Protein AF-A0A9E2QBD0-F1 (afdb_monomer_lite)

Radius of gyration: 24.6 Å; chains: 1; bounding box: 65×39×73 Å

Foldseek 3Di:
DPPVVPCPDPLLLLLLLVQLLVAAQAAFLLLSCVSSVHDSVSSVVSLVVCVVVQQWDDDPRGIHGDLPDPVSLVSLLVSLVVLLVPADPVLSLQQVQVLVLCCVPQNQQFKWKWKDDQSSFPHRDPDLAIEMEIEGQDPPPRDRDDPVPRYDYDYDYPVRLVCCQVVLPLVSLQRLSTTRTPGDNVSSSSSSRHPDPRPHPLVVLLVVLVVLLVVLVVQLVVCLVVVNQQSVLVSLLSNLLSLLQNLCSLLVHHDHPSRCSLVLCCLFAVVLSVLNCVSNPDGDPDNVSSVVSVVSSVVSNCLSCVLRPDDPLNVLLSCLQQNDQLSNVSSVQVLLVVQVWDWDDDPDRFKIWTAQPPPRAIEIEGEEEEPSDLDLVVLLVVLVVLLVPPHAYEYEYEYPSVDHSSSDDPDDDPNSVVSCVVSNYFYHYSSNVSNLSSVCVVVVNHRPRNVVSVVVSRVPDDPNPPPPD

pLDDT: mean 80.42, std 12.67, range [24.59, 94.75]

Structure (mmCIF, N/CA/C/O backbone):
data_AF-A0A9E2QBD0-F1
#
_entry.id   AF-A0A9E2QBD0-F1
#
loop_
_atom_site.group_PDB
_atom_site.id
_atom_site.type_symbol
_atom_site.label_atom_id
_atom_site.label_alt_id
_atom_site.label_comp_id
_atom_site.label_asym_id
_atom_site.label_entity_id
_atom_site.label_seq_id
_atom_site.pdbx_PDB_ins_code
_atom_site.Cartn_x
_atom_site.Cartn_y
_atom_site.Cartn_z
_atom_site.occupancy
_atom_site.B_iso_or_equiv
_atom_site.auth_seq_id
_atom_site.auth_comp_id
_atom_site.auth_asym_id
_atom_site.auth_atom_id
_atom_site.pdbx_PDB_model_num
ATOM 1 N N . MET A 1 1 ? 13.047 20.107 38.776 1.00 38.34 1 MET A N 1
ATOM 2 C CA . MET A 1 1 ? 12.360 20.283 37.476 1.00 38.34 1 MET A CA 1
ATOM 3 C C . MET A 1 1 ? 13.313 19.835 36.376 1.00 38.34 1 MET A C 1
ATOM 5 O O . MET A 1 1 ? 14.401 20.392 36.346 1.00 38.34 1 MET A O 1
ATOM 9 N N . ASN A 1 2 ? 12.910 18.843 35.561 1.00 34.56 2 ASN A N 1
ATOM 10 C CA . ASN A 1 2 ? 13.477 18.399 34.257 1.00 34.56 2 ASN A CA 1
ATOM 11 C C . ASN A 1 2 ? 13.746 16.888 34.060 1.00 34.56 2 ASN A C 1
ATOM 13 O O . ASN A 1 2 ? 14.628 16.534 33.290 1.00 34.56 2 ASN A O 1
ATOM 17 N N . GLU A 1 3 ? 12.941 15.988 34.634 1.00 33.56 3 GLU A N 1
ATOM 18 C CA . GLU A 1 3 ? 12.851 14.596 34.127 1.00 33.56 3 GLU A CA 1
ATOM 19 C C . GLU A 1 3 ? 11.595 14.351 33.270 1.00 33.56 3 GLU A C 1
ATOM 21 O O . GLU A 1 3 ? 11.601 13.502 32.389 1.00 33.56 3 GLU A O 1
ATOM 26 N N . GLN A 1 4 ? 10.541 15.162 33.427 1.00 36.03 4 GLN A N 1
ATOM 27 C CA . GLN A 1 4 ? 9.312 15.074 32.617 1.00 36.03 4 GLN A CA 1
ATOM 28 C C . GLN A 1 4 ? 9.384 15.822 31.273 1.00 36.03 4 GLN A C 1
ATOM 30 O O . GLN A 1 4 ? 8.476 15.705 30.458 1.00 36.03 4 GLN A O 1
ATOM 35 N N . ALA A 1 5 ? 10.453 16.584 31.018 1.00 37.19 5 ALA A N 1
ATOM 36 C CA . ALA A 1 5 ? 10.597 17.393 29.804 1.00 37.19 5 ALA A CA 1
ATOM 37 C C . ALA A 1 5 ? 11.295 16.664 28.636 1.00 37.19 5 ALA A C 1
ATOM 39 O O . ALA A 1 5 ? 11.418 17.244 27.559 1.00 37.19 5 ALA A O 1
ATOM 40 N N . SER A 1 6 ? 11.760 15.421 28.820 1.00 45.34 6 SER A N 1
ATOM 41 C CA . SER A 1 6 ? 12.522 14.702 27.784 1.00 45.34 6 SER A CA 1
ATOM 42 C C . SER A 1 6 ? 11.647 13.776 26.915 1.00 45.34 6 SER A C 1
ATOM 44 O O . SER A 1 6 ? 11.828 13.712 25.697 1.00 45.34 6 SER A O 1
ATOM 46 N N . ILE A 1 7 ? 10.595 13.169 27.484 1.00 44.19 7 ILE A N 1
ATOM 47 C CA . ILE A 1 7 ? 9.604 12.379 26.721 1.00 44.19 7 ILE A CA 1
ATOM 48 C C . ILE A 1 7 ? 8.822 13.278 25.747 1.00 44.19 7 ILE A C 1
ATOM 50 O O . ILE A 1 7 ? 8.507 12.864 24.634 1.00 44.19 7 ILE A O 1
ATOM 54 N N . SER A 1 8 ? 8.610 14.545 26.111 1.00 45.28 8 SER A N 1
ATOM 55 C CA . SER A 1 8 ? 7.911 15.562 25.312 1.00 45.28 8 SER A CA 1
ATOM 56 C C . SER A 1 8 ? 8.765 16.183 24.201 1.00 45.28 8 SER A C 1
ATOM 58 O O . SER A 1 8 ? 8.419 17.244 23.679 1.00 45.28 8 SER A O 1
ATOM 60 N N . SER A 1 9 ? 9.904 15.584 23.835 1.00 61.25 9 SER A N 1
ATOM 61 C CA . SER A 1 9 ? 10.605 16.027 22.633 1.00 61.25 9 SER A CA 1
ATOM 62 C C . SER A 1 9 ? 9.749 15.674 21.411 1.00 61.25 9 SER A C 1
ATOM 64 O O . SER A 1 9 ? 9.291 14.539 21.266 1.00 61.25 9 SER A O 1
ATOM 66 N N . THR A 1 10 ? 9.545 16.628 20.496 1.00 76.06 10 THR A N 1
ATOM 67 C CA . THR A 1 10 ? 8.770 16.422 19.255 1.00 76.06 10 THR A CA 1
ATOM 68 C C . THR A 1 10 ? 9.229 15.172 18.491 1.00 76.06 10 THR A C 1
ATOM 70 O O . THR A 1 10 ? 8.436 14.516 17.834 1.00 76.06 10 THR A O 1
ATOM 73 N N . ARG A 1 11 ? 10.506 14.787 18.621 1.00 83.94 11 ARG A N 1
ATOM 74 C CA . ARG A 1 11 ? 11.099 13.612 17.963 1.00 83.94 11 ARG A CA 1
ATOM 75 C C . ARG A 1 11 ? 10.647 12.288 18.580 1.00 83.94 11 ARG A C 1
ATOM 77 O O . ARG A 1 11 ? 10.413 11.342 17.836 1.00 83.94 11 ARG A O 1
ATOM 84 N N . ASN A 1 12 ? 10.525 12.226 19.907 1.00 83.94 12 ASN A N 1
ATOM 85 C CA . ASN A 1 12 ? 10.076 11.026 20.617 1.00 83.94 12 ASN A CA 1
ATOM 86 C C . ASN A 1 12 ? 8.605 10.747 20.299 1.00 83.94 12 ASN A C 1
ATOM 88 O O . ASN A 1 12 ? 8.264 9.616 19.978 1.00 83.94 12 ASN A O 1
ATOM 92 N N . LEU A 1 13 ? 7.767 11.789 20.272 1.00 81.81 13 LEU A N 1
ATOM 93 C CA . LEU A 1 13 ? 6.365 11.672 19.859 1.00 81.81 13 LEU A CA 1
ATOM 94 C C . LEU A 1 13 ? 6.218 11.233 18.398 1.00 81.81 13 LEU A C 1
ATOM 96 O O . LEU A 1 13 ? 5.443 10.319 18.125 1.00 81.81 13 LEU A O 1
ATOM 100 N N . ILE A 1 14 ? 7.000 11.812 17.475 1.00 84.88 14 ILE A N 1
ATOM 101 C CA . ILE A 1 14 ? 7.015 11.363 16.075 1.00 84.88 14 ILE A CA 1
ATOM 102 C C . ILE A 1 14 ? 7.374 9.871 16.009 1.00 84.88 14 ILE A C 1
ATOM 104 O O . ILE A 1 14 ? 6.661 9.104 15.378 1.00 84.88 14 ILE A O 1
ATOM 108 N N . LEU A 1 15 ? 8.434 9.419 16.686 1.00 88.56 15 LEU A N 1
ATOM 109 C CA . LEU A 1 15 ? 8.818 8.003 16.638 1.00 88.56 15 LEU A CA 1
ATOM 110 C C . LEU A 1 15 ? 7.806 7.067 17.287 1.00 88.56 15 LEU A C 1
ATOM 112 O O . LEU A 1 15 ? 7.612 5.962 16.789 1.00 88.56 15 LEU A O 1
ATOM 116 N N . LEU A 1 16 ? 7.157 7.495 18.369 1.00 87.44 16 LEU A N 1
ATOM 117 C CA . LEU A 1 16 ? 6.076 6.729 18.981 1.00 87.44 16 LEU A CA 1
ATOM 118 C C . LEU A 1 16 ? 4.896 6.571 18.031 1.00 87.44 16 LEU A C 1
ATOM 120 O O . LEU A 1 16 ? 4.356 5.472 17.947 1.00 87.44 16 LEU A O 1
ATOM 124 N N . ARG A 1 17 ? 4.545 7.620 17.280 1.00 85.88 17 ARG A N 1
ATOM 125 C CA . ARG A 1 17 ? 3.515 7.555 16.239 1.00 85.88 17 ARG A CA 1
ATOM 126 C C . ARG A 1 17 ? 3.857 6.521 15.172 1.00 85.88 17 ARG A C 1
ATOM 128 O O . ARG A 1 17 ? 3.044 5.645 14.895 1.00 85.88 17 ARG A O 1
ATOM 135 N N . GLU A 1 18 ? 5.072 6.575 14.634 1.00 85.69 18 GLU A N 1
ATOM 136 C CA . GLU A 1 18 ? 5.511 5.630 13.600 1.00 85.69 18 GLU A CA 1
ATOM 137 C C . GLU A 1 18 ? 5.554 4.184 14.123 1.00 85.69 18 GLU A C 1
ATOM 139 O O . GLU A 1 18 ? 5.072 3.255 13.473 1.00 85.69 18 GLU A O 1
ATOM 144 N N . LEU A 1 19 ? 6.080 3.974 15.333 1.00 86.62 19 LEU A N 1
ATOM 145 C CA . LEU A 1 19 ? 6.120 2.655 15.967 1.00 86.62 19 LEU A CA 1
ATOM 146 C C . LEU A 1 19 ? 4.721 2.117 16.293 1.00 86.62 19 LEU A C 1
ATOM 148 O O . LEU A 1 19 ? 4.491 0.917 16.152 1.00 86.62 19 LEU A O 1
ATOM 152 N N . ALA A 1 20 ? 3.785 2.982 16.693 1.00 83.12 20 ALA A N 1
ATOM 153 C CA . ALA A 1 20 ? 2.391 2.611 16.928 1.00 83.12 20 ALA A CA 1
ATOM 154 C C . ALA A 1 20 ? 1.699 2.164 15.635 1.00 83.12 20 ALA A C 1
ATOM 156 O O . ALA A 1 20 ? 0.990 1.157 15.651 1.00 83.12 20 ALA A O 1
ATOM 157 N N . ALA A 1 21 ? 1.965 2.842 14.515 1.00 77.38 21 ALA A N 1
ATOM 158 C CA . ALA A 1 21 ? 1.452 2.455 13.201 1.00 77.38 21 ALA A CA 1
ATOM 159 C C . ALA A 1 21 ? 2.007 1.091 12.735 1.00 77.38 21 ALA A C 1
ATOM 161 O O . ALA A 1 21 ? 1.261 0.227 12.253 1.00 77.38 21 ALA A O 1
ATOM 162 N N . ALA A 1 22 ? 3.305 0.838 12.948 1.00 76.12 22 ALA A N 1
ATOM 163 C CA . ALA A 1 22 ? 3.898 -0.482 12.696 1.00 76.12 22 ALA A CA 1
ATOM 164 C C . ALA A 1 22 ? 3.355 -1.574 13.630 1.00 76.12 22 ALA A C 1
ATOM 166 O O . ALA A 1 22 ? 3.321 -2.755 13.269 1.00 76.12 22 ALA A O 1
ATOM 167 N N . GLY A 1 23 ? 2.903 -1.182 14.820 1.00 76.50 23 GLY A N 1
ATOM 168 C CA . GLY A 1 23 ? 2.330 -2.067 15.816 1.00 76.50 23 GLY A CA 1
ATOM 169 C C . GLY A 1 23 ? 3.353 -3.074 16.368 1.00 76.50 23 GLY A C 1
ATOM 170 O O . GLY A 1 23 ? 4.523 -2.741 16.575 1.00 76.50 23 GLY A O 1
ATOM 171 N N . PRO A 1 24 ? 2.949 -4.328 16.614 1.00 74.81 24 PRO A N 1
ATOM 172 C CA . PRO A 1 24 ? 3.725 -5.284 17.405 1.00 74.81 24 PRO A CA 1
ATOM 173 C C . PRO A 1 24 ? 4.895 -5.902 16.630 1.00 74.81 24 PRO A C 1
ATOM 175 O O . PRO A 1 24 ? 5.856 -6.383 17.231 1.00 74.81 24 PRO A O 1
ATOM 178 N N . SER A 1 25 ? 4.838 -5.860 15.295 1.00 74.06 25 SER A N 1
ATOM 179 C CA . SER A 1 25 ? 5.951 -6.243 14.421 1.00 74.06 25 SER A CA 1
ATOM 180 C C . SER A 1 25 ? 7.144 -5.296 14.566 1.00 74.06 25 SER A C 1
ATOM 182 O O . SER A 1 25 ? 8.268 -5.688 14.264 1.00 74.06 25 SER A O 1
ATOM 184 N N . GLY A 1 26 ? 6.914 -4.071 15.054 1.00 83.12 26 GLY A N 1
ATOM 185 C CA . GLY A 1 26 ? 7.941 -3.051 15.180 1.00 83.12 26 GLY A CA 1
ATOM 186 C C . GLY A 1 26 ? 8.550 -2.653 13.837 1.00 83.12 26 GLY A C 1
ATOM 187 O O . GLY A 1 26 ? 8.026 -2.938 12.761 1.00 83.12 26 GLY A O 1
ATOM 188 N N . MET A 1 27 ? 9.686 -1.971 13.899 1.00 84.88 27 MET A N 1
ATOM 189 C CA . MET A 1 27 ? 10.441 -1.566 12.718 1.00 84.88 27 MET A CA 1
ATOM 190 C C . MET A 1 27 ? 11.929 -1.439 13.040 1.00 84.88 27 MET A C 1
ATOM 192 O O . MET A 1 27 ? 12.318 -1.239 14.191 1.00 84.88 27 MET A O 1
ATOM 196 N N . SER A 1 28 ? 12.790 -1.548 12.027 1.00 85.62 28 SER A N 1
ATOM 197 C CA . SER A 1 28 ? 14.211 -1.251 12.225 1.00 85.62 28 SER A CA 1
ATOM 198 C C . SER A 1 28 ? 14.429 0.247 12.458 1.00 85.62 28 SER A C 1
ATOM 200 O O . SER A 1 28 ? 13.600 1.073 12.074 1.00 85.62 28 SER A O 1
ATOM 202 N N . ALA A 1 29 ? 15.563 0.625 13.051 1.00 85.69 29 ALA A N 1
ATOM 203 C CA . ALA A 1 29 ? 15.896 2.040 13.237 1.00 85.69 29 ALA A CA 1
ATOM 204 C C . ALA A 1 29 ? 16.033 2.783 11.895 1.00 85.69 29 ALA A C 1
ATOM 206 O O . ALA A 1 29 ? 15.697 3.961 11.785 1.00 85.69 29 ALA A O 1
ATOM 207 N N . GLU A 1 30 ? 16.500 2.093 10.854 1.00 78.75 30 GLU A N 1
ATOM 208 C CA . GLU A 1 30 ? 16.561 2.626 9.497 1.00 78.75 30 GLU A CA 1
ATOM 209 C C . GLU A 1 30 ? 15.159 2.889 8.962 1.00 78.75 30 GLU A C 1
ATOM 211 O O . GLU A 1 30 ? 14.913 3.991 8.477 1.00 78.75 30 GLU A O 1
ATOM 216 N N . HIS A 1 31 ? 14.244 1.922 9.097 1.00 80.25 31 HIS A N 1
ATOM 217 C CA . HIS A 1 31 ? 12.848 2.103 8.710 1.00 80.25 31 HIS A CA 1
ATOM 218 C C . HIS A 1 31 ? 12.240 3.297 9.453 1.00 80.25 31 HIS A C 1
ATOM 220 O O . HIS A 1 31 ? 11.784 4.242 8.810 1.00 80.25 31 HIS A O 1
ATOM 226 N N . ALA A 1 32 ? 12.367 3.318 10.781 1.00 86.19 32 ALA A N 1
ATOM 227 C CA . ALA A 1 32 ? 11.879 4.391 11.636 1.00 86.19 32 ALA A CA 1
ATOM 228 C C . ALA A 1 32 ? 12.379 5.767 11.193 1.00 86.19 32 ALA A C 1
ATOM 230 O O . ALA A 1 32 ? 11.591 6.704 11.115 1.00 86.19 32 ALA A O 1
ATOM 231 N N . SER A 1 33 ? 13.658 5.896 10.829 1.00 82.38 33 SER A N 1
ATOM 232 C CA . SER A 1 33 ? 14.227 7.172 10.373 1.00 82.38 33 SER A CA 1
ATOM 233 C C . SER A 1 33 ? 13.583 7.700 9.085 1.00 82.38 33 SER A C 1
ATOM 235 O O . SER A 1 33 ? 13.417 8.906 8.914 1.00 82.38 33 SER A O 1
ATOM 237 N N . ILE A 1 34 ? 13.172 6.801 8.188 1.00 74.25 34 ILE A N 1
ATOM 238 C CA . ILE A 1 34 ? 12.596 7.149 6.883 1.00 74.25 34 ILE A CA 1
ATOM 239 C C . ILE A 1 34 ? 11.145 7.595 7.035 1.00 74.25 34 ILE A C 1
ATOM 241 O O . ILE A 1 34 ? 10.738 8.610 6.453 1.00 74.25 34 ILE A O 1
ATOM 245 N N . VAL A 1 35 ? 10.360 6.845 7.811 1.00 77.62 35 VAL A N 1
ATOM 246 C CA . VAL A 1 35 ? 8.939 7.151 8.013 1.00 77.62 35 VAL A CA 1
ATOM 247 C C . VAL A 1 35 ? 8.777 8.411 8.864 1.00 77.62 35 VAL A C 1
ATOM 249 O O . VAL A 1 35 ? 8.148 9.360 8.399 1.00 77.62 35 VAL A O 1
ATOM 252 N N . SER A 1 36 ? 9.539 8.527 9.961 1.00 81.75 36 SER A N 1
ATOM 253 C CA . SER A 1 36 ? 9.559 9.709 10.846 1.00 81.75 36 SER A CA 1
ATOM 254 C C . SER A 1 36 ? 10.205 10.957 10.235 1.00 81.75 36 SER A C 1
ATOM 256 O O . SER A 1 36 ? 10.127 12.042 10.813 1.00 81.75 36 SER A O 1
ATOM 258 N N . ARG A 1 37 ? 10.901 10.819 9.096 1.00 80.62 37 ARG A N 1
ATOM 259 C CA . ARG A 1 37 ? 11.719 11.878 8.471 1.00 80.62 37 ARG A CA 1
ATOM 260 C C . ARG A 1 37 ? 12.788 12.453 9.417 1.00 80.62 37 ARG A C 1
ATOM 262 O O . ARG A 1 37 ? 13.231 13.591 9.253 1.00 80.62 37 ARG A O 1
ATOM 269 N N . LEU A 1 38 ? 13.227 11.672 10.402 1.00 82.06 38 LEU A N 1
ATOM 270 C CA . LEU A 1 38 ? 14.311 12.035 11.307 1.00 82.06 38 LEU A CA 1
ATOM 271 C C . LEU A 1 38 ? 15.652 11.549 10.756 1.00 82.06 38 LEU A C 1
ATOM 273 O O . LEU A 1 38 ? 15.763 10.502 10.123 1.00 82.06 38 LEU A O 1
ATOM 277 N N . SER A 1 39 ? 16.730 12.278 11.057 1.00 80.19 39 SER A N 1
ATOM 278 C CA . SER A 1 39 ? 18.071 11.777 10.742 1.00 80.19 39 SER A CA 1
ATOM 279 C C . SER A 1 39 ? 18.338 10.459 11.484 1.00 80.19 39 SER A C 1
ATOM 281 O O . SER A 1 39 ? 17.866 10.276 12.611 1.00 80.19 39 SER A O 1
ATOM 283 N N . ARG A 1 40 ? 19.134 9.550 10.900 1.00 81.19 40 ARG A N 1
ATOM 284 C CA . ARG A 1 40 ? 19.516 8.293 11.574 1.00 81.19 40 ARG A CA 1
ATOM 285 C C . ARG A 1 40 ? 20.081 8.539 12.983 1.00 81.19 40 ARG A C 1
ATOM 287 O O . ARG A 1 40 ? 19.553 7.939 13.914 1.00 81.19 40 ARG A O 1
ATOM 294 N N . PRO A 1 41 ? 21.055 9.451 13.205 1.00 85.00 41 PRO A N 1
ATOM 295 C CA . PRO A 1 41 ? 21.546 9.730 14.556 1.00 85.00 41 PRO A CA 1
ATOM 296 C C . PRO A 1 41 ? 20.456 10.223 15.516 1.00 85.00 41 PRO A C 1
ATOM 298 O O . PRO A 1 41 ? 20.446 9.827 16.678 1.00 85.00 41 PRO A O 1
ATOM 301 N N . SER A 1 42 ? 19.531 11.069 15.048 1.00 86.75 42 SER A N 1
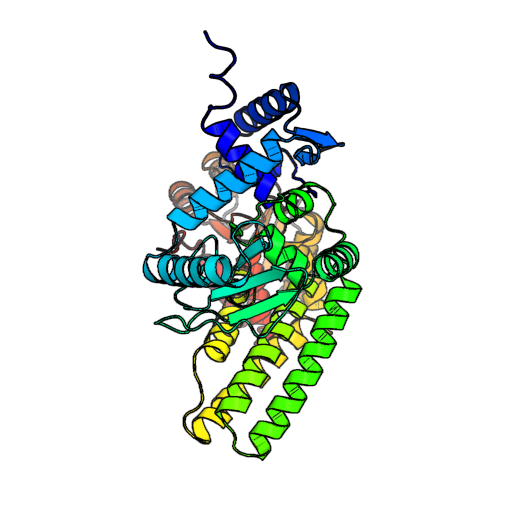ATOM 302 C CA . SER A 1 42 ? 18.394 11.523 15.862 1.00 86.75 42 SER A CA 1
ATOM 303 C C . SER A 1 42 ? 17.453 10.376 16.215 1.00 86.75 42 SER A C 1
ATOM 305 O O . SER A 1 42 ? 16.995 10.305 17.349 1.00 86.75 42 SER A O 1
ATOM 307 N N . THR A 1 43 ? 17.214 9.477 15.261 1.00 90.31 43 THR A N 1
ATOM 308 C CA . THR A 1 43 ? 16.346 8.310 15.427 1.00 90.31 43 THR A CA 1
ATOM 309 C C . THR A 1 43 ? 16.905 7.356 16.472 1.00 90.31 43 THR A C 1
ATOM 311 O O . THR A 1 43 ? 16.204 7.003 17.411 1.00 90.31 43 THR A O 1
ATOM 314 N N . PHE A 1 44 ? 18.189 7.000 16.364 1.00 89.75 44 PHE A N 1
ATOM 315 C CA . PHE A 1 44 ? 18.848 6.140 17.348 1.00 89.75 44 PHE A CA 1
ATOM 316 C C . PHE A 1 44 ? 18.816 6.744 18.754 1.00 89.75 44 PHE A C 1
ATOM 318 O O . PHE A 1 44 ? 18.466 6.044 19.696 1.00 89.75 44 PHE A O 1
ATOM 325 N N . ARG A 1 45 ? 19.100 8.048 18.897 1.00 89.69 45 ARG A N 1
ATOM 326 C CA . ARG A 1 45 ? 19.035 8.722 20.206 1.00 89.69 45 ARG A CA 1
ATOM 327 C C . ARG A 1 45 ? 17.641 8.660 20.825 1.00 89.69 45 ARG A C 1
ATOM 329 O O . ARG A 1 45 ? 17.527 8.355 22.003 1.00 89.69 45 ARG A O 1
ATOM 336 N N . ALA A 1 46 ? 16.609 8.934 20.035 1.00 91.25 46 ALA A N 1
ATOM 337 C CA . ALA A 1 46 ? 15.229 8.894 20.501 1.00 91.25 46 ALA A CA 1
ATOM 338 C C . ALA A 1 46 ? 14.773 7.467 20.856 1.00 91.25 46 ALA A C 1
ATOM 340 O O . ALA A 1 46 ? 14.133 7.266 21.881 1.00 91.25 46 ALA A O 1
ATOM 341 N N . LEU A 1 47 ? 15.151 6.457 20.065 1.00 92.88 47 LEU A N 1
ATOM 342 C CA . LEU A 1 47 ? 14.874 5.049 20.377 1.00 92.88 47 LEU A CA 1
ATOM 343 C C . LEU A 1 47 ? 15.575 4.591 21.663 1.00 92.88 47 LEU A C 1
ATOM 345 O O . LEU A 1 47 ? 14.959 3.927 22.495 1.00 92.88 47 LEU A O 1
ATOM 349 N N . ASP A 1 48 ? 16.843 4.962 21.851 1.00 91.31 48 ASP A N 1
ATOM 350 C CA . ASP A 1 48 ? 17.573 4.662 23.083 1.00 91.31 48 ASP A CA 1
ATOM 351 C C . ASP A 1 48 ? 16.941 5.363 24.293 1.00 91.31 48 ASP A C 1
ATOM 353 O O . ASP A 1 48 ? 16.792 4.735 25.339 1.00 91.31 48 ASP A O 1
ATOM 357 N N . GLU A 1 49 ? 16.513 6.620 24.149 1.00 90.94 49 GLU A N 1
ATOM 358 C CA . GLU A 1 49 ? 15.804 7.364 25.193 1.00 90.94 49 GLU A CA 1
ATOM 359 C C . GLU A 1 49 ? 14.468 6.692 25.549 1.00 90.94 49 GLU A C 1
ATOM 361 O O . GLU A 1 49 ? 14.247 6.331 26.704 1.00 90.94 49 GLU A O 1
ATOM 366 N N . LEU A 1 50 ? 13.609 6.407 24.567 1.00 91.25 50 LEU A N 1
ATOM 367 C CA . LEU A 1 50 ? 12.348 5.686 24.781 1.00 91.25 50 LEU A CA 1
ATOM 368 C C . LEU A 1 50 ? 12.563 4.310 25.434 1.00 91.25 50 LEU A C 1
ATOM 370 O O . LEU A 1 50 ? 11.735 3.865 26.233 1.00 91.25 50 LEU A O 1
ATOM 374 N N . ARG A 1 51 ? 13.686 3.643 25.140 1.00 92.50 51 ARG A N 1
ATOM 375 C CA . ARG A 1 51 ? 14.053 2.371 25.774 1.00 92.50 51 ARG A CA 1
ATOM 376 C C . ARG A 1 51 ? 14.398 2.548 27.247 1.00 92.50 51 ARG A C 1
ATOM 378 O O . ARG A 1 51 ? 14.016 1.700 28.046 1.00 92.50 51 ARG A O 1
ATOM 385 N N . THR A 1 52 ? 15.082 3.630 27.630 1.00 89.50 52 THR A N 1
ATOM 386 C CA . THR A 1 52 ? 15.363 3.909 29.054 1.00 89.50 52 THR A CA 1
ATOM 387 C C . THR A 1 52 ? 14.088 4.081 29.881 1.00 89.50 52 THR A C 1
ATOM 389 O O . THR A 1 52 ? 14.073 3.715 31.052 1.00 89.50 52 THR A O 1
ATOM 392 N N . TYR A 1 53 ? 12.997 4.531 29.255 1.00 86.31 53 TYR A N 1
ATOM 393 C CA . TYR A 1 53 ? 11.674 4.643 29.875 1.00 86.31 53 TYR A CA 1
ATOM 394 C C . TYR A 1 53 ? 10.821 3.368 29.771 1.00 86.31 53 TYR A C 1
ATOM 396 O O . TYR A 1 53 ? 9.656 3.372 30.166 1.00 86.31 53 TYR A O 1
ATOM 404 N N . GLY A 1 54 ? 11.362 2.279 29.215 1.00 88.88 54 GLY A N 1
ATOM 405 C CA . GLY A 1 54 ? 10.628 1.027 29.014 1.00 88.88 54 GLY A CA 1
ATOM 406 C C . GLY A 1 54 ? 9.442 1.156 28.053 1.00 88.88 54 GLY A C 1
ATOM 407 O O . GLY A 1 54 ? 8.512 0.356 28.125 1.00 88.88 54 GLY A O 1
ATOM 408 N N . ILE A 1 55 ? 9.434 2.179 27.193 1.00 91.00 55 ILE A N 1
ATOM 409 C CA . ILE A 1 55 ? 8.367 2.426 26.211 1.00 91.00 55 ILE A CA 1
ATOM 410 C C . ILE A 1 55 ? 8.592 1.580 24.957 1.00 91.00 55 ILE A C 1
ATOM 412 O O . ILE A 1 55 ? 7.641 1.061 24.374 1.00 91.00 55 ILE A O 1
ATOM 416 N N . VAL A 1 56 ? 9.856 1.418 24.558 1.00 92.50 56 VAL A N 1
ATOM 417 C CA . VAL A 1 56 ? 10.262 0.557 23.442 1.00 92.50 56 VAL A CA 1
ATOM 418 C C . VAL A 1 56 ? 11.260 -0.494 23.904 1.00 92.50 56 VAL A C 1
ATOM 420 O O . VAL A 1 56 ? 12.047 -0.269 24.822 1.00 92.50 56 VAL A O 1
ATOM 423 N N . GLU A 1 57 ? 11.275 -1.625 23.215 1.00 91.38 57 GLU A N 1
ATOM 424 C CA . GLU A 1 57 ? 12.284 -2.665 23.367 1.00 91.38 57 GLU A CA 1
ATOM 425 C C . GLU A 1 57 ? 12.924 -3.006 22.022 1.00 91.38 57 GLU A C 1
ATOM 427 O O . GLU A 1 57 ? 12.352 -2.764 20.955 1.00 91.38 57 GLU A O 1
ATOM 432 N N . LYS A 1 58 ? 14.143 -3.548 22.080 1.00 91.94 58 LYS A N 1
ATOM 433 C CA . LYS A 1 58 ? 14.938 -3.900 20.905 1.00 91.94 58 LYS A CA 1
ATOM 434 C C . LYS A 1 58 ? 15.190 -5.401 20.875 1.00 91.94 58 LYS A C 1
ATOM 436 O O . LYS A 1 58 ? 15.886 -5.912 21.748 1.00 91.94 58 LYS A O 1
ATOM 441 N N . ASN A 1 59 ? 14.733 -6.057 19.813 1.00 84.38 59 ASN A N 1
ATOM 442 C CA . ASN A 1 59 ? 15.002 -7.464 19.530 1.00 84.38 59 ASN A CA 1
ATOM 443 C C . ASN A 1 59 ? 15.765 -7.585 18.212 1.00 84.38 59 ASN A C 1
ATOM 445 O O . ASN A 1 59 ? 15.218 -7.356 17.133 1.00 84.38 59 ASN A O 1
ATOM 449 N N . GLY A 1 60 ? 17.055 -7.917 18.289 1.00 86.12 60 GLY A N 1
ATOM 450 C CA . GLY A 1 60 ? 17.923 -7.898 17.113 1.00 86.12 60 GLY A CA 1
ATOM 451 C C . GLY A 1 60 ? 18.003 -6.491 16.510 1.00 86.12 60 GLY A C 1
ATOM 452 O O . GLY A 1 60 ? 18.460 -5.558 17.170 1.00 86.12 60 GLY A O 1
ATOM 453 N N . SER A 1 61 ? 17.570 -6.327 15.259 1.00 83.44 61 SER A N 1
ATOM 454 C CA . SER A 1 61 ? 17.516 -5.034 14.557 1.00 83.44 61 SER A CA 1
ATOM 455 C C . SER A 1 61 ? 16.180 -4.296 14.703 1.00 83.44 61 SER A C 1
ATOM 457 O O . SER A 1 61 ? 16.087 -3.138 14.293 1.00 83.44 61 SER A O 1
ATOM 459 N N . VAL A 1 62 ? 15.164 -4.938 15.282 1.00 86.06 62 VAL A N 1
ATOM 460 C CA . VAL A 1 62 ? 13.788 -4.438 15.332 1.00 86.06 62 VAL A CA 1
ATOM 461 C C . VAL A 1 62 ? 13.518 -3.755 16.667 1.00 86.06 62 VAL A C 1
ATOM 463 O O . VAL A 1 62 ? 13.826 -4.295 17.730 1.00 86.06 62 VAL A O 1
ATOM 466 N N . TRP A 1 63 ? 12.918 -2.573 16.596 1.00 91.06 63 TRP A N 1
ATOM 467 C CA . TRP A 1 63 ? 12.408 -1.813 17.728 1.00 91.06 63 TRP A CA 1
ATOM 468 C C . TRP A 1 63 ? 10.889 -1.886 17.737 1.00 91.06 63 TRP A C 1
ATOM 470 O O . TRP A 1 63 ? 10.257 -1.677 16.702 1.00 91.06 63 TRP A O 1
ATOM 480 N N . ARG A 1 64 ? 10.299 -2.174 18.893 1.00 89.81 64 ARG A N 1
ATOM 481 C CA . ARG A 1 64 ? 8.845 -2.288 19.054 1.00 89.81 64 ARG A CA 1
ATOM 482 C C . ARG A 1 64 ? 8.386 -1.642 20.349 1.00 89.81 64 ARG A C 1
ATOM 484 O O . ARG A 1 64 ? 9.176 -1.498 21.280 1.00 89.81 64 ARG A O 1
ATOM 491 N N . LEU A 1 65 ? 7.117 -1.255 20.396 1.00 90.31 65 LEU A N 1
ATOM 492 C CA . LEU A 1 65 ? 6.494 -0.757 21.617 1.00 90.31 65 LEU A CA 1
ATOM 493 C C . LEU A 1 65 ? 6.346 -1.891 22.637 1.00 90.31 65 LEU A C 1
ATOM 495 O O . LEU A 1 65 ? 6.030 -3.025 22.277 1.00 90.31 65 LEU A O 1
ATOM 499 N N . VAL A 1 66 ? 6.557 -1.582 23.914 1.00 88.88 66 VAL A N 1
ATOM 500 C CA . VAL A 1 66 ? 6.359 -2.540 25.005 1.00 88.88 66 VAL A CA 1
ATOM 501 C C . VAL A 1 66 ? 4.869 -2.629 25.310 1.00 88.88 66 VAL A C 1
ATOM 503 O O . VAL A 1 66 ? 4.290 -1.746 25.939 1.00 88.88 66 VAL A O 1
ATOM 506 N N . ALA A 1 67 ? 4.247 -3.720 24.879 1.00 80.94 67 ALA A N 1
ATOM 507 C CA . ALA A 1 67 ? 2.805 -3.932 24.972 1.00 80.94 67 ALA A CA 1
ATOM 508 C C . ALA A 1 67 ? 2.219 -3.819 26.386 1.00 80.94 67 ALA A C 1
ATOM 510 O O . ALA A 1 67 ? 1.099 -3.351 26.565 1.00 80.94 67 ALA A O 1
ATOM 511 N N . GLY A 1 68 ? 2.977 -4.266 27.391 1.00 80.62 68 GLY A N 1
ATOM 512 C CA . GLY A 1 68 ? 2.561 -4.237 28.793 1.00 80.62 68 GLY A CA 1
ATOM 513 C C . GLY A 1 68 ? 2.709 -2.869 29.461 1.00 80.62 68 GLY A C 1
ATOM 514 O O . GLY A 1 68 ? 2.402 -2.749 30.643 1.00 80.62 68 GLY A O 1
ATOM 515 N N . ASN A 1 69 ? 3.207 -1.851 28.752 1.00 87.12 69 ASN A N 1
ATOM 516 C CA . ASN A 1 69 ? 3.429 -0.530 29.321 1.00 87.12 69 ASN A CA 1
ATOM 517 C C . ASN A 1 69 ? 2.147 0.332 29.223 1.00 87.12 69 ASN A C 1
ATOM 519 O O . ASN A 1 69 ? 1.713 0.652 28.114 1.00 87.12 69 ASN A O 1
ATOM 523 N N . PRO A 1 70 ? 1.559 0.787 30.349 1.00 86.44 70 PRO A N 1
ATOM 524 C CA . PRO A 1 70 ? 0.354 1.624 30.333 1.00 86.44 70 PRO A CA 1
ATOM 525 C C . PRO A 1 70 ? 0.516 2.935 29.551 1.00 86.44 70 PRO A C 1
ATOM 527 O O . PRO A 1 70 ? -0.433 3.404 28.927 1.00 86.44 70 PRO A O 1
ATOM 530 N N . TYR A 1 71 ? 1.718 3.521 29.538 1.00 86.56 71 TYR A N 1
ATOM 531 C CA . TYR A 1 71 ? 1.985 4.756 28.796 1.00 86.56 71 TYR A CA 1
ATOM 532 C C . TYR A 1 71 ? 1.925 4.545 27.284 1.00 86.56 71 TYR A C 1
ATOM 534 O O . TYR A 1 71 ? 1.471 5.435 26.570 1.00 86.56 71 TYR A O 1
ATOM 542 N N . VAL A 1 72 ? 2.337 3.370 26.796 1.00 87.69 72 VAL A N 1
ATOM 543 C CA . VAL A 1 72 ? 2.222 3.002 25.377 1.00 87.69 72 VAL A CA 1
ATOM 544 C C . VAL A 1 72 ? 0.753 2.948 24.972 1.00 87.69 72 VAL A C 1
ATOM 546 O O . VAL A 1 72 ? 0.367 3.561 23.981 1.00 87.69 72 VAL A O 1
ATOM 549 N N . ILE A 1 73 ? -0.070 2.260 25.765 1.00 88.38 73 ILE A N 1
ATOM 550 C CA . ILE A 1 73 ? -1.504 2.097 25.499 1.00 88.38 73 ILE A CA 1
ATOM 551 C C . ILE A 1 73 ? -2.199 3.466 25.474 1.00 88.38 73 ILE A C 1
ATOM 553 O O . ILE A 1 73 ? -2.932 3.778 24.536 1.00 88.38 73 ILE A O 1
ATOM 557 N N . LYS A 1 74 ? -1.904 4.333 26.452 1.00 87.06 74 LYS A N 1
ATOM 558 C CA . LYS A 1 74 ? -2.435 5.704 26.478 1.00 87.06 74 LYS A CA 1
ATOM 559 C C . LYS A 1 74 ? -1.937 6.561 25.314 1.00 87.06 74 LYS A C 1
ATOM 561 O O . LYS A 1 74 ? -2.720 7.332 24.766 1.00 87.06 74 LYS A O 1
ATOM 566 N N . ALA A 1 75 ? -0.672 6.429 24.918 1.00 85.06 75 ALA A N 1
ATOM 567 C CA . ALA A 1 75 ? -0.124 7.169 23.785 1.00 85.06 75 ALA A CA 1
ATOM 568 C C . ALA A 1 75 ? -0.842 6.816 22.474 1.00 85.06 75 ALA A C 1
ATOM 570 O O . ALA A 1 75 ? -1.154 7.721 21.708 1.00 85.06 75 ALA A O 1
ATOM 571 N N . VAL A 1 76 ? -1.171 5.538 22.247 1.00 86.81 76 VAL A N 1
ATOM 572 C CA . VAL A 1 76 ? -1.969 5.107 21.084 1.00 86.81 76 VAL A CA 1
ATOM 573 C C . VAL A 1 76 ? -3.317 5.831 21.041 1.00 86.81 76 VAL A C 1
ATOM 575 O O . VAL A 1 76 ? -3.657 6.406 20.012 1.00 86.81 76 VAL A O 1
ATOM 578 N N . GLY A 1 77 ? -4.045 5.875 22.161 1.00 86.56 77 GLY A N 1
ATOM 579 C CA . GLY A 1 77 ? -5.332 6.577 22.226 1.00 86.56 77 GLY A CA 1
ATOM 580 C C . GLY A 1 77 ? -5.219 8.087 21.982 1.00 86.56 77 GLY A C 1
ATOM 581 O O . GLY A 1 77 ? -6.068 8.669 21.315 1.00 86.56 77 GLY A O 1
ATOM 582 N N . ILE A 1 78 ? -4.150 8.732 22.466 1.00 86.62 78 ILE A N 1
ATOM 583 C CA . ILE A 1 78 ? -3.897 10.162 22.206 1.00 86.62 78 ILE A CA 1
ATOM 584 C C . ILE A 1 78 ? -3.612 10.410 20.719 1.00 86.62 78 ILE A C 1
ATOM 586 O O . ILE A 1 78 ? -4.119 11.377 20.155 1.00 86.62 78 ILE A O 1
ATOM 590 N N . LEU A 1 79 ? -2.826 9.540 20.079 1.00 86.75 79 LEU A N 1
ATOM 591 C CA . LEU A 1 79 ? -2.524 9.640 18.650 1.00 86.75 79 LEU A CA 1
ATOM 592 C C . LEU A 1 79 ? -3.781 9.454 17.794 1.00 86.75 79 LEU A C 1
ATOM 594 O O . LEU A 1 79 ? -3.967 10.179 16.820 1.00 86.75 79 LEU A O 1
ATOM 598 N N . ASP A 1 80 ? -4.670 8.534 18.166 1.00 88.75 80 ASP A N 1
ATOM 599 C CA . ASP A 1 80 ? -5.954 8.382 17.478 1.00 88.75 80 ASP A CA 1
ATOM 600 C C . ASP A 1 80 ? -6.876 9.578 17.699 1.00 88.75 80 ASP A C 1
ATOM 602 O O . ASP A 1 80 ? -7.520 10.024 16.754 1.00 88.75 80 ASP A O 1
ATOM 606 N N . ALA A 1 81 ? -6.892 10.162 18.898 1.00 88.50 81 ALA A N 1
ATOM 607 C CA . ALA A 1 81 ? -7.633 11.393 19.145 1.00 88.50 81 ALA A CA 1
ATOM 608 C C . ALA A 1 81 ? -7.113 12.555 18.278 1.00 88.50 81 ALA A C 1
ATOM 610 O O . ALA A 1 81 ? -7.909 13.308 17.721 1.00 88.50 81 ALA A O 1
ATOM 611 N N . GLU A 1 82 ? -5.794 12.688 18.105 1.00 86.88 82 GLU A N 1
ATOM 612 C CA . GLU A 1 82 ? -5.206 13.668 17.182 1.00 86.88 82 GLU A CA 1
ATOM 613 C C . GLU A 1 82 ? -5.651 13.404 15.737 1.00 86.88 82 GLU A C 1
ATOM 615 O O . GLU A 1 82 ? -6.141 14.316 15.071 1.00 86.88 82 GLU A O 1
ATOM 620 N N . ARG A 1 83 ? -5.552 12.153 15.266 1.00 85.81 83 ARG A N 1
ATOM 621 C CA . ARG A 1 83 ? -6.000 11.762 13.919 1.00 85.81 83 ARG A CA 1
ATOM 622 C C . ARG A 1 83 ? -7.483 12.051 13.708 1.00 85.81 83 ARG A C 1
ATOM 624 O O . ARG A 1 83 ? -7.846 12.596 12.673 1.00 85.81 83 ARG A O 1
ATOM 631 N N . PHE A 1 84 ? -8.322 11.758 14.700 1.00 89.31 84 PHE A N 1
ATOM 632 C CA . PHE A 1 84 ? -9.755 12.040 14.667 1.00 89.31 84 PHE A CA 1
ATOM 633 C C . PHE A 1 84 ? -10.044 13.538 14.508 1.00 89.31 84 PHE A C 1
ATOM 635 O O . PHE A 1 84 ? -10.946 13.936 13.773 1.00 89.31 84 PHE A O 1
ATOM 642 N N . MET A 1 85 ? -9.262 14.388 15.179 1.00 87.06 85 MET A N 1
ATOM 643 C CA . MET A 1 85 ? -9.416 15.841 15.100 1.00 87.06 85 MET A CA 1
ATOM 644 C C . MET A 1 85 ? -9.011 16.415 13.739 1.00 87.06 85 MET A C 1
ATOM 646 O O . MET A 1 85 ? -9.545 17.461 13.364 1.00 87.06 85 MET A O 1
ATOM 650 N N . LEU A 1 86 ? -8.110 15.735 13.025 1.00 85.81 86 LEU A N 1
ATOM 651 C CA . LEU A 1 86 ? -7.636 16.099 11.688 1.00 85.81 86 LEU A CA 1
ATOM 652 C C . LEU A 1 86 ? -8.551 15.616 10.553 1.00 85.81 86 LEU A C 1
ATOM 654 O O . LEU A 1 86 ? -8.322 16.007 9.413 1.00 85.81 86 LEU A O 1
ATOM 658 N N . LEU A 1 87 ? -9.563 14.793 10.846 1.00 84.94 87 LEU A N 1
ATOM 659 C CA . LEU A 1 87 ? -10.544 14.371 9.848 1.00 84.94 87 LEU A CA 1
ATOM 660 C C . LEU A 1 87 ? -11.344 15.559 9.308 1.00 84.94 87 LEU A C 1
ATOM 662 O O . LEU A 1 87 ? -11.636 16.516 10.038 1.00 84.94 87 LEU A O 1
ATOM 666 N N . ASP A 1 88 ? -11.783 15.430 8.055 1.00 84.12 88 ASP A N 1
ATOM 667 C CA . ASP A 1 88 ? -12.723 16.360 7.442 1.00 84.12 88 ASP A CA 1
ATOM 668 C C . ASP A 1 88 ? -13.974 16.528 8.300 1.00 84.12 88 ASP A C 1
ATOM 670 O O . ASP A 1 88 ? -14.474 15.595 8.935 1.00 84.12 88 ASP A O 1
ATOM 674 N N . GLU A 1 89 ? -14.507 17.749 8.329 1.00 85.56 89 GLU A N 1
ATOM 675 C CA . GLU A 1 89 ? -15.576 18.093 9.261 1.00 85.56 89 GLU A CA 1
ATOM 676 C C . GLU A 1 89 ? -16.842 17.245 9.052 1.00 85.56 89 GLU A C 1
ATOM 678 O O . GLU A 1 89 ? -17.499 16.885 10.031 1.00 85.56 89 GLU A O 1
ATOM 683 N N . SER A 1 90 ? -17.178 16.906 7.804 1.00 83.19 90 SER A N 1
ATOM 684 C CA . SER A 1 90 ? -18.301 16.021 7.471 1.00 83.19 90 SER A CA 1
ATOM 685 C C . SER A 1 90 ? -18.099 14.617 8.048 1.00 83.19 90 SER A C 1
ATOM 687 O O . SER A 1 90 ? -18.964 14.130 8.774 1.00 83.19 90 SER A O 1
ATOM 689 N N . VAL A 1 91 ? -16.933 14.018 7.802 1.00 85.25 91 VAL A N 1
ATOM 690 C CA . VAL A 1 91 ? -16.541 12.677 8.258 1.00 85.25 91 VAL A CA 1
ATOM 691 C C . VAL A 1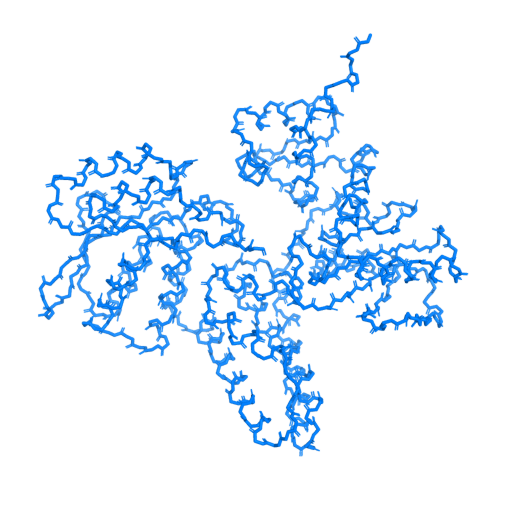 91 ? -16.519 12.611 9.778 1.00 85.25 91 VAL A C 1
ATOM 693 O O . VAL A 1 91 ? -17.140 11.744 10.390 1.00 85.25 91 VAL A O 1
ATOM 696 N N . ARG A 1 92 ? -15.854 13.581 10.411 1.00 90.31 92 ARG A N 1
ATOM 697 C CA . ARG A 1 92 ? -15.751 13.667 11.868 1.00 90.31 92 ARG A CA 1
ATOM 698 C C . ARG A 1 92 ? -17.124 13.764 12.527 1.00 90.31 92 ARG A C 1
ATOM 700 O O . ARG A 1 92 ? -17.341 13.141 13.562 1.00 90.31 92 ARG A O 1
ATOM 707 N N . ARG A 1 93 ? -18.052 14.538 11.946 1.00 88.56 93 ARG A N 1
ATOM 708 C CA . ARG A 1 93 ? -19.434 14.656 12.444 1.00 88.56 93 ARG A CA 1
ATOM 709 C C . ARG A 1 93 ? -20.201 13.346 12.308 1.00 88.56 93 ARG A C 1
ATOM 711 O O . ARG A 1 93 ? -20.903 12.988 13.245 1.00 88.56 93 ARG A O 1
ATOM 718 N N . GLU A 1 94 ? -20.059 12.649 11.184 1.00 86.81 94 GLU A N 1
ATOM 719 C CA . GLU A 1 94 ? -20.709 11.354 10.966 1.00 86.81 94 GLU A CA 1
ATOM 720 C C . GLU A 1 94 ? -20.235 10.324 12.001 1.00 86.81 94 GLU A C 1
ATOM 722 O O . GLU A 1 94 ? -21.048 9.749 12.723 1.00 86.81 94 GLU A O 1
ATOM 727 N N . VAL A 1 95 ? -18.918 10.164 12.159 1.00 91.12 95 VAL A N 1
ATOM 728 C CA . VAL A 1 95 ? -18.332 9.231 13.134 1.00 91.12 95 VAL A CA 1
ATOM 729 C C . VAL A 1 95 ? -18.709 9.610 14.572 1.00 91.12 95 VAL A C 1
ATOM 731 O O . VAL A 1 95 ? -19.046 8.737 15.372 1.00 91.12 95 VAL A O 1
ATOM 734 N N . ALA A 1 96 ? -18.697 10.905 14.909 1.00 92.50 96 ALA A N 1
ATOM 735 C CA . ALA A 1 96 ? -19.119 11.382 16.226 1.00 92.50 96 ALA A CA 1
ATOM 736 C C . ALA A 1 96 ? -20.602 11.099 16.504 1.00 92.50 96 ALA A C 1
ATOM 738 O O . ALA A 1 96 ? -20.956 10.773 17.634 1.00 92.50 96 ALA A O 1
ATOM 739 N N . GLU A 1 97 ? -21.467 11.208 15.494 1.00 91.06 97 GLU A N 1
ATOM 740 C CA . GLU A 1 97 ? -22.893 10.916 15.628 1.00 91.06 97 GLU A CA 1
ATOM 741 C C . GLU A 1 97 ? -23.141 9.420 15.844 1.00 91.06 97 GLU A C 1
ATOM 743 O O . GLU A 1 97 ? -23.938 9.063 16.711 1.00 91.06 97 GLU A O 1
ATOM 748 N N . VAL A 1 98 ? -22.415 8.545 15.137 1.00 90.62 98 VAL A N 1
ATOM 749 C CA . VAL A 1 98 ? -22.461 7.096 15.393 1.00 90.62 98 VAL A CA 1
ATOM 750 C C . VAL A 1 98 ? -22.015 6.778 16.816 1.00 90.62 98 VAL A C 1
ATOM 752 O O . VAL A 1 98 ? -22.719 6.062 17.528 1.00 90.62 98 VAL A O 1
ATOM 755 N N . ALA A 1 99 ? -20.886 7.342 17.255 1.00 93.19 99 ALA A N 1
ATOM 756 C CA . ALA A 1 99 ? -20.392 7.154 18.617 1.00 93.19 99 ALA A CA 1
ATOM 757 C C . ALA A 1 99 ? -21.409 7.645 19.658 1.00 93.19 99 ALA A C 1
ATOM 759 O O . ALA A 1 99 ? -21.674 6.949 20.627 1.00 93.19 99 ALA A O 1
ATOM 760 N N . ARG A 1 100 ? -22.055 8.794 19.430 1.00 93.00 100 ARG A N 1
ATOM 761 C CA . ARG A 1 100 ? -23.091 9.326 20.324 1.00 93.00 100 ARG A CA 1
ATOM 762 C C . ARG A 1 100 ? -24.315 8.408 20.409 1.00 93.00 100 ARG A C 1
ATOM 764 O O . ARG A 1 100 ? -24.818 8.166 21.498 1.00 93.00 100 ARG A O 1
ATOM 771 N N . GLN A 1 101 ? -24.793 7.882 19.280 1.00 91.75 101 GLN A N 1
ATOM 772 C CA . GLN A 1 101 ? -25.916 6.936 19.275 1.00 91.75 101 GLN A CA 1
ATOM 773 C C . GLN A 1 101 ? -25.545 5.612 19.959 1.00 91.75 101 GLN A C 1
ATOM 775 O O . GLN A 1 101 ? -26.369 5.038 20.668 1.00 91.75 101 GLN A O 1
ATOM 780 N N . ALA A 1 102 ? -24.309 5.141 19.783 1.00 91.19 102 ALA A N 1
ATOM 781 C CA . ALA A 1 102 ? -23.805 3.953 20.466 1.00 91.19 102 ALA A CA 1
ATOM 782 C C . ALA A 1 102 ? -23.636 4.191 21.979 1.00 91.19 102 ALA A C 1
ATOM 784 O O . ALA A 1 102 ? -24.004 3.322 22.768 1.00 91.19 102 ALA A O 1
ATOM 785 N N . ASP A 1 103 ? -23.168 5.378 22.386 1.00 93.12 103 ASP A N 1
ATOM 786 C CA . ASP A 1 103 ? -23.117 5.821 23.785 1.00 93.12 103 ASP A CA 1
ATOM 787 C C . ASP A 1 103 ? -24.528 5.793 24.408 1.00 93.12 103 ASP A C 1
ATOM 789 O O . ASP A 1 103 ? -24.703 5.229 25.489 1.00 93.12 103 ASP A O 1
ATOM 793 N N . ASP A 1 104 ? -25.542 6.311 23.704 1.00 91.19 104 ASP A N 1
ATOM 794 C CA . ASP A 1 104 ? -26.942 6.318 24.158 1.00 91.19 104 ASP A CA 1
ATOM 795 C C . ASP A 1 104 ? -27.537 4.896 24.284 1.00 91.19 104 ASP A C 1
ATOM 797 O O . ASP A 1 104 ? -28.364 4.643 25.164 1.00 91.19 104 ASP A O 1
ATOM 801 N N . PHE A 1 105 ? -27.148 3.963 23.406 1.00 91.81 105 PHE A N 1
ATOM 802 C CA . PHE A 1 105 ? -27.751 2.626 23.321 1.00 91.81 105 PHE A CA 1
ATOM 803 C C . PHE A 1 105 ? -27.049 1.569 24.186 1.00 91.81 105 PHE A C 1
ATOM 805 O O . PHE A 1 105 ? -27.708 0.818 24.908 1.00 91.81 105 PHE A O 1
ATOM 812 N N . TYR A 1 106 ? -25.719 1.492 24.108 1.00 90.56 106 TYR A N 1
ATOM 813 C CA . TYR A 1 106 ? -24.912 0.502 24.826 1.00 90.56 106 TYR A CA 1
ATOM 814 C C . TYR A 1 106 ? -24.369 1.038 26.154 1.00 90.56 106 TYR A C 1
ATOM 816 O O . TYR A 1 106 ? -24.120 0.257 27.073 1.00 90.56 106 TYR A O 1
ATOM 824 N N . GLY A 1 107 ? -24.203 2.357 26.272 1.00 89.00 107 GLY A N 1
ATOM 825 C CA . GLY A 1 107 ? -23.473 3.004 27.357 1.00 89.00 107 GLY A CA 1
ATOM 826 C C . GLY A 1 107 ? -21.976 3.120 27.055 1.00 89.00 107 GLY A C 1
ATOM 827 O O . GLY A 1 107 ? -21.352 2.192 26.540 1.00 89.00 107 GLY A O 1
ATOM 828 N N . GLU A 1 108 ? -21.378 4.248 27.446 1.00 86.69 108 GLU A N 1
ATOM 829 C CA . GLU A 1 108 ? -20.002 4.659 27.095 1.00 86.69 108 GLU A CA 1
ATOM 830 C C . GLU A 1 108 ? -18.896 3.638 27.438 1.00 86.69 108 GLU A C 1
ATOM 832 O O . GLU A 1 108 ? -17.810 3.684 26.866 1.00 86.69 108 GLU A O 1
ATOM 837 N N . ASN A 1 109 ? -19.149 2.716 28.375 1.00 88.25 109 ASN A N 1
ATOM 838 C CA . ASN A 1 109 ? -18.160 1.755 28.881 1.00 88.25 109 ASN A CA 1
ATOM 839 C C . ASN A 1 109 ? -18.353 0.315 28.377 1.00 88.25 109 ASN A C 1
ATOM 841 O O . ASN A 1 109 ? -17.613 -0.574 28.797 1.00 88.25 109 ASN A O 1
ATOM 845 N N . HIS A 1 110 ? -19.346 0.065 27.520 1.00 89.94 110 HIS A N 1
ATOM 846 C CA . HIS A 1 110 ? -19.764 -1.294 27.152 1.00 89.94 110 HIS A CA 1
ATOM 847 C C . HIS A 1 110 ? -19.433 -1.695 25.713 1.00 89.94 110 HIS A C 1
ATOM 849 O O . HIS A 1 110 ? -19.736 -2.816 25.312 1.00 89.94 110 HIS A O 1
ATOM 855 N N . TYR A 1 111 ? -18.796 -0.812 24.947 1.00 93.56 111 TYR A N 1
ATOM 856 C CA . TYR A 1 111 ? -18.396 -1.092 23.575 1.00 93.56 111 TYR A CA 1
ATOM 857 C C . TYR A 1 111 ? -17.058 -0.431 23.243 1.00 93.56 111 TYR A C 1
ATOM 859 O O . TYR A 1 111 ? -16.614 0.500 23.919 1.00 93.56 111 TYR A O 1
ATOM 867 N N . ALA A 1 112 ? -16.426 -0.910 22.177 1.00 94.75 112 ALA A N 1
ATOM 868 C CA . ALA A 1 112 ? -15.351 -0.202 21.500 1.00 94.75 112 ALA A CA 1
ATOM 869 C C . ALA A 1 112 ? -15.775 0.135 20.066 1.00 94.75 112 ALA A C 1
ATOM 871 O O . ALA A 1 112 ? -16.562 -0.587 19.457 1.00 94.75 112 ALA A O 1
ATOM 872 N N . LEU A 1 113 ? -15.259 1.239 19.530 1.00 94.50 113 LEU A N 1
ATOM 873 C CA . LEU A 1 113 ? -15.573 1.737 18.197 1.00 94.50 113 LEU A CA 1
ATOM 874 C C . LEU A 1 113 ? -14.299 2.141 17.477 1.00 94.50 113 LEU A C 1
ATOM 876 O O . LEU A 1 113 ? -13.520 2.967 17.967 1.00 94.50 113 LEU A O 1
ATOM 880 N N . VAL A 1 114 ? -14.138 1.588 16.280 1.00 93.88 114 VAL A N 1
ATOM 881 C CA . VAL A 1 114 ? -13.048 1.913 15.365 1.00 93.88 114 VAL A CA 1
ATOM 882 C C . VAL A 1 114 ? -13.634 2.432 14.066 1.00 93.88 114 VAL A C 1
ATOM 884 O O . VAL A 1 114 ? -14.448 1.752 13.447 1.00 93.88 114 VAL A O 1
ATOM 887 N N . ALA A 1 115 ? -13.201 3.616 13.647 1.00 91.25 115 ALA A N 1
ATOM 888 C CA . ALA A 1 115 ? -13.520 4.161 12.333 1.00 91.25 115 ALA A CA 1
ATOM 889 C C . ALA A 1 115 ? -12.368 3.881 11.356 1.00 91.25 115 ALA A C 1
ATOM 891 O O . ALA A 1 115 ? -11.195 4.025 11.713 1.00 91.25 115 ALA A O 1
ATOM 892 N N . PHE A 1 116 ? -12.687 3.479 10.132 1.00 87.06 116 PHE A N 1
ATOM 893 C CA . PHE A 1 116 ? -11.738 3.184 9.056 1.00 87.06 116 PHE A CA 1
ATOM 894 C C . PHE A 1 116 ? -12.395 3.448 7.681 1.00 87.06 116 PHE A C 1
ATOM 896 O O . PHE A 1 116 ? -13.539 3.886 7.628 1.00 87.06 116 PHE A O 1
ATOM 903 N N . GLY A 1 117 ? -11.665 3.267 6.576 1.00 74.75 117 GLY A N 1
ATOM 904 C CA . GLY A 1 117 ? -12.112 3.644 5.217 1.00 74.75 117 GLY A CA 1
ATOM 905 C C . GLY A 1 117 ? -11.267 4.773 4.609 1.00 74.75 117 GLY A C 1
ATOM 906 O O . GLY A 1 117 ? -10.348 5.262 5.276 1.00 74.75 117 GLY A O 1
ATOM 907 N N . SER A 1 118 ? -11.531 5.194 3.363 1.00 67.81 118 SER A N 1
ATOM 908 C CA . SER A 1 118 ? -10.744 6.249 2.692 1.00 67.81 118 SER A CA 1
ATOM 909 C C . SER A 1 118 ? -10.868 7.555 3.426 1.00 67.81 118 SER A C 1
ATOM 911 O O . SER A 1 118 ? -9.864 8.233 3.608 1.00 67.81 118 SER A O 1
ATOM 913 N N . ALA A 1 119 ? -12.075 7.897 3.870 1.00 71.38 119 ALA A N 1
ATOM 914 C CA . ALA A 1 119 ? -12.338 9.177 4.506 1.00 71.38 119 ALA A CA 1
ATOM 915 C C . ALA A 1 119 ? -11.667 9.300 5.891 1.00 71.38 119 ALA A C 1
ATOM 917 O O . ALA A 1 119 ? -11.533 10.396 6.430 1.00 71.38 119 ALA A O 1
ATOM 918 N N . VAL A 1 120 ? -11.236 8.171 6.468 1.00 74.12 120 VAL A N 1
ATOM 919 C CA . VAL A 1 120 ? -10.611 8.063 7.799 1.00 74.12 120 VAL A CA 1
ATOM 920 C C . VAL A 1 120 ? -9.101 7.749 7.709 1.00 74.12 120 VAL A C 1
ATOM 922 O O . VAL A 1 120 ? -8.395 7.700 8.722 1.00 74.12 120 VAL A O 1
ATOM 925 N N . GLY A 1 121 ? -8.587 7.525 6.494 1.00 65.81 121 GLY A N 1
ATOM 926 C CA . GLY A 1 121 ? -7.192 7.180 6.222 1.00 65.81 121 GLY A CA 1
ATOM 927 C C . GLY A 1 121 ? -6.194 8.303 6.531 1.00 65.81 121 GLY A C 1
ATOM 928 O O . GLY A 1 121 ? -6.556 9.427 6.863 1.00 65.81 121 GLY A O 1
ATOM 929 N N . GLU A 1 122 ? -4.893 8.005 6.424 1.00 58.41 122 GLU A N 1
ATOM 930 C CA . GLU A 1 122 ? -3.834 9.022 6.600 1.00 58.41 122 GLU A CA 1
ATOM 931 C C . GLU A 1 122 ? -3.84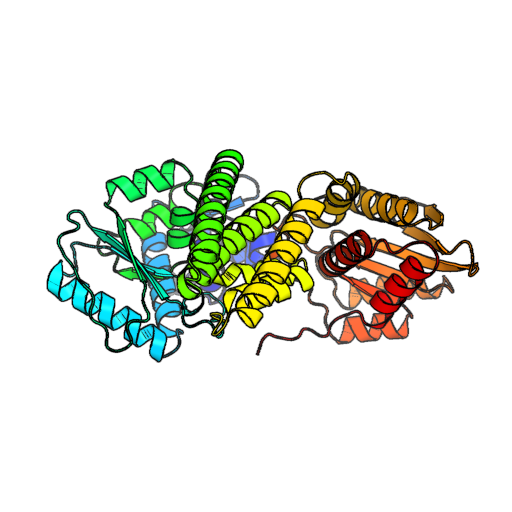5 10.104 5.509 1.00 58.41 122 GLU A C 1
ATOM 933 O O . GLU A 1 122 ? -3.350 11.208 5.735 1.00 58.41 122 GLU A O 1
ATOM 938 N N . LEU A 1 123 ? -4.403 9.776 4.344 1.00 57.41 123 LEU A N 1
ATOM 939 C CA . LEU A 1 123 ? -4.651 10.675 3.224 1.00 57.41 123 LEU A CA 1
ATOM 940 C C . LEU A 1 123 ? -6.114 10.466 2.811 1.00 57.41 123 LEU A C 1
ATOM 942 O O . LEU A 1 123 ? -6.394 9.484 2.121 1.00 57.41 123 LEU A O 1
ATOM 946 N N . PRO A 1 124 ? -7.046 11.313 3.282 1.00 53.41 124 PRO A N 1
ATOM 947 C CA . PRO A 1 124 ? -8.441 11.235 2.878 1.00 53.41 124 PRO A CA 1
ATOM 948 C C . PRO A 1 124 ? -8.536 11.353 1.358 1.00 53.41 124 PRO A C 1
ATOM 950 O O . PRO A 1 124 ? -8.061 12.328 0.778 1.00 53.41 124 PRO A O 1
ATOM 953 N N . LEU A 1 125 ? -9.085 10.331 0.706 1.00 53.09 125 LEU A N 1
ATOM 954 C CA . LEU A 1 125 ? -9.388 10.383 -0.724 1.00 53.09 125 LEU A CA 1
ATOM 955 C C . LEU A 1 125 ? -10.789 10.964 -0.921 1.00 53.09 125 LEU A C 1
ATOM 957 O O . LEU A 1 125 ? -11.630 10.841 -0.036 1.00 53.09 125 LEU A O 1
ATOM 961 N N . ASP A 1 126 ? -11.072 11.489 -2.118 1.00 48.34 126 ASP A N 1
ATOM 962 C CA . ASP A 1 126 ? -12.399 12.003 -2.520 1.00 48.34 126 ASP A CA 1
ATOM 963 C C . ASP A 1 126 ? -13.549 10.974 -2.379 1.00 48.34 126 ASP A C 1
ATOM 965 O O . ASP A 1 126 ? -14.716 11.301 -2.591 1.00 48.34 126 ASP A O 1
ATOM 969 N N . ALA A 1 127 ? -13.238 9.715 -2.057 1.00 50.59 127 ALA A N 1
ATOM 970 C CA . ALA A 1 127 ? -14.214 8.689 -1.730 1.00 50.59 127 ALA A CA 1
ATOM 971 C C . ALA A 1 127 ? -14.773 8.904 -0.311 1.00 50.59 127 ALA A C 1
ATOM 973 O O . ALA A 1 127 ? -14.063 8.780 0.689 1.00 50.59 127 ALA A O 1
ATOM 974 N N . GLU A 1 128 ? -16.078 9.178 -0.232 1.00 56.12 128 GLU A N 1
ATOM 975 C CA . GLU A 1 128 ? -16.823 9.402 1.014 1.00 56.12 128 GLU A CA 1
ATOM 976 C C . GLU A 1 128 ? -17.178 8.104 1.767 1.00 56.12 128 GLU A C 1
ATOM 978 O O . GLU A 1 128 ? -18.199 8.059 2.457 1.00 56.12 128 GLU A O 1
ATOM 983 N N . ASP A 1 129 ? -16.387 7.035 1.634 1.00 67.38 129 ASP A N 1
ATOM 984 C CA . ASP A 1 129 ? -16.649 5.819 2.397 1.00 67.38 129 ASP A CA 1
ATOM 985 C C . ASP A 1 129 ? -16.116 5.928 3.833 1.00 67.38 129 ASP A C 1
ATOM 987 O O . ASP A 1 129 ? -14.995 6.358 4.123 1.00 67.38 129 ASP A O 1
ATOM 991 N N . ILE A 1 130 ? -17.003 5.597 4.764 1.00 76.50 130 ILE A N 1
ATOM 992 C CA . ILE A 1 130 ? -16.727 5.542 6.191 1.00 76.50 130 ILE A CA 1
ATOM 993 C C . ILE A 1 130 ? -17.191 4.161 6.626 1.00 76.50 130 ILE A C 1
ATOM 995 O O . ILE A 1 130 ? -18.374 3.847 6.550 1.00 76.50 130 ILE A O 1
ATOM 999 N N . ASP A 1 131 ? -16.274 3.328 7.089 1.00 82.38 131 ASP A N 1
ATOM 1000 C CA . ASP A 1 131 ? -16.606 2.055 7.709 1.00 82.38 131 ASP A CA 1
ATOM 1001 C C . ASP A 1 131 ? -16.376 2.158 9.218 1.00 82.38 131 ASP A C 1
ATOM 1003 O O . ASP A 1 131 ? -15.400 2.742 9.701 1.00 82.38 131 ASP A O 1
ATOM 1007 N N . ILE A 1 132 ? -17.293 1.588 9.990 1.00 87.94 132 ILE A N 1
ATOM 1008 C CA . ILE A 1 132 ? -17.238 1.583 11.447 1.00 87.94 132 ILE A CA 1
ATOM 1009 C C . ILE A 1 132 ? -17.358 0.147 11.938 1.00 87.94 132 ILE A C 1
ATOM 1011 O O . ILE A 1 132 ? -18.292 -0.573 11.596 1.00 87.94 132 ILE A O 1
ATOM 1015 N N . LEU A 1 133 ? -16.414 -0.257 12.782 1.00 91.00 133 LEU A N 1
ATOM 1016 C CA . LEU A 1 133 ? -16.461 -1.517 13.508 1.00 91.00 133 LEU A CA 1
ATOM 1017 C C . LEU A 1 133 ? -16.818 -1.231 14.964 1.00 91.00 133 LEU A C 1
ATOM 1019 O O . LEU A 1 133 ? -16.077 -0.530 15.659 1.00 91.00 133 LEU A O 1
ATOM 1023 N N . ILE A 1 134 ? -17.934 -1.797 15.417 1.00 92.62 134 ILE A N 1
ATOM 1024 C CA . ILE A 1 134 ? -18.369 -1.768 16.811 1.00 92.62 134 ILE A CA 1
ATOM 1025 C C . ILE A 1 134 ? -18.098 -3.139 17.427 1.00 92.62 134 ILE A C 1
ATOM 1027 O O . ILE A 1 134 ? -18.560 -4.163 16.926 1.00 92.62 134 ILE A O 1
ATOM 1031 N N . VAL A 1 135 ? -17.345 -3.149 18.524 1.00 93.50 135 VAL A N 1
ATOM 1032 C CA . VAL A 1 135 ? -17.055 -4.354 19.302 1.00 93.50 135 VAL A CA 1
ATOM 1033 C C . VAL A 1 135 ? -17.884 -4.324 20.574 1.00 93.50 135 VAL A C 1
ATOM 1035 O O . VAL A 1 135 ? -17.687 -3.442 21.412 1.00 93.50 135 VAL A O 1
ATOM 1038 N N . VAL A 1 136 ? -18.812 -5.268 20.709 1.00 93.81 136 VAL A N 1
ATOM 1039 C CA . VAL A 1 136 ? -19.797 -5.296 21.796 1.00 93.81 136 VAL A CA 1
ATOM 1040 C C . VAL A 1 136 ? -20.219 -6.730 22.111 1.00 93.81 136 VAL A C 1
ATOM 1042 O O . VAL A 1 136 ? -20.337 -7.554 21.212 1.00 93.81 136 VAL A O 1
ATOM 1045 N N . GLU A 1 137 ? -20.446 -7.029 23.390 1.00 87.62 137 GLU A N 1
ATOM 1046 C CA . GLU A 1 137 ? -20.887 -8.355 23.870 1.00 87.62 137 GLU A CA 1
ATOM 1047 C C . GLU A 1 137 ? -22.240 -8.780 23.277 1.00 87.62 137 GLU A C 1
ATOM 1049 O O . GLU A 1 137 ? -22.477 -9.949 22.991 1.00 87.62 137 GLU A O 1
ATOM 1054 N N . ASP A 1 138 ? -23.144 -7.817 23.099 1.00 83.56 138 ASP A N 1
ATOM 1055 C CA . ASP A 1 138 ? -24.533 -8.061 22.729 1.00 83.56 138 ASP A CA 1
ATOM 1056 C C . ASP A 1 138 ? -24.909 -7.213 21.514 1.00 83.56 138 ASP A C 1
ATOM 1058 O O . ASP A 1 138 ? -25.152 -6.008 21.619 1.00 83.56 138 ASP A O 1
ATOM 1062 N N . GLN A 1 139 ? -24.963 -7.856 20.348 1.00 71.81 139 GLN A N 1
ATOM 1063 C CA . GLN A 1 139 ? -25.309 -7.238 19.067 1.00 71.81 139 GLN A CA 1
ATOM 1064 C C . GLN A 1 139 ? -26.823 -6.980 18.923 1.00 71.81 139 GLN A C 1
ATOM 1066 O O . GLN A 1 139 ? -27.361 -7.132 17.827 1.00 71.81 139 GLN A O 1
ATOM 1071 N N . ARG A 1 140 ? -27.538 -6.613 20.007 1.00 65.94 140 ARG A N 1
ATOM 1072 C CA . ARG A 1 140 ? -28.964 -6.199 19.947 1.00 65.94 140 ARG A CA 1
ATOM 1073 C C . ARG A 1 140 ? -29.189 -5.252 18.773 1.00 65.94 140 ARG A C 1
ATOM 1075 O O . ARG A 1 140 ? -28.244 -4.545 18.444 1.00 65.94 140 ARG A O 1
ATOM 1082 N N . ASP A 1 141 ? -30.425 -5.186 18.253 1.00 73.50 141 ASP A N 1
ATOM 1083 C CA . ASP A 1 141 ? -30.920 -4.403 17.092 1.00 73.50 141 ASP A CA 1
ATOM 1084 C C . ASP A 1 141 ? -30.569 -2.892 17.090 1.00 73.50 141 ASP A C 1
ATOM 1086 O O . ASP A 1 141 ? -31.424 -2.010 16.971 1.00 73.50 141 ASP A O 1
ATOM 1090 N N . PHE A 1 142 ? -29.295 -2.560 17.220 1.00 78.69 142 PHE A N 1
ATOM 1091 C CA . PHE A 1 142 ? -28.762 -1.226 17.179 1.00 78.69 142 PHE A CA 1
ATOM 1092 C C . PHE A 1 142 ? -28.751 -0.807 15.725 1.00 78.69 142 PHE A C 1
ATOM 1094 O O . PHE A 1 142 ? -28.071 -1.382 14.874 1.00 78.69 142 PHE A O 1
ATOM 1101 N N . ARG A 1 143 ? -29.562 0.202 15.439 1.00 71.62 143 ARG A N 1
ATOM 1102 C CA . ARG A 1 143 ? -29.643 0.812 14.124 1.00 71.62 143 ARG A CA 1
ATOM 1103 C C . ARG A 1 143 ? -29.151 2.227 14.248 1.00 71.62 143 ARG A C 1
ATOM 1105 O O . ARG A 1 143 ? -29.663 2.996 15.058 1.00 71.62 143 ARG A O 1
ATOM 1112 N N . VAL A 1 144 ? -28.193 2.560 13.405 1.00 69.06 144 VAL A N 1
ATOM 1113 C CA . VAL A 1 144 ? -27.701 3.921 13.308 1.00 69.06 144 VAL A CA 1
ATOM 1114 C C . VAL A 1 144 ? -28.520 4.660 12.274 1.00 69.06 144 VAL A C 1
ATOM 1116 O O . VAL A 1 144 ? -28.682 4.208 11.143 1.0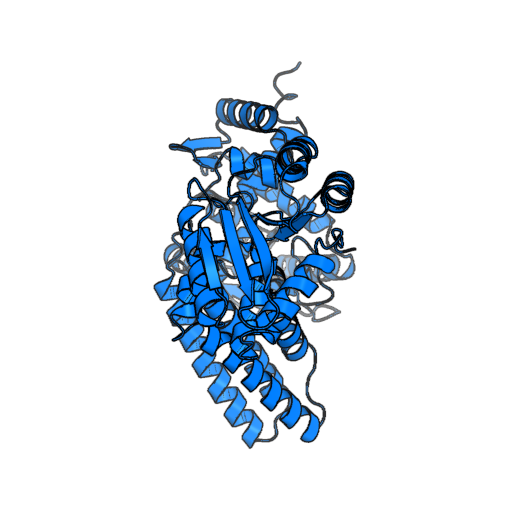0 69.06 144 VAL A O 1
ATOM 1119 N N . ILE A 1 145 ? -29.042 5.810 12.683 1.00 67.75 145 ILE A N 1
ATOM 1120 C CA . ILE A 1 145 ? -29.735 6.737 11.796 1.00 67.75 145 ILE A CA 1
ATOM 1121 C C . ILE A 1 145 ? -28.954 8.042 11.856 1.00 67.75 145 ILE A C 1
ATOM 1123 O O . ILE A 1 145 ? -29.252 8.925 12.662 1.00 67.75 145 ILE A O 1
ATOM 1127 N N . THR A 1 146 ? -27.904 8.159 11.047 1.00 66.06 146 THR A N 1
ATOM 1128 C CA . THR A 1 146 ? -27.203 9.435 10.884 1.00 66.06 146 THR A CA 1
ATOM 1129 C C . THR A 1 146 ? -27.917 10.305 9.852 1.00 66.06 146 THR A C 1
ATOM 1131 O O . THR A 1 146 ? -28.711 9.835 9.036 1.00 66.06 146 THR A O 1
ATOM 1134 N N . ARG A 1 147 ? -27.643 11.615 9.873 1.00 60.06 147 ARG A N 1
ATOM 1135 C CA . ARG A 1 147 ? -28.228 12.556 8.902 1.00 60.06 147 ARG A CA 1
ATOM 1136 C C . ARG A 1 147 ? -27.731 12.327 7.476 1.00 60.06 147 ARG A C 1
ATOM 1138 O O . ARG A 1 147 ? -28.413 12.745 6.548 1.00 60.06 147 ARG A O 1
ATOM 1145 N N . GLN A 1 148 ? -26.538 11.756 7.322 1.00 59.41 148 GLN A N 1
ATOM 1146 C CA . GLN A 1 148 ? -25.881 11.591 6.027 1.00 59.41 148 GLN A CA 1
ATOM 1147 C C . GLN A 1 148 ? -25.916 10.138 5.537 1.00 59.41 148 GLN A C 1
ATOM 1149 O O . GLN A 1 148 ? -25.795 9.934 4.336 1.00 59.41 148 GLN A O 1
ATOM 1154 N N . MET A 1 149 ? -26.117 9.159 6.433 1.00 59.28 149 MET A N 1
ATOM 1155 C CA . MET A 1 149 ? -26.105 7.715 6.150 1.00 59.28 149 MET A CA 1
ATOM 1156 C C . MET A 1 149 ? -24.894 7.272 5.317 1.00 59.28 149 MET A C 1
ATOM 1158 O O . MET A 1 149 ? -25.018 6.442 4.421 1.00 59.28 149 MET A O 1
ATOM 1162 N N . LYS A 1 150 ? -23.720 7.846 5.601 1.00 65.19 150 LYS A N 1
ATOM 1163 C CA . LYS A 1 150 ? -22.485 7.542 4.862 1.00 65.19 150 LYS A CA 1
ATOM 1164 C C . LYS A 1 150 ? -21.734 6.359 5.457 1.00 65.19 150 LYS A C 1
ATOM 1166 O O . LYS A 1 150 ? -20.987 5.691 4.750 1.00 65.19 150 LYS A O 1
ATOM 1171 N N . ALA A 1 151 ? -21.921 6.114 6.754 1.00 69.56 151 ALA A N 1
ATOM 1172 C CA . ALA A 1 151 ? -21.188 5.077 7.457 1.00 69.56 151 ALA A CA 1
ATOM 1173 C C . ALA A 1 151 ? -21.806 3.680 7.278 1.00 69.56 151 ALA A C 1
ATOM 1175 O O . ALA A 1 151 ? -22.969 3.454 7.614 1.00 69.56 151 ALA A O 1
ATOM 1176 N N . SER A 1 152 ? -20.996 2.727 6.824 1.00 73.69 152 SER A N 1
ATOM 1177 C CA . SER A 1 152 ? -21.282 1.292 6.881 1.00 73.69 152 SER A CA 1
ATOM 1178 C C . SER A 1 152 ? -20.817 0.740 8.230 1.00 73.69 152 SER A C 1
ATOM 1180 O O . SER A 1 152 ? -19.734 1.079 8.707 1.00 73.69 152 SER A O 1
ATOM 1182 N N . ILE A 1 153 ? -21.643 -0.077 8.888 1.00 80.88 153 ILE A N 1
ATOM 1183 C CA . ILE A 1 153 ? -21.400 -0.512 10.271 1.00 80.88 153 ILE A CA 1
ATOM 1184 C C . ILE A 1 153 ? -21.340 -2.030 10.346 1.00 80.88 153 ILE A C 1
ATOM 1186 O O . ILE A 1 153 ? -22.248 -2.726 9.900 1.00 80.88 153 ILE A O 1
ATOM 1190 N N . SER A 1 154 ?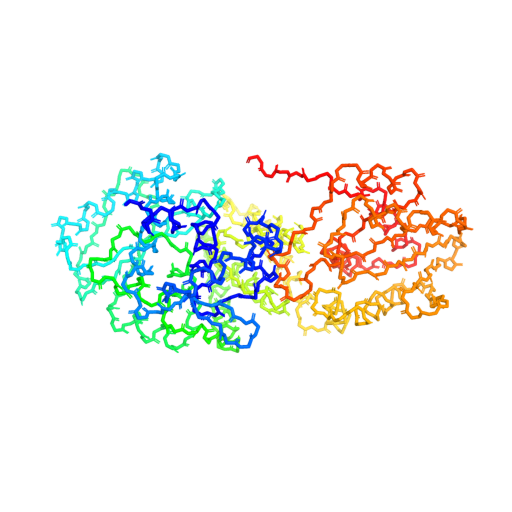 -20.263 -2.528 10.944 1.00 84.62 154 SER A N 1
ATOM 1191 C CA . SER A 1 154 ? -20.038 -3.939 11.242 1.00 84.62 154 SER A CA 1
ATOM 1192 C C . SER A 1 154 ? -19.978 -4.158 12.750 1.00 84.62 154 SER A C 1
ATOM 1194 O O . SER A 1 154 ? -19.460 -3.313 13.484 1.00 84.62 154 SER A O 1
ATOM 1196 N N . PHE A 1 155 ? -20.468 -5.309 13.204 1.00 87.94 155 PHE A N 1
ATOM 1197 C CA . PHE A 1 155 ? -20.485 -5.693 14.614 1.00 87.94 155 PHE A CA 1
ATOM 1198 C C . PHE A 1 155 ? -19.689 -6.968 14.819 1.00 87.94 155 PHE A C 1
ATOM 1200 O O . PHE A 1 155 ? -19.800 -7.888 14.012 1.00 87.94 155 PHE A O 1
ATOM 1207 N N . LEU A 1 156 ? -18.913 -7.012 15.899 1.00 90.81 156 LEU A N 1
ATOM 1208 C CA . LEU A 1 156 ? -18.243 -8.223 16.362 1.00 90.81 156 LEU A CA 1
ATOM 1209 C C . LEU A 1 156 ? -18.298 -8.320 17.882 1.00 90.81 156 LEU A C 1
ATOM 1211 O O . LEU A 1 156 ? -18.268 -7.305 18.582 1.00 90.81 156 LEU A O 1
ATOM 1215 N N . SER A 1 157 ? -18.330 -9.544 18.395 1.00 91.25 157 SER A N 1
ATOM 1216 C CA . SER A 1 157 ? -18.133 -9.800 19.814 1.00 91.25 157 SER A CA 1
ATOM 1217 C C . SER A 1 157 ? -16.656 -9.646 20.206 1.00 91.25 157 SER A C 1
ATOM 1219 O O . SER A 1 157 ? -15.748 -9.733 19.363 1.00 91.25 157 SER A O 1
ATOM 1221 N N . PRO A 1 158 ? -16.366 -9.423 21.497 1.00 91.25 158 PRO A N 1
ATOM 1222 C CA . PRO A 1 158 ? -14.998 -9.395 21.991 1.00 91.25 158 PRO A CA 1
ATOM 1223 C C . PRO A 1 158 ? -14.231 -10.704 21.736 1.00 91.25 158 PRO A C 1
ATOM 1225 O O . PRO A 1 158 ? -13.013 -10.635 21.551 1.00 91.25 158 PRO A O 1
ATOM 1228 N N . GLU A 1 159 ? -14.898 -11.857 21.733 1.00 89.69 159 GLU A N 1
ATOM 1229 C CA . GLU A 1 159 ? -14.332 -13.174 21.411 1.00 89.69 159 GLU A CA 1
ATOM 1230 C C . GLU A 1 159 ? -14.022 -13.294 19.920 1.00 89.69 159 GLU A C 1
ATOM 1232 O O . GLU A 1 159 ? -12.918 -13.705 19.566 1.00 89.69 159 GLU A O 1
ATOM 1237 N N . GLU A 1 160 ? -14.947 -12.875 19.050 1.00 89.25 160 GLU A N 1
ATOM 1238 C CA . GLU A 1 160 ? -14.758 -12.912 17.595 1.00 89.25 160 GLU A CA 1
ATOM 1239 C C . GLU A 1 160 ? -13.547 -12.074 17.171 1.00 89.25 160 GLU A C 1
ATOM 1241 O O . GLU A 1 160 ? -12.747 -12.507 16.343 1.00 89.25 160 GLU A O 1
ATOM 1246 N N . ILE A 1 161 ? -13.357 -10.897 17.780 1.00 89.75 161 ILE A N 1
ATOM 1247 C CA . ILE A 1 161 ? -12.169 -10.060 17.557 1.00 89.75 161 ILE A CA 1
ATOM 1248 C C . ILE A 1 161 ? -10.887 -10.808 17.928 1.00 89.75 161 ILE A C 1
ATOM 1250 O O . ILE A 1 161 ? -9.904 -10.745 17.190 1.00 89.75 161 ILE A O 1
ATOM 1254 N N . GLU A 1 162 ? -10.861 -11.488 19.075 1.00 87.06 162 GLU A N 1
ATOM 1255 C CA . GLU A 1 162 ? -9.670 -12.212 19.525 1.00 87.06 162 GLU A CA 1
ATOM 1256 C C . GLU A 1 162 ? -9.370 -13.425 18.647 1.00 87.06 162 GLU A C 1
ATOM 1258 O O . GLU A 1 162 ? -8.206 -13.646 18.302 1.00 87.06 162 GLU A O 1
ATOM 1263 N N . GLU A 1 163 ? -10.404 -14.174 18.264 1.00 86.44 163 GLU A N 1
ATOM 1264 C CA . GLU A 1 163 ? -10.300 -15.319 17.367 1.00 86.44 163 GLU A CA 1
ATOM 1265 C C . GLU A 1 163 ? -9.801 -14.889 15.988 1.00 86.44 163 GLU A C 1
ATOM 1267 O O . GLU A 1 163 ? -8.809 -15.428 15.500 1.00 86.44 163 GLU A O 1
ATOM 1272 N N . GLN A 1 164 ? -10.424 -13.879 15.379 1.00 85.56 164 GLN A N 1
ATOM 1273 C CA . GLN A 1 164 ? -10.033 -13.384 14.060 1.00 85.56 164 GLN A CA 1
ATOM 1274 C C . GLN A 1 164 ? -8.639 -12.744 14.089 1.00 85.56 164 GLN A C 1
ATOM 1276 O O . GLN A 1 164 ? -7.832 -12.975 13.186 1.00 85.56 164 GLN A O 1
ATOM 1281 N N . TRP A 1 165 ? -8.293 -12.009 15.152 1.00 83.38 165 TRP A N 1
ATOM 1282 C CA . TRP A 1 165 ? -6.944 -11.469 15.326 1.00 83.38 165 TRP A CA 1
ATOM 1283 C C . TRP A 1 165 ? -5.893 -12.581 15.443 1.00 83.38 165 TRP A C 1
ATOM 1285 O O . TRP A 1 165 ? -4.867 -12.529 14.759 1.00 83.38 165 TRP A O 1
ATOM 1295 N N . ALA A 1 166 ? -6.138 -13.591 16.287 1.00 80.31 166 ALA A N 1
ATOM 1296 C CA . ALA A 1 166 ? -5.247 -14.740 16.460 1.00 80.31 166 ALA A CA 1
ATOM 1297 C C . ALA A 1 166 ? -5.164 -15.608 15.196 1.00 80.31 166 ALA A C 1
ATOM 1299 O O . ALA A 1 166 ? -4.098 -16.114 14.864 1.00 80.31 166 ALA A O 1
ATOM 1300 N N . GLY A 1 167 ? -6.274 -15.734 14.472 1.00 74.88 167 GLY A N 1
ATOM 1301 C CA . GLY A 1 167 ? -6.393 -16.475 13.223 1.00 74.88 167 GLY A CA 1
ATOM 1302 C C . GLY A 1 167 ? -5.793 -15.767 12.009 1.00 74.88 167 GLY A C 1
ATOM 1303 O O . GLY A 1 167 ? -5.910 -16.297 10.902 1.00 74.88 167 GLY A O 1
ATOM 1304 N N . GLY A 1 168 ? -5.178 -14.595 12.184 1.00 73.56 168 GLY A N 1
ATOM 1305 C CA . GLY A 1 168 ? -4.497 -13.884 11.106 1.00 73.56 168 GLY A CA 1
ATOM 1306 C C . GLY A 1 168 ? -5.425 -13.122 10.158 1.00 73.56 168 GLY A C 1
ATOM 1307 O O . GLY A 1 168 ? -5.007 -12.811 9.045 1.00 73.56 168 GLY A O 1
ATOM 1308 N N . GLU A 1 169 ? -6.669 -12.841 10.559 1.00 77.19 169 GLU A N 1
ATOM 1309 C CA . GLU A 1 169 ? -7.677 -12.248 9.679 1.00 77.19 169 GLU A CA 1
ATOM 1310 C C . GLU A 1 169 ? -7.279 -10.830 9.263 1.00 77.19 169 GLU A C 1
ATOM 1312 O O . GLU A 1 169 ? -7.166 -9.915 10.088 1.00 77.19 169 GLU A O 1
ATOM 1317 N N . GLN A 1 170 ? -7.052 -10.640 7.963 1.00 73.88 170 GLN A N 1
ATOM 1318 C CA . GLN A 1 170 ? -6.465 -9.406 7.456 1.00 73.88 170 GLN A CA 1
ATOM 1319 C C . GLN A 1 170 ? -7.354 -8.192 7.719 1.00 73.88 170 GLN A C 1
ATOM 1321 O O . GLN A 1 170 ? -6.832 -7.142 8.087 1.00 73.88 170 GLN A O 1
ATOM 1326 N N . PHE A 1 171 ? -8.672 -8.337 7.560 1.00 77.75 171 PHE A N 1
ATOM 1327 C CA . PHE A 1 171 ? -9.626 -7.262 7.822 1.00 77.75 171 PHE A CA 1
ATOM 1328 C C . PHE A 1 171 ? -9.466 -6.716 9.247 1.00 77.75 171 PHE A C 1
ATOM 1330 O O . PHE A 1 171 ? -9.194 -5.532 9.417 1.00 77.75 171 PHE A O 1
ATOM 1337 N N . ILE A 1 172 ? -9.519 -7.582 10.264 1.00 84.06 172 ILE A N 1
ATOM 1338 C CA . ILE A 1 172 ? -9.379 -7.177 11.670 1.00 84.06 172 ILE A CA 1
ATOM 1339 C C . ILE A 1 172 ? -8.001 -6.602 11.953 1.00 84.06 172 ILE A C 1
ATOM 1341 O O . ILE A 1 172 ? -7.881 -5.583 12.637 1.00 84.06 172 ILE A O 1
ATOM 1345 N N . GLN A 1 173 ? -6.955 -7.215 11.399 1.00 79.06 173 GLN A N 1
ATOM 1346 C CA . GLN A 1 173 ? -5.609 -6.703 11.585 1.00 79.06 173 GLN A CA 1
ATOM 1347 C C . GLN A 1 173 ? -5.428 -5.305 10.977 1.00 79.06 173 GLN A C 1
ATOM 1349 O O . GLN A 1 173 ? -4.814 -4.467 11.629 1.00 79.06 173 GLN A O 1
ATOM 1354 N N . GLU A 1 174 ? -5.949 -5.031 9.776 1.00 75.88 174 GLU A N 1
ATOM 1355 C CA . GLU A 1 174 ? -5.879 -3.698 9.161 1.00 75.88 174 GLU A CA 1
ATOM 1356 C C . GLU A 1 174 ? -6.777 -2.689 9.881 1.00 75.88 174 GLU A C 1
ATOM 1358 O O . GLU A 1 174 ? -6.313 -1.592 10.188 1.00 75.88 174 GLU A O 1
ATOM 1363 N N . THR A 1 175 ? -8.014 -3.059 10.223 1.00 83.12 175 THR A N 1
ATOM 1364 C CA . THR A 1 175 ? -8.955 -2.185 10.937 1.00 83.12 175 THR A CA 1
ATOM 1365 C C . THR A 1 175 ? -8.389 -1.750 12.281 1.00 83.12 175 THR A C 1
ATOM 1367 O O . THR A 1 175 ? -8.327 -0.558 12.570 1.00 83.12 175 THR A O 1
ATOM 1370 N N . ILE A 1 176 ? -7.887 -2.686 13.090 1.00 85.88 176 ILE A N 1
ATOM 1371 C CA . ILE A 1 176 ? -7.280 -2.342 14.379 1.00 85.88 176 ILE A CA 1
ATOM 1372 C C . ILE A 1 176 ? -5.937 -1.638 14.176 1.00 85.88 176 ILE A C 1
ATOM 1374 O O . ILE A 1 176 ? -5.620 -0.762 14.968 1.00 85.88 176 ILE A O 1
ATOM 1378 N N . ALA A 1 177 ? -5.136 -1.962 13.157 1.00 77.25 177 ALA A N 1
ATOM 1379 C CA . ALA A 1 177 ? -3.834 -1.323 12.950 1.00 77.25 177 ALA A CA 1
ATOM 1380 C C . ALA A 1 177 ? -3.925 0.129 12.470 1.00 77.25 177 ALA A C 1
ATOM 1382 O O . ALA A 1 177 ? -3.178 0.976 12.956 1.00 77.25 177 ALA A O 1
ATOM 1383 N N . ARG A 1 178 ? -4.790 0.388 11.488 1.00 77.12 178 ARG A N 1
ATOM 1384 C CA . ARG A 1 178 ? -4.861 1.656 10.754 1.00 77.12 178 ARG A CA 1
ATOM 1385 C C . ARG A 1 178 ? -6.078 2.483 11.117 1.00 77.12 178 ARG A C 1
ATOM 1387 O O . ARG A 1 178 ? -6.015 3.701 10.982 1.00 77.12 178 ARG A O 1
ATOM 1394 N N . GLY A 1 179 ? -7.159 1.865 11.578 1.00 85.12 179 GLY A N 1
ATOM 1395 C CA . GLY A 1 179 ? -8.349 2.589 12.001 1.00 85.12 179 GLY A CA 1
ATOM 1396 C C . GLY A 1 179 ? -8.068 3.540 13.163 1.00 85.12 179 GLY A C 1
ATOM 1397 O O . GLY A 1 179 ? -7.063 3.429 13.872 1.00 85.12 179 GLY A O 1
ATOM 1398 N N . ILE A 1 180 ? -8.962 4.499 13.347 1.00 91.00 180 ILE A N 1
ATOM 1399 C CA . ILE A 1 180 ? -8.941 5.443 14.458 1.00 91.00 180 ILE A CA 1
ATOM 1400 C C . ILE A 1 180 ? -9.800 4.855 15.576 1.00 91.00 180 ILE A C 1
ATOM 1402 O O . ILE A 1 180 ? -10.998 4.642 15.383 1.00 91.00 180 ILE A O 1
ATOM 1406 N N . LEU A 1 181 ? -9.199 4.577 16.737 1.00 92.94 181 LEU A N 1
ATOM 1407 C CA . LEU A 1 181 ? -9.946 4.169 17.928 1.00 92.94 181 LEU A CA 1
ATOM 1408 C C . LEU A 1 181 ? -10.688 5.392 18.480 1.00 92.94 181 LEU A C 1
ATOM 1410 O O . LEU A 1 181 ? -10.081 6.298 19.047 1.00 92.94 181 LEU A O 1
ATOM 1414 N N . VAL A 1 182 ? -12.006 5.429 18.301 1.00 94.12 182 VAL A N 1
ATOM 1415 C CA . VAL A 1 182 ? -12.862 6.541 18.751 1.00 94.12 182 VAL A CA 1
ATOM 1416 C C . VAL A 1 182 ? -13.343 6.300 20.183 1.00 94.12 182 VAL A C 1
ATOM 1418 O O . VAL A 1 182 ? -13.440 7.227 20.993 1.00 94.12 182 VAL A O 1
ATOM 1421 N N . ARG A 1 183 ? -13.639 5.033 20.499 1.00 93.94 183 ARG A N 1
ATOM 1422 C CA . ARG A 1 183 ? -14.034 4.550 21.826 1.00 93.94 183 ARG A CA 1
ATOM 1423 C C . ARG A 1 183 ? -13.319 3.236 22.101 1.00 93.94 183 ARG A C 1
ATOM 1425 O O . ARG A 1 183 ? -13.383 2.322 21.291 1.00 93.94 183 ARG A O 1
ATOM 1432 N N . ASP A 1 184 ? -12.635 3.144 23.233 1.00 92.94 184 ASP A N 1
ATOM 1433 C CA . ASP A 1 184 ? -12.027 1.898 23.718 1.00 92.94 184 ASP A CA 1
ATOM 1434 C C . ASP A 1 184 ? -11.837 1.989 25.245 1.00 92.94 184 ASP A C 1
ATOM 1436 O O . ASP A 1 184 ? -10.711 2.098 25.737 1.00 92.94 184 ASP A O 1
ATOM 1440 N N . PRO A 1 185 ? -12.937 2.045 26.020 1.00 88.38 185 PRO A N 1
ATOM 1441 C CA . PRO A 1 185 ? -12.913 2.348 27.456 1.00 88.38 185 PRO A CA 1
ATOM 1442 C C . PRO A 1 185 ? -12.109 1.324 28.271 1.00 88.38 185 PRO A C 1
ATOM 1444 O O . PRO A 1 185 ? -11.511 1.668 29.290 1.00 88.38 185 PRO A O 1
ATOM 1447 N N . LEU A 1 186 ? -12.054 0.074 27.801 1.00 88.06 186 LEU A N 1
ATOM 1448 C CA . LEU A 1 186 ? -11.289 -1.016 28.414 1.00 88.06 186 LEU A CA 1
ATOM 1449 C C . LEU A 1 186 ? -9.897 -1.205 27.787 1.00 88.06 186 LEU A C 1
ATOM 1451 O O . LEU A 1 186 ? -9.168 -2.120 28.176 1.00 88.06 186 LEU A O 1
ATOM 1455 N N . GLU A 1 187 ? -9.523 -0.347 26.832 1.00 89.81 187 GLU A N 1
ATOM 1456 C CA . GLU A 1 187 ? -8.250 -0.376 26.104 1.00 89.81 187 GLU A CA 1
ATOM 1457 C C . GLU A 1 187 ? -7.970 -1.722 25.410 1.00 89.81 187 GLU A C 1
ATOM 1459 O O . GLU A 1 187 ? -6.810 -2.110 25.225 1.00 89.81 187 GLU A O 1
ATOM 1464 N N . LYS A 1 188 ? -9.015 -2.485 25.063 1.00 88.44 188 LYS A N 1
ATOM 1465 C CA . LYS A 1 188 ? -8.872 -3.838 24.514 1.00 88.44 188 LYS A CA 1
ATOM 1466 C C . LYS A 1 188 ? -8.239 -3.776 23.129 1.00 88.44 188 LYS A C 1
ATOM 1468 O O . LYS A 1 188 ? -7.277 -4.497 22.855 1.00 88.44 188 LYS A O 1
ATOM 1473 N N . LEU A 1 189 ? -8.735 -2.889 22.272 1.00 90.06 189 LEU A N 1
ATOM 1474 C CA . LEU A 1 189 ? -8.257 -2.752 20.897 1.00 90.06 189 LEU A CA 1
ATOM 1475 C C . LEU A 1 189 ? -6.884 -2.077 20.855 1.00 90.06 189 LEU A C 1
ATOM 1477 O O . LEU A 1 189 ? -6.000 -2.520 20.117 1.00 90.06 189 LEU A O 1
ATOM 1481 N N . ALA A 1 190 ? -6.657 -1.083 21.717 1.00 89.62 190 ALA A N 1
ATOM 1482 C CA . ALA A 1 190 ? -5.352 -0.458 21.900 1.00 89.62 190 ALA A CA 1
ATOM 1483 C C . ALA A 1 190 ? -4.292 -1.482 22.340 1.00 89.62 190 ALA A C 1
ATOM 1485 O O . ALA A 1 190 ? -3.182 -1.488 21.804 1.00 89.62 190 ALA A O 1
ATOM 1486 N N . ARG A 1 191 ? -4.632 -2.403 23.256 1.00 88.00 191 ARG A N 1
ATOM 1487 C CA . ARG A 1 191 ? -3.748 -3.511 23.656 1.00 88.00 191 ARG A CA 1
ATOM 1488 C C . ARG A 1 191 ? -3.491 -4.481 22.514 1.00 88.00 191 ARG A C 1
ATOM 1490 O O . ARG A 1 191 ? -2.337 -4.861 22.313 1.00 88.00 191 ARG A O 1
ATOM 1497 N N . LEU A 1 192 ? -4.509 -4.881 21.752 1.00 86.44 192 LEU A N 1
ATOM 1498 C CA . LEU A 1 192 ? -4.322 -5.763 20.591 1.00 86.44 192 LEU A CA 1
ATOM 1499 C C . LEU A 1 192 ? -3.341 -5.151 19.585 1.00 86.44 192 LEU A C 1
ATOM 1501 O O . LEU A 1 192 ? -2.383 -5.816 19.188 1.00 86.44 192 LEU A O 1
ATOM 1505 N N . ARG A 1 193 ? -3.493 -3.853 19.286 1.00 85.19 193 ARG A N 1
ATOM 1506 C CA . ARG A 1 193 ? -2.614 -3.105 18.375 1.00 85.19 193 ARG A CA 1
ATOM 1507 C C . ARG A 1 193 ? -1.131 -3.178 18.752 1.00 85.19 193 ARG A C 1
ATOM 1509 O O . ARG A 1 193 ? -0.293 -3.122 17.857 1.00 85.19 193 ARG A O 1
ATOM 1516 N N . VAL A 1 194 ? -0.788 -3.311 20.036 1.00 83.56 194 VAL A N 1
ATOM 1517 C CA . VAL A 1 194 ? 0.613 -3.304 20.506 1.00 83.56 194 VAL A CA 1
ATOM 1518 C C . VAL A 1 194 ? 1.136 -4.659 20.993 1.00 83.56 194 VAL A C 1
ATOM 1520 O O . VAL A 1 194 ? 2.347 -4.806 21.131 1.00 83.56 194 VAL A O 1
ATOM 1523 N N . SER A 1 195 ? 0.277 -5.652 21.253 1.00 74.38 195 SER A N 1
ATOM 1524 C CA . SER A 1 195 ? 0.647 -6.843 22.047 1.00 74.38 195 SER A CA 1
ATOM 1525 C C . SER A 1 195 ? 0.982 -8.123 21.296 1.00 74.38 195 SER A C 1
ATOM 1527 O O . SER A 1 195 ? 1.732 -8.939 21.832 1.00 74.38 195 SER A O 1
ATOM 1529 N N . ARG A 1 196 ? 0.477 -8.336 20.080 1.00 67.19 196 ARG A N 1
ATOM 1530 C CA . ARG A 1 196 ? 0.666 -9.609 19.364 1.00 67.19 196 ARG A CA 1
ATOM 1531 C C . ARG A 1 196 ? 1.158 -9.380 17.955 1.00 67.19 196 ARG A C 1
ATOM 1533 O O . ARG A 1 196 ? 0.441 -8.766 17.174 1.00 67.19 196 ARG A O 1
ATOM 1540 N N . THR A 1 197 ? 2.350 -9.888 17.630 1.00 59.75 197 THR A N 1
ATOM 1541 C CA . THR A 1 197 ? 2.900 -9.839 16.269 1.00 59.75 197 THR A CA 1
ATOM 1542 C C . THR A 1 197 ? 1.851 -10.311 15.280 1.00 59.75 197 THR A C 1
ATOM 1544 O O . THR A 1 197 ? 1.222 -11.346 15.484 1.00 59.75 197 THR A O 1
ATOM 1547 N N . ARG A 1 198 ? 1.651 -9.516 14.230 1.00 63.59 198 ARG A N 1
ATOM 1548 C CA . ARG A 1 198 ? 0.731 -9.837 13.145 1.00 63.59 198 ARG A CA 1
ATOM 1549 C C . ARG A 1 198 ? 1.328 -11.032 12.402 1.00 63.59 198 ARG A C 1
ATOM 1551 O O . ARG A 1 198 ? 2.116 -10.828 11.482 1.00 63.59 198 ARG A O 1
ATOM 1558 N N . GLU A 1 199 ? 1.038 -12.263 12.819 1.00 61.06 199 GLU A N 1
ATOM 1559 C CA . GLU A 1 199 ? 1.283 -13.411 11.949 1.00 61.06 199 GLU A CA 1
ATOM 1560 C C . GLU A 1 199 ? 0.309 -13.263 10.785 1.00 61.06 199 GLU A C 1
ATOM 1562 O O . GLU A 1 199 ? -0.899 -13.468 10.902 1.00 61.06 199 GLU A O 1
ATOM 1567 N N . PHE A 1 200 ? 0.833 -12.726 9.689 1.00 66.19 200 PHE A N 1
ATOM 1568 C CA . PHE A 1 200 ? 0.100 -12.606 8.450 1.00 66.19 200 PHE A CA 1
ATOM 1569 C C . PHE A 1 200 ? 0.225 -13.939 7.729 1.00 66.19 200 PHE A C 1
ATOM 1571 O O . PHE A 1 200 ? 1.293 -14.273 7.213 1.00 66.19 200 PHE A O 1
ATOM 1578 N N . ASN A 1 201 ? -0.855 -14.711 7.736 1.00 74.56 201 ASN A N 1
ATOM 1579 C CA . ASN A 1 201 ? -0.912 -15.947 6.982 1.00 74.56 201 ASN A CA 1
ATOM 1580 C C . ASN A 1 201 ? -1.263 -15.614 5.525 1.00 74.56 201 ASN A C 1
ATOM 1582 O O . ASN A 1 201 ? -2.429 -15.408 5.193 1.00 74.56 201 ASN A O 1
ATOM 1586 N N . LEU A 1 202 ? -0.228 -15.529 4.683 1.00 77.69 202 LEU A N 1
ATOM 1587 C CA . LEU A 1 202 ? -0.359 -15.218 3.259 1.00 77.69 202 LEU A CA 1
ATOM 1588 C C . LEU A 1 202 ? -1.281 -16.207 2.539 1.00 77.69 202 LEU A C 1
ATOM 1590 O O . LEU A 1 202 ? -2.123 -15.773 1.761 1.00 77.69 202 LEU A O 1
ATOM 1594 N N . GLU A 1 203 ? -1.138 -17.505 2.813 1.00 78.31 203 GLU A N 1
ATOM 1595 C CA . GLU A 1 203 ? -1.932 -18.560 2.171 1.00 78.31 203 GLU A CA 1
ATOM 1596 C C . GLU A 1 203 ? -3.411 -18.408 2.524 1.00 78.31 203 GLU A C 1
ATOM 1598 O O . GLU A 1 203 ? -4.251 -18.299 1.639 1.00 78.31 203 GLU A O 1
ATOM 1603 N N . LYS A 1 204 ? -3.724 -18.259 3.817 1.00 79.69 204 LYS A N 1
ATOM 1604 C CA . LYS A 1 204 ? -5.105 -18.057 4.274 1.00 79.69 204 LYS A CA 1
ATOM 1605 C C . LYS A 1 204 ? -5.723 -16.771 3.714 1.00 79.69 204 LYS A C 1
ATOM 1607 O O . LYS A 1 204 ? -6.900 -16.761 3.360 1.00 79.69 204 LYS A O 1
ATOM 1612 N N . ALA A 1 205 ? -4.955 -15.681 3.647 1.00 79.88 205 ALA A N 1
ATOM 1613 C CA . ALA A 1 205 ? -5.431 -14.426 3.068 1.00 79.88 205 ALA A CA 1
ATOM 1614 C C . ALA A 1 205 ? -5.712 -14.572 1.564 1.00 79.88 205 ALA A C 1
ATOM 1616 O O . ALA A 1 205 ? -6.745 -14.106 1.085 1.00 79.88 205 ALA A O 1
ATOM 1617 N N . LEU A 1 206 ? -4.820 -15.248 0.834 1.00 82.81 206 LEU A N 1
ATOM 1618 C CA . LEU A 1 206 ? -4.986 -15.522 -0.589 1.00 82.81 206 LEU A CA 1
ATOM 1619 C C . LEU A 1 206 ? -6.222 -16.390 -0.850 1.00 82.81 206 LEU A C 1
ATOM 1621 O O . LEU A 1 206 ? -7.044 -16.016 -1.684 1.00 82.81 206 LEU A O 1
ATOM 1625 N N . ASP A 1 207 ? -6.392 -17.481 -0.101 1.00 81.62 207 ASP A N 1
ATOM 1626 C CA . ASP A 1 207 ? -7.556 -18.369 -0.204 1.00 81.62 207 ASP A CA 1
ATOM 1627 C C . ASP A 1 207 ? -8.863 -17.607 0.054 1.00 81.62 207 ASP A C 1
ATOM 1629 O O . ASP A 1 207 ? -9.792 -17.668 -0.751 1.00 81.62 207 ASP A O 1
ATOM 1633 N N . SER A 1 208 ? -8.908 -16.800 1.120 1.00 80.38 208 SER A N 1
ATOM 1634 C CA . SER A 1 208 ? -10.075 -15.974 1.457 1.00 80.38 208 SER A CA 1
ATOM 1635 C C . SER A 1 208 ? -10.439 -14.994 0.332 1.00 80.38 208 SER A C 1
ATOM 1637 O O . SER A 1 208 ? -11.613 -14.844 -0.019 1.00 80.38 208 SER A O 1
ATOM 1639 N N . TYR A 1 209 ? -9.448 -14.351 -0.296 1.00 85.62 209 TYR A N 1
ATOM 1640 C CA . TYR A 1 209 ? -9.711 -13.443 -1.415 1.00 85.62 209 TYR A CA 1
ATOM 1641 C C . TYR A 1 209 ? -10.074 -14.155 -2.711 1.00 85.62 209 TYR A C 1
ATOM 1643 O O . TYR A 1 209 ? -10.893 -13.624 -3.462 1.00 85.62 209 TYR A O 1
ATOM 1651 N N . LEU A 1 210 ? -9.525 -15.341 -2.970 1.00 86.75 210 LEU A N 1
ATOM 1652 C CA . LEU A 1 210 ? -9.927 -16.168 -4.106 1.00 86.75 210 LEU A CA 1
ATOM 1653 C C . LEU A 1 210 ? -11.386 -16.611 -3.973 1.00 86.75 210 LEU A C 1
ATOM 1655 O O . LEU A 1 210 ? -12.141 -16.517 -4.942 1.00 86.75 210 LEU A O 1
ATOM 1659 N N . ASP A 1 211 ? -11.801 -17.033 -2.781 1.00 82.69 211 ASP A N 1
ATOM 1660 C CA . ASP A 1 211 ? -13.183 -17.425 -2.510 1.00 82.69 211 ASP A CA 1
ATOM 1661 C C . ASP A 1 211 ? -14.140 -16.231 -2.593 1.00 82.69 211 ASP A C 1
ATOM 1663 O O . ASP A 1 211 ? -15.198 -16.329 -3.221 1.00 82.69 211 ASP A O 1
ATOM 1667 N N . LEU A 1 212 ? -13.751 -15.078 -2.034 1.00 79.94 212 LEU A N 1
ATOM 1668 C CA . LEU A 1 212 ? -14.508 -13.835 -2.175 1.00 79.94 212 LEU A CA 1
ATOM 1669 C C . LEU A 1 212 ? -14.660 -13.446 -3.649 1.00 79.94 212 LEU A C 1
ATOM 1671 O O . LEU A 1 212 ? -15.768 -13.159 -4.090 1.00 79.94 212 LEU A O 1
ATOM 1675 N N . TYR A 1 213 ? -13.570 -13.459 -4.417 1.00 90.19 213 TYR A N 1
ATOM 1676 C CA . TYR A 1 213 ? -13.599 -13.143 -5.840 1.00 90.19 213 TYR A CA 1
ATOM 1677 C C . TYR A 1 213 ? -14.567 -14.060 -6.598 1.00 90.19 213 TYR A C 1
ATOM 1679 O O . TYR A 1 213 ? -15.444 -13.557 -7.297 1.00 90.19 213 TYR A O 1
ATOM 1687 N N . ARG A 1 214 ? -14.453 -15.386 -6.425 1.00 89.31 214 ARG A N 1
ATOM 1688 C CA . ARG A 1 214 ? -15.329 -16.366 -7.091 1.00 89.31 214 ARG A CA 1
ATOM 1689 C C . ARG A 1 214 ? -16.798 -16.110 -6.772 1.00 89.31 214 ARG A C 1
ATOM 1691 O O . ARG A 1 214 ? -17.605 -15.972 -7.685 1.00 89.31 214 ARG A O 1
ATOM 1698 N N . ARG A 1 215 ? -17.125 -15.968 -5.484 1.00 89.00 215 ARG A N 1
ATOM 1699 C CA . ARG A 1 215 ? -18.500 -15.731 -5.028 1.00 89.00 215 ARG A CA 1
ATOM 1700 C C . ARG A 1 215 ? -19.093 -14.459 -5.628 1.00 89.00 215 ARG A C 1
ATOM 1702 O O . ARG A 1 215 ? -20.209 -14.484 -6.132 1.00 89.00 215 ARG A O 1
ATOM 1709 N N . GLU A 1 216 ? -18.378 -13.339 -5.542 1.00 85.50 216 GLU A N 1
ATOM 1710 C CA . GLU A 1 216 ? -18.898 -12.053 -6.020 1.00 85.50 216 GLU A CA 1
ATOM 1711 C C . GLU A 1 216 ? -18.967 -12.008 -7.555 1.00 85.50 216 GLU A C 1
ATOM 1713 O O . GLU A 1 216 ? -19.899 -11.427 -8.100 1.00 85.50 216 GLU A O 1
ATOM 1718 N N . ASN A 1 217 ? -18.047 -12.670 -8.262 1.00 90.38 217 ASN A N 1
ATOM 1719 C CA . ASN A 1 217 ? -18.085 -12.793 -9.721 1.00 90.38 217 ASN A CA 1
ATOM 1720 C C . ASN A 1 217 ? -19.315 -13.579 -10.213 1.00 90.38 217 ASN A C 1
ATOM 1722 O O . ASN A 1 217 ? -19.963 -13.182 -11.184 1.00 90.38 217 ASN A O 1
ATOM 1726 N N . ASP A 1 218 ? -19.664 -14.670 -9.528 1.00 90.44 218 ASP A N 1
ATOM 1727 C CA . ASP A 1 218 ? -20.855 -15.461 -9.853 1.00 90.44 218 ASP A CA 1
ATOM 1728 C C . ASP A 1 218 ? -22.141 -14.651 -9.614 1.00 90.44 218 ASP A C 1
ATOM 1730 O O . ASP A 1 218 ? -23.030 -14.624 -10.467 1.00 90.44 218 ASP A O 1
ATOM 1734 N N . LEU A 1 219 ? -22.215 -13.917 -8.496 1.00 83.69 219 LEU A N 1
ATOM 1735 C CA . LEU A 1 219 ? -23.348 -13.034 -8.186 1.00 83.69 219 LEU A CA 1
ATOM 1736 C C . LEU A 1 219 ? -23.481 -11.875 -9.184 1.00 83.69 219 LEU A C 1
ATOM 1738 O O . LEU A 1 219 ? -24.595 -11.556 -9.597 1.00 83.69 219 LEU A O 1
ATOM 1742 N N . ALA A 1 220 ? -22.366 -11.280 -9.619 1.00 87.00 220 ALA A N 1
ATOM 1743 C CA . ALA A 1 220 ? -22.369 -10.260 -10.668 1.00 87.00 220 ALA A CA 1
ATOM 1744 C C . ALA A 1 220 ? -22.926 -10.813 -11.990 1.00 87.00 220 ALA A C 1
ATOM 1746 O O . ALA A 1 220 ? -23.764 -10.173 -12.620 1.00 87.00 220 ALA A O 1
ATOM 1747 N N . SER A 1 221 ? -22.523 -12.029 -12.372 1.00 89.75 221 SER A N 1
ATOM 1748 C CA . SER A 1 221 ? -22.991 -12.695 -13.598 1.00 89.75 221 SER A CA 1
ATOM 1749 C C . SER A 1 221 ? -24.499 -12.984 -13.566 1.00 89.75 221 SER A C 1
ATOM 1751 O O . SER A 1 221 ? -25.199 -12.831 -14.573 1.00 89.75 221 SER A O 1
ATOM 1753 N N . MET A 1 222 ? -25.021 -13.375 -12.398 1.00 90.81 222 MET A N 1
ATOM 1754 C CA . MET A 1 222 ? -26.461 -13.548 -12.183 1.00 90.81 222 MET A CA 1
ATOM 1755 C C . MET A 1 222 ? -27.205 -12.212 -12.300 1.00 90.81 222 MET A C 1
ATOM 1757 O O . MET A 1 222 ? -28.149 -12.110 -13.079 1.00 90.81 222 MET A O 1
ATOM 1761 N N . ALA A 1 223 ? -26.736 -11.170 -11.604 1.00 86.25 223 ALA A N 1
ATOM 1762 C CA . ALA A 1 223 ? -27.335 -9.837 -11.658 1.00 86.25 223 ALA A CA 1
ATOM 1763 C C . ALA A 1 223 ? -27.332 -9.245 -13.078 1.00 86.25 223 ALA A C 1
ATOM 1765 O O . ALA A 1 223 ? -28.298 -8.595 -13.477 1.00 86.25 223 ALA A O 1
ATOM 1766 N N . TYR A 1 224 ? -26.278 -9.509 -13.856 1.00 87.75 224 TYR A N 1
ATOM 1767 C CA . TYR A 1 224 ? -26.175 -9.091 -15.253 1.00 87.75 224 TYR A CA 1
ATOM 1768 C C . TYR A 1 224 ? -27.253 -9.759 -16.110 1.00 87.75 224 TYR A C 1
ATOM 1770 O O . TYR A 1 224 ? -27.945 -9.097 -16.880 1.00 87.75 224 TYR A O 1
ATOM 1778 N N . SER A 1 225 ? -27.454 -11.066 -15.918 1.00 90.75 225 SER A N 1
ATOM 1779 C CA . SER A 1 225 ? -28.499 -11.835 -16.608 1.00 90.75 225 SER A CA 1
ATOM 1780 C C . SER A 1 225 ? -29.909 -11.336 -16.266 1.00 90.75 225 SER A C 1
ATOM 1782 O O . SER A 1 225 ? -30.777 -11.289 -17.138 1.00 90.75 225 SER A O 1
ATOM 1784 N N . ASP A 1 226 ? -30.113 -10.910 -15.018 1.00 90.81 226 ASP A N 1
ATOM 1785 C CA . ASP A 1 226 ? -31.376 -10.360 -14.513 1.00 90.81 226 ASP A CA 1
ATOM 1786 C C . ASP A 1 226 ? -31.580 -8.872 -14.858 1.00 90.81 226 ASP A C 1
ATOM 1788 O O . ASP A 1 226 ? -32.599 -8.284 -14.488 1.00 90.81 226 ASP A O 1
ATOM 1792 N N . LYS A 1 227 ? -30.629 -8.250 -15.570 1.00 89.38 227 LYS A N 1
ATOM 1793 C CA . LYS A 1 227 ? -30.609 -6.815 -15.897 1.00 89.38 227 LYS A CA 1
ATOM 1794 C C . LYS A 1 227 ? -30.676 -5.896 -14.670 1.00 89.38 227 LYS A C 1
ATOM 1796 O O . LYS A 1 227 ? -31.250 -4.808 -14.717 1.00 89.38 227 LYS A O 1
ATOM 1801 N N . ASN A 1 228 ? -30.101 -6.338 -13.553 1.00 84.44 228 ASN A N 1
ATOM 1802 C CA . ASN A 1 228 ? -30.039 -5.585 -12.305 1.00 84.44 228 ASN A CA 1
ATOM 1803 C C . ASN A 1 228 ? -28.688 -4.867 -12.170 1.00 84.44 228 ASN A C 1
ATOM 1805 O O . ASN A 1 228 ? -27.765 -5.340 -11.505 1.00 84.44 228 ASN A O 1
ATOM 1809 N N . TRP A 1 229 ? -28.581 -3.711 -12.820 1.00 82.56 229 TRP A N 1
ATOM 1810 C CA . TRP A 1 229 ? -27.339 -2.948 -12.993 1.00 82.56 229 TRP A CA 1
ATOM 1811 C C . TRP A 1 229 ? -26.707 -2.465 -11.685 1.00 82.56 229 TRP A C 1
ATOM 1813 O O . TRP A 1 229 ? -25.484 -2.483 -11.539 1.00 82.56 229 TRP A O 1
ATOM 1823 N N . GLU A 1 230 ? -27.531 -2.117 -10.698 1.00 76.31 230 GLU A N 1
ATOM 1824 C CA . GLU A 1 230 ? -27.064 -1.735 -9.364 1.00 76.31 230 GLU A CA 1
ATOM 1825 C C . GLU A 1 230 ? -26.357 -2.911 -8.670 1.00 76.31 230 GLU A C 1
ATOM 1827 O O . GLU A 1 230 ? -25.255 -2.764 -8.134 1.00 76.31 230 GLU A O 1
ATOM 1832 N N . GLN A 1 231 ? -26.946 -4.111 -8.743 1.00 78.50 231 GLN A N 1
ATOM 1833 C CA . GLN A 1 231 ? -26.331 -5.317 -8.187 1.00 78.50 231 GLN A CA 1
ATOM 1834 C C . GLN A 1 231 ? -25.087 -5.752 -8.966 1.00 78.50 231 GLN A C 1
ATOM 1836 O O . GLN A 1 231 ? -24.109 -6.171 -8.344 1.00 78.50 231 GLN A O 1
ATOM 1841 N N . VAL A 1 232 ? -25.080 -5.602 -10.296 1.00 83.69 232 VAL A N 1
ATOM 1842 C CA . VAL A 1 232 ? -23.880 -5.824 -11.120 1.00 83.69 232 VAL A CA 1
ATOM 1843 C C . VAL A 1 232 ? -22.733 -4.954 -10.617 1.00 83.69 232 VAL A C 1
ATOM 1845 O O . VAL A 1 232 ? -21.680 -5.481 -10.253 1.00 83.69 232 VAL A O 1
ATOM 1848 N N . ALA A 1 233 ? -22.948 -3.639 -10.512 1.00 77.12 233 ALA A N 1
ATOM 1849 C CA . ALA A 1 233 ? -21.919 -2.706 -10.066 1.00 77.12 233 ALA A CA 1
ATOM 1850 C C . ALA A 1 233 ? -21.422 -3.029 -8.654 1.00 77.12 233 ALA A C 1
ATOM 1852 O O . ALA A 1 233 ? -20.213 -3.038 -8.405 1.00 77.12 233 ALA A O 1
ATOM 1853 N N . PHE A 1 234 ? -22.337 -3.343 -7.735 1.00 77.19 234 PHE A N 1
ATOM 1854 C CA . PHE A 1 234 ? -22.010 -3.707 -6.361 1.00 77.19 234 PHE A CA 1
ATOM 1855 C C . PHE A 1 234 ? -21.106 -4.946 -6.273 1.00 77.19 234 PHE A C 1
ATOM 1857 O O . PHE A 1 234 ? -20.082 -4.917 -5.578 1.00 77.19 234 PHE A O 1
ATOM 1864 N N . HIS A 1 235 ? -21.455 -6.021 -6.981 1.00 82.50 235 HIS A N 1
ATOM 1865 C CA . HIS A 1 235 ? -20.704 -7.275 -6.945 1.00 82.50 235 HIS A CA 1
ATOM 1866 C C . HIS A 1 235 ? -19.386 -7.192 -7.727 1.00 82.50 235 HIS A C 1
ATOM 1868 O O . HIS A 1 235 ? -18.349 -7.607 -7.204 1.00 82.50 235 HIS A O 1
ATOM 1874 N N . GLN A 1 236 ? -19.370 -6.558 -8.906 1.00 87.31 236 GLN A N 1
ATOM 1875 C CA . GLN A 1 236 ? -18.135 -6.286 -9.656 1.00 87.31 236 GLN A CA 1
ATOM 1876 C C . GLN A 1 236 ? -17.138 -5.474 -8.827 1.00 87.31 236 GLN A C 1
ATOM 1878 O O . GLN A 1 236 ? -15.950 -5.786 -8.799 1.00 87.31 236 GLN A O 1
ATOM 1883 N N . ASN A 1 237 ? -17.610 -4.471 -8.086 1.00 80.88 237 ASN A N 1
ATOM 1884 C CA . ASN A 1 237 ? -16.761 -3.664 -7.217 1.00 80.88 237 ASN A CA 1
ATOM 1885 C C . ASN A 1 237 ? -16.063 -4.493 -6.131 1.00 80.88 237 ASN A C 1
ATOM 1887 O O . ASN A 1 237 ? -14.881 -4.294 -5.838 1.00 80.88 237 ASN A O 1
ATOM 1891 N N . LYS A 1 238 ? -16.785 -5.438 -5.521 1.00 79.88 238 LYS A N 1
ATOM 1892 C CA . LYS A 1 238 ? -16.211 -6.349 -4.525 1.00 79.88 238 LYS A CA 1
ATOM 1893 C C . LYS A 1 238 ? -15.241 -7.343 -5.158 1.00 79.88 238 LYS A C 1
ATOM 1895 O O . LYS A 1 238 ? -14.170 -7.573 -4.595 1.00 79.88 238 LYS A O 1
ATOM 1900 N N . ALA A 1 239 ? -15.581 -7.880 -6.328 1.00 88.50 239 ALA A N 1
ATOM 1901 C CA . ALA A 1 239 ? -14.718 -8.780 -7.082 1.00 88.50 239 ALA A CA 1
ATOM 1902 C C . ALA A 1 239 ? -13.414 -8.083 -7.518 1.00 88.50 239 ALA A C 1
ATOM 1904 O O . ALA A 1 239 ? -12.331 -8.631 -7.318 1.00 88.50 239 ALA A O 1
ATOM 1905 N N . ALA A 1 240 ? -13.491 -6.841 -8.007 1.00 88.62 240 ALA A N 1
ATOM 1906 C CA . ALA A 1 240 ? -12.333 -6.030 -8.378 1.00 88.62 240 ALA A CA 1
ATOM 1907 C C . ALA A 1 240 ? -11.435 -5.737 -7.167 1.00 88.62 240 ALA A C 1
ATOM 1909 O O . ALA A 1 240 ? -10.213 -5.870 -7.245 1.00 88.62 240 ALA A O 1
ATOM 1910 N N . ALA A 1 241 ? -12.027 -5.416 -6.011 1.00 85.19 241 ALA A N 1
ATOM 1911 C CA . ALA A 1 241 ? -11.270 -5.245 -4.774 1.00 85.19 241 ALA A CA 1
ATOM 1912 C C . ALA A 1 241 ? -10.570 -6.544 -4.343 1.00 85.19 241 ALA A C 1
ATOM 1914 O O . ALA A 1 241 ? -9.437 -6.492 -3.877 1.00 85.19 241 ALA A O 1
ATOM 1915 N N . ALA A 1 242 ? -11.202 -7.711 -4.499 1.00 86.62 242 ALA A N 1
ATOM 1916 C CA . ALA A 1 242 ? -10.564 -8.996 -4.214 1.00 86.62 242 ALA A CA 1
ATOM 1917 C C . ALA A 1 242 ? -9.381 -9.275 -5.162 1.00 86.62 242 ALA A C 1
ATOM 1919 O O . ALA A 1 242 ? -8.293 -9.597 -4.685 1.00 86.62 242 ALA A O 1
ATOM 1920 N N . LEU A 1 243 ? -9.546 -9.050 -6.472 1.00 91.00 243 LEU A N 1
ATOM 1921 C CA . LEU A 1 243 ? -8.475 -9.185 -7.471 1.00 91.00 243 LEU A CA 1
ATOM 1922 C C . LEU A 1 243 ? -7.285 -8.260 -7.186 1.00 91.00 243 LEU A C 1
ATOM 1924 O O . LEU A 1 243 ? -6.138 -8.705 -7.206 1.00 91.00 243 LEU A O 1
ATOM 1928 N N . ALA A 1 244 ? -7.543 -6.996 -6.842 1.00 89.88 244 ALA A N 1
ATOM 1929 C CA . ALA A 1 244 ? -6.496 -6.052 -6.454 1.00 89.88 244 ALA A CA 1
ATOM 1930 C C . ALA A 1 244 ? -5.695 -6.553 -5.241 1.00 89.88 244 ALA A C 1
ATOM 1932 O O . ALA A 1 244 ? -4.468 -6.450 -5.216 1.00 89.88 244 ALA A O 1
ATOM 1933 N N . ARG A 1 245 ? -6.368 -7.132 -4.238 1.00 87.00 245 ARG A N 1
ATOM 1934 C CA . ARG A 1 245 ? -5.700 -7.703 -3.059 1.00 87.00 245 ARG A CA 1
ATOM 1935 C C . ARG A 1 245 ? -4.870 -8.933 -3.405 1.00 87.00 245 ARG A C 1
ATOM 1937 O O . ARG A 1 245 ? -3.740 -9.024 -2.936 1.00 87.00 245 ARG A O 1
ATOM 1944 N N . ILE A 1 246 ? -5.394 -9.833 -4.237 1.00 87.81 246 ILE A N 1
ATOM 1945 C CA . ILE A 1 246 ? -4.657 -11.001 -4.740 1.00 87.81 246 ILE A CA 1
ATOM 1946 C C . ILE A 1 246 ? -3.377 -10.544 -5.447 1.00 87.81 246 ILE A C 1
ATOM 1948 O O . ILE A 1 246 ? -2.291 -11.023 -5.125 1.00 87.81 246 ILE A O 1
ATOM 1952 N N . TRP A 1 247 ? -3.483 -9.555 -6.338 1.00 88.56 247 TRP A N 1
ATOM 1953 C CA . TRP A 1 247 ? -2.335 -9.012 -7.060 1.00 88.56 247 TRP A CA 1
ATOM 1954 C C . TRP A 1 247 ? -1.301 -8.369 -6.123 1.00 88.56 247 TRP A C 1
ATOM 1956 O O . TRP A 1 247 ? -0.112 -8.676 -6.215 1.00 88.56 247 TRP A O 1
ATOM 1966 N N . LEU A 1 248 ? -1.741 -7.536 -5.167 1.00 87.44 248 LEU A N 1
ATOM 1967 C CA . LEU A 1 248 ? -0.861 -6.921 -4.163 1.00 87.44 248 LEU A CA 1
ATOM 1968 C C . LEU A 1 248 ? -0.115 -7.981 -3.338 1.00 87.44 248 LEU A C 1
ATOM 1970 O O . LEU A 1 248 ? 1.098 -7.869 -3.144 1.00 87.44 248 LEU A O 1
ATOM 1974 N N . LEU A 1 249 ? -0.811 -9.037 -2.910 1.00 84.25 249 LEU A N 1
ATOM 1975 C CA . LEU A 1 249 ? -0.197 -10.160 -2.204 1.00 84.25 249 LEU A CA 1
ATOM 1976 C C . LEU A 1 249 ? 0.818 -10.903 -3.074 1.00 84.25 249 LEU A C 1
ATOM 1978 O O . LEU A 1 249 ? 1.908 -11.212 -2.590 1.00 84.25 249 LEU A O 1
ATOM 1982 N N . GLY A 1 250 ? 0.505 -11.122 -4.355 1.00 80.81 250 GLY A N 1
ATOM 1983 C CA . GLY A 1 250 ? 1.421 -11.722 -5.328 1.00 80.81 250 GLY A CA 1
ATOM 1984 C C . GLY A 1 250 ? 2.734 -10.947 -5.468 1.00 80.81 250 GLY A C 1
ATOM 1985 O O . GLY A 1 250 ? 3.799 -11.541 -5.623 1.00 80.81 250 GLY A O 1
ATOM 1986 N N . ILE A 1 251 ? 2.692 -9.621 -5.308 1.00 80.69 251 ILE A N 1
ATOM 1987 C CA . ILE A 1 251 ? 3.883 -8.760 -5.305 1.00 80.69 251 ILE A CA 1
ATOM 1988 C C . ILE A 1 251 ? 4.415 -8.450 -3.898 1.00 80.69 251 ILE A C 1
ATOM 1990 O O . ILE A 1 251 ? 5.236 -7.540 -3.725 1.00 80.69 251 ILE A O 1
ATOM 1994 N N . GLY A 1 252 ? 4.016 -9.227 -2.887 1.00 77.25 252 GLY A N 1
ATOM 1995 C CA . GLY A 1 252 ? 4.533 -9.142 -1.518 1.00 77.25 252 GLY A CA 1
ATOM 1996 C C . GLY A 1 252 ? 4.146 -7.858 -0.781 1.00 77.25 252 GLY A C 1
ATOM 1997 O O . GLY A 1 252 ? 4.792 -7.488 0.202 1.00 77.25 252 GLY A O 1
ATOM 1998 N N . VAL A 1 253 ? 3.118 -7.159 -1.259 1.00 82.19 253 VAL A N 1
ATOM 1999 C CA . VAL A 1 253 ? 2.540 -5.986 -0.611 1.00 82.19 253 VAL A CA 1
ATOM 2000 C C . VAL A 1 253 ? 1.299 -6.422 0.144 1.00 82.19 253 VAL A C 1
ATOM 2002 O O . VAL A 1 253 ? 0.390 -7.036 -0.403 1.00 82.19 253 VAL A O 1
ATOM 2005 N N . ARG A 1 254 ? 1.242 -6.076 1.427 1.00 81.56 254 ARG A N 1
ATOM 2006 C CA . ARG A 1 254 ? 0.066 -6.352 2.242 1.00 81.56 254 ARG A CA 1
ATOM 2007 C C . ARG A 1 254 ? -1.066 -5.397 1.832 1.00 81.56 254 ARG A C 1
ATOM 2009 O O . ARG A 1 254 ? -0.872 -4.179 1.922 1.00 81.56 254 ARG A O 1
ATOM 2016 N N . PRO A 1 255 ? -2.223 -5.911 1.383 1.00 80.50 255 PRO A N 1
ATOM 2017 C CA . PRO A 1 255 ? -3.314 -5.054 0.970 1.00 80.50 255 PRO A CA 1
ATOM 2018 C C . PRO A 1 255 ? -3.886 -4.276 2.149 1.00 80.50 255 PRO A C 1
ATOM 2020 O O . PRO A 1 255 ? -3.958 -4.767 3.277 1.00 80.50 255 PRO A O 1
ATOM 2023 N N . ARG A 1 256 ? -4.317 -3.057 1.868 1.00 75.81 256 ARG A N 1
ATOM 2024 C CA . ARG A 1 256 ? -4.978 -2.177 2.822 1.00 75.81 256 ARG A CA 1
ATOM 2025 C C . ARG A 1 256 ? -6.497 -2.293 2.698 1.00 75.81 256 ARG A C 1
ATOM 2027 O O . ARG A 1 256 ? -7.038 -3.204 2.053 1.00 75.81 256 ARG A O 1
ATOM 2034 N N . SER A 1 257 ? -7.194 -1.376 3.362 1.00 66.38 257 SER A N 1
ATOM 2035 C CA . SER A 1 257 ? -8.634 -1.211 3.204 1.00 66.38 257 SER A CA 1
ATOM 2036 C C . SER A 1 257 ? -8.994 -0.992 1.726 1.00 66.38 257 SER A C 1
ATOM 2038 O O . SER A 1 257 ? -8.174 -0.523 0.937 1.00 66.38 257 SER A O 1
ATOM 2040 N N . ARG A 1 258 ? -10.220 -1.373 1.333 1.00 68.69 258 ARG A N 1
ATOM 2041 C CA . ARG A 1 258 ? -10.734 -1.231 -0.048 1.00 68.69 258 ARG A CA 1
ATOM 2042 C C . ARG A 1 258 ? -10.445 0.145 -0.691 1.00 68.69 258 ARG A C 1
ATOM 2044 O O . ARG A 1 258 ? -10.111 0.159 -1.876 1.00 68.69 258 ARG A O 1
ATOM 2051 N N . PRO A 1 259 ? -10.536 1.262 0.039 1.00 62.38 259 PRO A N 1
ATOM 2052 C CA . PRO A 1 259 ? -10.378 2.591 -0.545 1.00 62.38 259 PRO A CA 1
ATOM 2053 C C . PRO A 1 259 ? -8.905 2.959 -0.765 1.00 62.38 259 PRO A C 1
ATOM 2055 O O . PRO A 1 259 ? -8.549 3.576 -1.764 1.00 62.38 259 PRO A O 1
ATOM 2058 N N . GLU A 1 260 ? -8.017 2.473 0.107 1.00 71.00 260 GLU A N 1
ATOM 2059 C CA . GLU A 1 260 ? -6.562 2.627 -0.023 1.00 71.00 260 GLU A CA 1
ATOM 2060 C C . GLU A 1 260 ? -5.962 1.745 -1.140 1.00 71.00 260 GLU A C 1
ATOM 2062 O O . GLU A 1 260 ? -4.791 1.911 -1.496 1.00 71.00 260 GLU A O 1
ATOM 2067 N N . LEU A 1 261 ? -6.730 0.800 -1.706 1.00 80.00 261 LEU A N 1
ATOM 2068 C CA . LEU A 1 261 ? -6.244 -0.084 -2.773 1.00 80.00 261 LEU A CA 1
ATOM 2069 C C . LEU A 1 261 ? -5.856 0.698 -4.027 1.00 80.00 261 LEU A C 1
ATOM 2071 O O . LEU A 1 261 ? -4.838 0.380 -4.634 1.00 80.00 261 LEU A O 1
ATOM 2075 N N . ALA A 1 262 ? -6.616 1.735 -4.393 1.00 81.75 262 ALA A N 1
ATOM 2076 C CA . ALA A 1 262 ? -6.317 2.551 -5.569 1.00 81.75 262 ALA A CA 1
ATOM 2077 C C . ALA A 1 262 ? -4.921 3.184 -5.475 1.00 81.75 262 ALA A C 1
ATOM 2079 O O . ALA A 1 262 ? -4.161 3.167 -6.443 1.00 81.75 262 ALA A O 1
ATOM 2080 N N . ASP A 1 263 ? -4.557 3.687 -4.299 1.00 75.44 263 ASP A N 1
ATOM 2081 C CA . ASP A 1 263 ? -3.250 4.294 -4.065 1.00 75.44 263 ASP A CA 1
ATOM 2082 C C . ASP A 1 263 ? -2.138 3.252 -4.035 1.00 75.44 263 ASP A C 1
ATOM 2084 O O . ASP A 1 263 ? -1.101 3.451 -4.669 1.00 75.44 263 ASP A O 1
ATOM 2088 N N . GLN A 1 264 ? -2.355 2.115 -3.363 1.00 82.81 264 GLN A N 1
ATOM 2089 C CA . GLN A 1 264 ? -1.379 1.022 -3.372 1.00 82.81 264 GLN A CA 1
ATOM 2090 C C . GLN A 1 264 ? -1.106 0.515 -4.789 1.00 82.81 264 GLN A C 1
ATOM 2092 O O . GLN A 1 264 ? 0.054 0.300 -5.143 1.00 82.81 264 GLN A O 1
ATOM 2097 N N . LEU A 1 265 ? -2.154 0.376 -5.607 1.00 86.25 265 LEU A N 1
ATOM 2098 C CA . LEU A 1 265 ? -2.018 0.070 -7.026 1.00 86.25 265 LEU A CA 1
ATOM 2099 C C . LEU A 1 265 ? -1.257 1.192 -7.735 1.00 86.25 265 LEU A C 1
ATOM 2101 O O . LEU A 1 265 ? -0.280 0.913 -8.413 1.00 86.25 265 LEU A O 1
ATOM 2105 N N . GLY A 1 266 ? -1.608 2.460 -7.515 1.00 80.62 266 GLY A N 1
ATOM 2106 C CA . GLY A 1 266 ? -0.985 3.606 -8.189 1.00 80.62 266 GLY A CA 1
ATOM 2107 C C . GLY A 1 266 ? 0.503 3.764 -7.927 1.00 80.62 266 GLY A C 1
ATOM 2108 O O . GLY A 1 266 ? 1.241 4.221 -8.799 1.00 80.62 266 GLY A O 1
ATOM 2109 N N . MET A 1 267 ? 0.961 3.355 -6.746 1.00 78.38 267 MET A N 1
ATOM 2110 C CA . MET A 1 267 ? 2.381 3.345 -6.410 1.00 78.38 267 MET A CA 1
ATOM 2111 C C . MET A 1 267 ? 3.183 2.331 -7.237 1.00 78.38 267 MET A C 1
ATOM 2113 O O . MET A 1 267 ? 4.408 2.454 -7.295 1.00 78.38 267 MET A O 1
ATOM 2117 N N . LEU A 1 268 ? 2.532 1.334 -7.843 1.00 82.81 268 LEU A N 1
ATOM 2118 C CA . LEU A 1 268 ? 3.177 0.154 -8.429 1.00 82.81 268 LEU A CA 1
ATOM 2119 C C . LEU A 1 268 ? 2.816 -0.053 -9.908 1.00 82.81 268 LEU A C 1
ATOM 2121 O O . LEU A 1 268 ? 3.685 -0.429 -10.688 1.00 82.81 268 LEU A O 1
ATOM 2125 N N . CYS A 1 269 ? 1.570 0.221 -10.291 1.00 84.88 269 CYS A N 1
ATOM 2126 C CA . CYS A 1 269 ? 1.038 0.174 -11.647 1.00 84.88 269 CYS A CA 1
ATOM 2127 C C . CYS A 1 269 ? -0.083 1.221 -11.813 1.00 84.88 269 CYS A C 1
ATOM 2129 O O . CYS A 1 269 ? -1.196 1.069 -11.300 1.00 84.88 269 CYS A O 1
ATOM 2131 N N . SER A 1 270 ? 0.202 2.302 -12.544 1.00 78.94 270 SER A N 1
ATOM 2132 C CA . SER A 1 270 ? -0.747 3.408 -12.750 1.00 78.94 270 SER A CA 1
ATOM 2133 C C . SER A 1 270 ? -1.989 2.986 -13.536 1.00 78.94 270 SER A C 1
ATOM 2135 O O . SER A 1 270 ? -3.085 3.458 -13.235 1.00 78.94 270 SER A O 1
ATOM 2137 N N . ARG A 1 271 ? -1.839 2.080 -14.507 1.00 82.31 271 ARG A N 1
ATOM 2138 C CA . ARG A 1 271 ? -2.962 1.544 -15.277 1.00 82.31 271 ARG A CA 1
ATOM 2139 C C . ARG A 1 271 ? -3.931 0.768 -14.392 1.00 82.31 271 ARG A C 1
ATOM 2141 O O . ARG A 1 271 ? -5.106 1.116 -14.375 1.00 82.31 271 ARG A O 1
ATOM 2148 N N . LEU A 1 272 ? -3.440 -0.189 -13.596 1.00 85.50 272 LEU A N 1
ATOM 2149 C CA . LEU A 1 272 ? -4.287 -0.947 -12.666 1.00 85.50 272 LEU A CA 1
ATOM 2150 C C . LEU A 1 272 ? -5.022 -0.026 -11.688 1.00 85.50 272 LEU A C 1
ATOM 2152 O O . LEU A 1 272 ? -6.188 -0.265 -11.389 1.00 85.50 272 LEU A O 1
ATOM 2156 N N . ARG A 1 273 ? -4.382 1.056 -11.218 1.00 86.31 273 ARG A N 1
ATOM 2157 C CA . ARG A 1 273 ? -5.081 2.089 -10.436 1.00 86.31 273 ARG A CA 1
ATOM 2158 C C . ARG A 1 273 ? -6.225 2.710 -11.221 1.00 86.31 273 ARG A C 1
ATOM 2160 O O . ARG A 1 273 ? -7.311 2.836 -10.673 1.00 86.31 273 ARG A O 1
ATOM 2167 N N . ASN A 1 274 ? -5.976 3.157 -12.447 1.00 83.06 274 ASN A N 1
ATOM 2168 C CA . ASN A 1 274 ? -6.983 3.858 -13.238 1.00 83.06 274 ASN A CA 1
ATOM 2169 C C . ASN A 1 274 ? -8.175 2.947 -13.557 1.00 83.06 274 ASN A C 1
ATOM 2171 O O . ASN A 1 274 ? -9.309 3.372 -13.367 1.00 83.06 274 ASN A O 1
ATOM 2175 N N . GLU A 1 275 ? -7.915 1.697 -13.946 1.00 86.44 275 GLU A N 1
ATOM 2176 C CA . GLU A 1 275 ? -8.942 0.674 -14.176 1.00 86.44 275 GLU A CA 1
ATOM 2177 C C . GLU A 1 275 ? -9.739 0.389 -12.895 1.00 86.44 275 GLU A C 1
ATOM 2179 O O . GLU A 1 275 ? -10.965 0.455 -12.898 1.00 86.44 275 GLU A O 1
ATOM 2184 N N . TYR A 1 276 ? -9.059 0.168 -11.765 1.00 87.69 276 TYR A N 1
ATOM 2185 C CA . TYR A 1 276 ? -9.721 -0.048 -10.477 1.00 87.69 276 TYR A CA 1
ATOM 2186 C C . TYR A 1 276 ? -10.577 1.155 -10.051 1.00 87.69 276 TYR A C 1
ATOM 2188 O O . TYR A 1 276 ? -11.722 0.997 -9.634 1.00 87.69 276 TYR A O 1
ATOM 2196 N N . VAL A 1 277 ? -10.044 2.373 -10.179 1.00 82.88 277 VAL A N 1
ATOM 2197 C CA . VAL A 1 277 ? -10.760 3.612 -9.850 1.00 82.88 277 VAL A CA 1
ATOM 2198 C C . VAL A 1 277 ? -11.999 3.766 -10.722 1.00 82.88 277 VAL A C 1
ATOM 2200 O O . VAL A 1 277 ? -13.053 4.108 -10.192 1.00 82.88 277 VAL A O 1
ATOM 2203 N N . HIS A 1 278 ? -11.887 3.502 -12.022 1.00 82.00 278 HIS A N 1
ATOM 2204 C CA . HIS A 1 278 ? -13.011 3.592 -12.943 1.00 82.00 278 HIS A CA 1
ATOM 2205 C C . HIS A 1 278 ? -14.115 2.590 -12.577 1.00 82.00 278 HIS A C 1
ATOM 2207 O O . HIS A 1 278 ? -15.260 2.989 -12.364 1.00 82.00 278 HIS A O 1
ATOM 2213 N N . LEU A 1 279 ? -13.745 1.328 -12.321 1.00 81.62 279 LEU A N 1
ATOM 2214 C CA . LEU A 1 279 ? -14.679 0.319 -11.821 1.00 81.62 279 LEU A CA 1
ATOM 2215 C C . LEU A 1 279 ? -15.357 0.786 -10.524 1.00 81.62 279 LEU A C 1
ATOM 2217 O O . LEU A 1 279 ? -16.565 0.691 -10.389 1.00 81.62 279 LEU A O 1
ATOM 2221 N N . THR A 1 280 ? -14.643 1.378 -9.573 1.00 73.62 280 THR A N 1
ATOM 2222 C CA . THR A 1 280 ? -15.242 1.706 -8.264 1.00 73.62 280 THR A CA 1
ATOM 2223 C C . THR A 1 280 ? -16.125 2.958 -8.195 1.00 73.62 280 THR A C 1
ATOM 2225 O O . THR A 1 280 ? -16.731 3.174 -7.145 1.00 73.62 280 THR A O 1
ATOM 2228 N N . LYS A 1 281 ? -16.221 3.775 -9.254 1.00 70.56 281 LYS A N 1
ATOM 2229 C CA . LYS A 1 281 ? -16.830 5.117 -9.169 1.00 70.56 281 LYS A CA 1
ATOM 2230 C C . LYS A 1 281 ? -18.289 5.230 -9.606 1.00 70.56 281 LYS A C 1
ATOM 2232 O O . LYS A 1 281 ? -18.994 6.068 -9.052 1.00 70.56 281 LYS A O 1
ATOM 2237 N N . GLU A 1 282 ? -18.742 4.435 -10.569 1.00 67.75 282 GLU A N 1
ATOM 2238 C CA . GLU A 1 282 ? -20.031 4.675 -11.236 1.00 67.75 282 GLU A CA 1
ATOM 2239 C C . GLU A 1 282 ? -20.942 3.443 -11.209 1.00 67.75 282 GLU A C 1
ATOM 2241 O O . GLU A 1 282 ? -20.484 2.300 -11.263 1.00 67.75 282 GLU A O 1
ATOM 2246 N N . THR A 1 283 ? -22.248 3.689 -11.089 1.00 73.88 283 THR A N 1
ATOM 2247 C CA . THR A 1 283 ? -23.286 2.670 -11.289 1.00 73.88 283 THR A CA 1
ATOM 2248 C C . THR A 1 283 ? -23.783 2.819 -12.727 1.00 73.88 283 THR A C 1
ATOM 2250 O O . THR A 1 283 ? -24.023 3.951 -13.133 1.00 73.88 283 THR A O 1
ATOM 2253 N N . PRO A 1 284 ? -23.901 1.736 -13.513 1.00 77.94 284 PRO A N 1
ATOM 2254 C CA . PRO A 1 284 ? -24.402 1.840 -14.872 1.00 77.94 284 PRO A CA 1
ATOM 2255 C C . PRO A 1 284 ? -25.887 2.216 -14.871 1.00 77.94 284 PRO A C 1
ATOM 2257 O O . PRO A 1 284 ? -26.697 1.573 -14.200 1.00 77.94 284 PRO A O 1
ATOM 2260 N N . ASP A 1 285 ? -26.226 3.245 -15.647 1.00 78.56 285 ASP A N 1
ATOM 2261 C CA . ASP A 1 285 ? -27.589 3.781 -15.763 1.00 78.56 285 ASP A CA 1
ATOM 2262 C C . ASP A 1 285 ? -28.410 3.091 -16.874 1.00 78.56 285 ASP A C 1
ATOM 2264 O O . ASP A 1 285 ? -29.637 3.216 -16.924 1.00 78.56 285 ASP A O 1
ATOM 2268 N N . ASP A 1 286 ? -27.749 2.340 -17.760 1.00 83.88 286 ASP A N 1
ATOM 2269 C CA . ASP A 1 286 ? -28.350 1.599 -18.870 1.00 83.88 286 ASP A CA 1
ATOM 2270 C C . ASP A 1 286 ? -27.522 0.352 -19.254 1.00 83.88 286 ASP A C 1
ATOM 2272 O O . ASP A 1 286 ? -26.482 0.051 -18.663 1.00 83.88 286 ASP A O 1
ATOM 2276 N N . GLU A 1 287 ? -28.036 -0.411 -20.222 1.00 84.25 287 GLU A N 1
ATOM 2277 C CA . GLU A 1 287 ? -27.430 -1.658 -20.709 1.00 84.25 287 GLU A CA 1
ATOM 2278 C C . GLU A 1 287 ? -26.104 -1.412 -21.450 1.00 84.25 287 GLU A C 1
ATOM 2280 O O . GLU A 1 287 ? -25.168 -2.188 -21.273 1.00 84.25 287 GLU A O 1
ATOM 2285 N N . ASP A 1 288 ? -25.978 -0.307 -22.193 1.00 87.31 288 ASP A N 1
ATOM 2286 C CA . ASP A 1 288 ? -24.757 0.029 -22.939 1.00 87.31 288 ASP A CA 1
ATOM 2287 C C . ASP A 1 288 ? -23.599 0.362 -21.974 1.00 87.31 288 ASP A C 1
ATOM 2289 O O . ASP A 1 288 ? -22.482 -0.140 -22.132 1.00 87.31 288 ASP A O 1
ATOM 2293 N N . HIS A 1 289 ? -23.872 1.140 -20.920 1.00 86.19 289 HIS A N 1
ATOM 2294 C CA . HIS A 1 289 ? -22.921 1.410 -19.840 1.00 86.19 289 HIS A CA 1
ATOM 2295 C C . HIS A 1 289 ? -22.569 0.137 -19.057 1.00 86.19 289 HIS A C 1
ATOM 2297 O O . HIS A 1 289 ? -21.416 -0.051 -18.665 1.00 86.19 289 HIS A O 1
ATOM 2303 N N . ALA A 1 290 ? -23.533 -0.761 -18.825 1.00 84.06 290 ALA A N 1
ATOM 2304 C CA . ALA A 1 290 ? -23.268 -2.039 -18.165 1.00 84.06 290 ALA A CA 1
ATOM 2305 C C . ALA A 1 290 ? -22.353 -2.945 -19.012 1.00 84.06 290 ALA A C 1
ATOM 2307 O O . ALA A 1 290 ? -21.445 -3.573 -18.464 1.00 84.06 290 ALA A O 1
ATOM 2308 N N . GLU A 1 291 ? -22.539 -2.979 -20.335 1.00 87.06 291 GLU A N 1
ATOM 2309 C CA . GLU A 1 291 ? -21.675 -3.701 -21.279 1.00 87.06 291 GLU A CA 1
ATOM 2310 C C . GLU A 1 291 ? -20.256 -3.119 -21.349 1.00 87.06 291 GLU A C 1
ATOM 2312 O O . GLU A 1 291 ? -19.270 -3.859 -21.418 1.00 87.06 291 GLU A O 1
ATOM 2317 N N . GLU A 1 292 ? -20.120 -1.793 -21.350 1.00 87.69 292 GLU A N 1
ATOM 2318 C CA . GLU A 1 292 ? -18.819 -1.123 -21.270 1.00 87.69 292 GLU A CA 1
ATOM 2319 C C . GLU A 1 292 ? -18.083 -1.490 -19.984 1.00 87.69 292 GLU A C 1
ATOM 2321 O O . GLU A 1 292 ? -16.975 -2.025 -20.039 1.00 87.69 292 GLU A O 1
ATOM 2326 N N . ARG A 1 293 ? -18.755 -1.336 -18.848 1.00 86.81 293 ARG A N 1
ATOM 2327 C CA . ARG A 1 293 ? -18.211 -1.669 -17.537 1.00 86.81 293 ARG A CA 1
ATOM 2328 C C . ARG A 1 293 ? -17.829 -3.142 -17.402 1.00 86.81 293 ARG A C 1
ATOM 2330 O O . ARG A 1 293 ? -16.804 -3.470 -16.808 1.00 86.81 293 ARG A O 1
ATOM 2337 N N . GLU A 1 294 ? -18.634 -4.051 -17.947 1.00 87.81 294 GLU A N 1
ATOM 2338 C CA . GLU A 1 294 ? -18.318 -5.481 -17.975 1.00 87.81 294 GLU A CA 1
ATOM 2339 C C . GLU A 1 294 ? -17.041 -5.741 -18.790 1.00 87.81 294 GLU A C 1
ATOM 2341 O O . GLU A 1 294 ? -16.147 -6.453 -18.327 1.00 87.81 294 GLU A O 1
ATOM 2346 N N . ARG A 1 295 ? -16.886 -5.113 -19.966 1.00 89.25 295 ARG A N 1
ATOM 2347 C CA . ARG A 1 295 ? -15.644 -5.208 -20.758 1.00 89.25 295 ARG A CA 1
ATOM 2348 C C . ARG A 1 295 ? -14.429 -4.712 -19.977 1.00 89.25 295 ARG A C 1
ATOM 2350 O O . ARG A 1 295 ? -13.378 -5.351 -20.024 1.00 89.25 295 ARG A O 1
ATOM 2357 N N . GLU A 1 296 ? -14.565 -3.614 -19.246 1.00 88.31 296 GLU A N 1
ATOM 2358 C CA . GLU A 1 296 ? -13.494 -3.062 -18.413 1.00 88.31 296 GLU A CA 1
ATOM 2359 C C . GLU A 1 296 ? -13.166 -3.948 -17.213 1.00 88.31 296 GLU A C 1
ATOM 2361 O O . GLU A 1 296 ? -11.995 -4.126 -16.880 1.00 88.31 296 GLU A O 1
ATOM 2366 N N . PHE A 1 297 ? -14.172 -4.564 -16.590 1.00 90.69 297 PHE A N 1
ATOM 2367 C CA . PHE A 1 297 ? -13.959 -5.532 -15.519 1.00 90.69 297 PHE A CA 1
ATOM 2368 C C . PHE A 1 297 ? -13.165 -6.744 -16.022 1.00 90.69 297 PHE A C 1
ATOM 2370 O O . PHE A 1 297 ? -12.205 -7.171 -15.373 1.00 90.69 297 PHE A O 1
ATOM 2377 N N . TRP A 1 298 ? -13.503 -7.265 -17.206 1.00 89.00 298 TRP A N 1
ATOM 2378 C CA . TRP A 1 298 ? -12.731 -8.336 -17.838 1.00 89.00 298 TRP A CA 1
ATOM 2379 C C . TRP A 1 298 ? -11.315 -7.898 -18.204 1.00 89.00 298 TRP A C 1
ATOM 2381 O O . TRP A 1 298 ? -10.387 -8.679 -17.996 1.00 89.00 298 TRP A O 1
ATOM 2391 N N . ALA A 1 299 ? -11.128 -6.666 -18.684 1.00 86.00 299 ALA A N 1
ATOM 2392 C CA . ALA A 1 299 ? -9.802 -6.110 -18.937 1.00 86.00 299 ALA A CA 1
ATOM 2393 C C . ALA A 1 299 ? -8.970 -6.054 -17.645 1.00 86.00 299 ALA A C 1
ATOM 2395 O O . ALA A 1 299 ? -7.884 -6.623 -17.602 1.00 86.00 299 ALA A O 1
ATOM 2396 N N . PHE A 1 300 ? -9.520 -5.503 -16.560 1.00 89.38 300 PHE A N 1
ATOM 2397 C CA . PHE A 1 300 ? -8.865 -5.437 -15.250 1.00 89.38 300 PHE A CA 1
ATOM 2398 C C . PHE A 1 300 ? -8.514 -6.825 -14.690 1.00 89.38 300 PHE A C 1
ATOM 2400 O O . PHE A 1 300 ? -7.418 -7.060 -14.163 1.00 89.38 300 PHE A O 1
ATOM 2407 N N . ARG A 1 301 ? -9.430 -7.791 -14.827 1.00 88.44 301 ARG A N 1
ATOM 2408 C CA . ARG A 1 301 ? -9.182 -9.192 -14.462 1.00 88.44 301 ARG A CA 1
ATOM 2409 C C . ARG A 1 301 ? -8.042 -9.781 -15.286 1.00 88.44 301 ARG A C 1
ATOM 2411 O O . ARG A 1 301 ? -7.170 -10.445 -14.727 1.00 88.44 301 ARG A O 1
ATOM 2418 N N . SER A 1 302 ? -8.044 -9.562 -16.595 1.00 82.81 302 SER A N 1
ATOM 2419 C CA . SER A 1 302 ? -6.968 -10.006 -17.474 1.00 82.81 302 SER A CA 1
ATOM 2420 C C . SER A 1 302 ? -5.633 -9.394 -17.057 1.00 82.81 302 SER A C 1
ATOM 2422 O O . SER A 1 302 ? -4.687 -10.150 -16.858 1.00 82.81 302 SER A O 1
ATOM 2424 N N . SER A 1 303 ? -5.563 -8.084 -16.816 1.00 80.69 303 SER A N 1
ATOM 2425 C CA . SER A 1 303 ? -4.353 -7.402 -16.342 1.00 80.69 303 SER A CA 1
ATOM 2426 C C . SER A 1 303 ? -3.840 -8.020 -15.037 1.00 80.69 303 SER A C 1
ATOM 2428 O O . SER A 1 303 ? -2.683 -8.414 -14.931 1.00 80.69 303 SER A O 1
ATOM 2430 N N . THR A 1 304 ? -4.709 -8.222 -14.044 1.00 79.31 304 THR A N 1
ATOM 2431 C CA . THR A 1 304 ? -4.303 -8.827 -12.761 1.00 79.31 304 THR A CA 1
ATOM 2432 C C . THR A 1 304 ? -3.870 -10.292 -12.889 1.00 79.31 304 THR A C 1
ATOM 2434 O O . THR A 1 304 ? -2.886 -10.670 -12.260 1.00 79.31 304 THR A O 1
ATOM 2437 N N . SER A 1 305 ? -4.529 -11.091 -13.736 1.00 69.62 305 SER A N 1
ATOM 2438 C CA . SER A 1 305 ? -4.264 -12.534 -13.899 1.00 69.62 305 SER A CA 1
ATOM 2439 C C . SER A 1 305 ? -3.054 -12.833 -14.789 1.00 69.62 305 SER A C 1
ATOM 2441 O O . SER A 1 305 ? -2.258 -13.725 -14.492 1.00 69.62 305 SER A O 1
ATOM 2443 N N . HIS A 1 306 ? -2.893 -12.093 -15.893 1.00 62.69 306 HIS A N 1
ATOM 2444 C CA . HIS A 1 306 ? -1.720 -12.199 -16.763 1.00 62.69 306 HIS A CA 1
ATOM 2445 C C . HIS A 1 306 ? -0.458 -11.780 -16.023 1.00 62.69 306 HIS A C 1
ATOM 2447 O O . HIS A 1 306 ? 0.590 -12.391 -16.217 1.00 62.69 306 HIS A O 1
ATOM 2453 N N . LEU A 1 307 ? -0.581 -10.795 -15.134 1.00 59.09 307 LEU A N 1
ATOM 2454 C CA . LEU A 1 307 ? 0.503 -10.387 -14.263 1.00 59.09 307 LEU A CA 1
ATOM 2455 C C . LEU A 1 307 ? 0.696 -11.369 -13.090 1.00 59.09 307 LEU A C 1
ATOM 2457 O O . LEU A 1 307 ? 1.833 -11.575 -12.707 1.00 59.09 307 LEU A O 1
ATOM 2461 N N . SER A 1 308 ? -0.321 -12.045 -12.539 1.00 60.44 308 SER A N 1
ATOM 2462 C CA . SER A 1 308 ? -0.133 -12.886 -11.335 1.00 60.44 308 SER A CA 1
ATOM 2463 C C . SER A 1 308 ? 0.209 -14.366 -11.579 1.00 60.44 308 SER A C 1
ATOM 2465 O O . SER A 1 308 ? 1.048 -14.905 -10.857 1.00 60.44 308 SER A O 1
ATOM 2467 N N . ASP A 1 309 ? -0.390 -15.041 -12.569 1.00 47.53 309 ASP A N 1
ATOM 2468 C CA . ASP A 1 309 ? -0.571 -16.505 -12.461 1.00 47.53 309 ASP A CA 1
ATOM 2469 C C . ASP A 1 309 ? 0.223 -17.378 -13.450 1.00 47.53 309 ASP A C 1
ATOM 2471 O O . ASP A 1 309 ? 0.185 -18.604 -13.338 1.00 47.53 309 ASP A O 1
ATOM 2475 N N . SER A 1 310 ? 0.964 -16.833 -14.428 1.00 50.31 310 SER A N 1
ATOM 2476 C CA . SER A 1 310 ? 1.643 -17.725 -15.403 1.00 50.31 310 SER A CA 1
ATOM 2477 C C . SER A 1 310 ? 2.813 -17.176 -16.219 1.00 50.31 310 SER A C 1
ATOM 2479 O O . SER A 1 310 ? 3.509 -17.958 -16.874 1.00 50.31 310 SER A O 1
ATOM 2481 N N . THR A 1 311 ? 3.122 -15.882 -16.183 1.00 61.97 311 THR A N 1
ATOM 2482 C CA . THR A 1 311 ? 4.306 -15.382 -16.890 1.00 61.97 311 THR A CA 1
ATOM 2483 C C . THR A 1 311 ? 5.536 -15.465 -16.004 1.00 61.97 311 THR A C 1
ATOM 2485 O O . THR A 1 311 ? 5.734 -14.648 -15.105 1.00 61.97 311 THR A O 1
ATOM 2488 N N . ARG A 1 312 ? 6.427 -16.410 -16.324 1.00 73.50 312 ARG A N 1
ATOM 2489 C CA . ARG A 1 312 ? 7.815 -16.442 -15.833 1.00 73.50 312 ARG A CA 1
ATOM 2490 C C . ARG A 1 312 ? 8.461 -15.048 -15.848 1.00 73.50 312 ARG A C 1
ATOM 2492 O O . ARG A 1 312 ? 9.193 -14.706 -14.929 1.00 73.50 312 ARG A O 1
ATOM 2499 N N . GLU A 1 313 ? 8.143 -14.242 -16.860 1.00 76.12 313 GLU A N 1
ATOM 2500 C CA . GLU A 1 313 ? 8.621 -12.865 -17.008 1.00 76.12 313 GLU A CA 1
ATOM 2501 C C . GLU A 1 313 ? 8.194 -11.941 -15.861 1.00 76.12 313 GLU A C 1
ATOM 2503 O O . GLU A 1 313 ? 9.022 -11.185 -15.361 1.00 76.12 313 GLU A O 1
ATOM 2508 N N . PHE A 1 314 ? 6.943 -12.017 -15.395 1.00 80.38 314 PHE A N 1
ATOM 2509 C CA . PHE A 1 314 ? 6.489 -11.213 -14.259 1.00 80.38 314 PHE A CA 1
ATOM 2510 C C . PHE A 1 314 ? 7.183 -11.633 -12.962 1.00 80.38 314 PHE A C 1
ATOM 2512 O O . PHE A 1 314 ? 7.684 -10.788 -12.225 1.00 80.38 314 PHE A O 1
ATOM 2519 N N . SER A 1 315 ? 7.287 -12.942 -12.709 1.00 78.00 315 SER A N 1
ATOM 2520 C CA . SER A 1 315 ? 8.003 -13.462 -11.538 1.00 78.00 315 SER A CA 1
ATOM 2521 C C . SER A 1 315 ? 9.479 -13.039 -11.536 1.00 78.00 315 SER A C 1
ATOM 2523 O O . SER A 1 315 ? 10.000 -12.619 -10.504 1.00 78.00 315 SER A O 1
ATOM 2525 N N . GLU A 1 316 ? 10.139 -13.057 -12.698 1.00 84.56 316 GLU A N 1
ATOM 2526 C CA . GLU A 1 316 ? 11.497 -12.527 -12.851 1.00 84.56 316 GLU A CA 1
ATOM 2527 C C . GLU A 1 316 ? 11.543 -11.008 -12.590 1.00 84.56 316 GLU A C 1
ATOM 2529 O O . GLU A 1 316 ? 12.438 -10.539 -11.882 1.00 84.56 316 GLU A O 1
ATOM 2534 N N . LEU A 1 317 ? 10.559 -10.238 -13.076 1.00 88.00 317 LEU A N 1
ATOM 2535 C CA . LEU A 1 317 ? 10.440 -8.798 -12.819 1.00 88.00 317 LEU A CA 1
ATOM 2536 C C . LEU A 1 317 ? 10.225 -8.454 -11.342 1.00 88.00 317 LEU A C 1
ATOM 2538 O O . LEU A 1 317 ? 10.694 -7.400 -10.909 1.00 88.00 317 LEU A O 1
ATOM 2542 N N . LEU A 1 318 ? 9.600 -9.316 -10.534 1.00 86.62 318 LEU A N 1
ATOM 2543 C CA . LEU A 1 318 ? 9.458 -9.071 -9.091 1.00 86.62 318 LEU A CA 1
ATOM 2544 C C . LEU A 1 318 ? 10.808 -8.940 -8.380 1.00 86.62 318 LEU A C 1
ATOM 2546 O O . LEU A 1 318 ? 10.912 -8.190 -7.405 1.00 86.62 318 LEU A O 1
ATOM 2550 N N . GLY A 1 319 ? 11.871 -9.552 -8.914 1.00 85.56 319 GLY A N 1
ATOM 2551 C CA . GLY A 1 319 ? 13.245 -9.348 -8.445 1.00 85.56 319 GLY A CA 1
ATOM 2552 C C . GLY A 1 319 ? 13.681 -7.875 -8.462 1.00 85.56 319 GLY A C 1
ATOM 2553 O O . GLY A 1 319 ? 14.493 -7.455 -7.635 1.00 85.56 319 GLY A O 1
ATOM 2554 N N . LEU A 1 320 ? 13.089 -7.043 -9.326 1.00 88.06 320 LEU A N 1
ATOM 2555 C CA . LEU A 1 320 ? 13.318 -5.600 -9.343 1.00 88.06 320 LEU A CA 1
ATOM 2556 C C . LEU A 1 320 ? 12.819 -4.915 -8.067 1.00 88.06 320 LEU A C 1
ATOM 2558 O O . LEU A 1 320 ? 13.512 -4.036 -7.541 1.00 88.06 320 LEU A O 1
ATOM 2562 N N . LEU A 1 321 ? 11.644 -5.311 -7.571 1.00 85.81 321 LEU A N 1
ATOM 2563 C CA . LEU A 1 321 ? 11.006 -4.720 -6.397 1.00 85.81 321 LEU A CA 1
ATOM 2564 C C . LEU A 1 321 ? 11.461 -5.390 -5.100 1.00 85.81 321 LEU A C 1
ATOM 2566 O O . LEU A 1 321 ? 11.762 -4.689 -4.136 1.00 85.81 321 LEU A O 1
ATOM 2570 N N . GLN A 1 322 ? 11.520 -6.714 -5.061 1.00 83.56 322 GLN A N 1
ATOM 2571 C CA . GLN A 1 322 ? 11.725 -7.483 -3.831 1.00 83.56 322 GLN A CA 1
ATOM 2572 C C . GLN A 1 322 ? 13.158 -7.990 -3.663 1.00 83.56 322 GLN A C 1
ATOM 2574 O O . GLN A 1 322 ? 13.626 -8.145 -2.538 1.00 83.56 322 GLN A O 1
ATOM 2579 N N . GLY A 1 323 ? 13.855 -8.234 -4.773 1.00 79.38 323 GLY A N 1
ATOM 2580 C CA . GLY A 1 323 ? 15.178 -8.845 -4.765 1.00 79.38 323 GLY A CA 1
ATOM 2581 C C . GLY A 1 323 ? 16.295 -7.896 -4.334 1.00 79.38 323 GLY A C 1
ATOM 2582 O O . GLY A 1 323 ? 16.137 -6.677 -4.253 1.00 79.38 323 GLY A O 1
ATOM 2583 N N . SER A 1 324 ? 17.466 -8.465 -4.089 1.00 83.00 324 SER A N 1
ATOM 2584 C CA . SER A 1 324 ? 18.761 -7.797 -3.990 1.00 83.00 324 SER A CA 1
ATOM 2585 C C . SER A 1 324 ? 19.114 -7.001 -5.257 1.00 83.00 324 SER A C 1
ATOM 2587 O O . SER A 1 324 ? 18.487 -7.137 -6.306 1.00 83.00 324 SER A O 1
ATOM 2589 N N . GLU A 1 325 ? 20.168 -6.178 -5.196 1.00 84.12 325 GLU A N 1
ATOM 2590 C CA . GLU A 1 325 ? 20.665 -5.447 -6.376 1.00 84.12 325 GLU A CA 1
ATOM 2591 C C . GLU A 1 325 ? 20.977 -6.382 -7.546 1.00 84.12 325 GLU A C 1
ATOM 2593 O O . GLU A 1 325 ? 20.592 -6.120 -8.682 1.00 84.12 325 GLU A O 1
ATOM 2598 N N . ARG A 1 326 ? 21.617 -7.514 -7.243 1.00 85.62 326 ARG A N 1
ATOM 2599 C CA . ARG A 1 326 ? 21.974 -8.533 -8.226 1.00 85.62 326 ARG A CA 1
ATOM 2600 C C . ARG A 1 326 ? 20.740 -9.157 -8.873 1.00 85.62 326 ARG A C 1
ATOM 2602 O O . ARG A 1 326 ? 20.734 -9.366 -10.083 1.00 85.62 326 ARG A O 1
ATOM 2609 N N . GLU A 1 327 ? 19.707 -9.446 -8.087 1.00 87.19 327 GLU A N 1
ATOM 2610 C CA . GLU A 1 327 ? 18.440 -9.983 -8.597 1.00 87.19 327 GLU A CA 1
ATOM 2611 C C . GLU A 1 327 ? 17.707 -8.952 -9.455 1.00 87.19 327 GLU A C 1
ATOM 2613 O O . GLU A 1 327 ? 17.219 -9.299 -10.523 1.00 87.19 327 GLU A O 1
ATOM 2618 N N . ALA A 1 328 ? 17.726 -7.673 -9.075 1.00 88.19 328 ALA A N 1
ATOM 2619 C CA . ALA A 1 328 ? 17.165 -6.603 -9.894 1.00 88.19 328 ALA A CA 1
ATOM 2620 C C . ALA A 1 328 ? 17.901 -6.428 -11.235 1.00 88.19 328 ALA A C 1
ATOM 2622 O O . ALA A 1 328 ? 17.263 -6.242 -12.269 1.00 88.19 328 ALA A O 1
ATOM 2623 N N . ILE A 1 329 ? 19.234 -6.529 -11.248 1.00 89.69 329 ILE A N 1
ATOM 2624 C CA . ILE A 1 329 ? 20.030 -6.501 -12.486 1.00 89.69 329 ILE A CA 1
ATOM 2625 C C . ILE A 1 329 ? 19.669 -7.688 -13.384 1.00 89.69 329 ILE A C 1
ATOM 2627 O O . ILE A 1 329 ? 19.472 -7.515 -14.588 1.00 89.69 329 ILE A O 1
ATOM 2631 N N . GLN A 1 330 ? 19.554 -8.891 -12.814 1.00 90.12 330 GLN A N 1
ATOM 2632 C CA . GLN A 1 330 ? 19.140 -10.080 -13.564 1.00 90.12 330 GLN A CA 1
ATOM 2633 C C . GLN A 1 330 ? 17.707 -9.955 -14.093 1.00 90.12 330 GLN A C 1
ATOM 2635 O O . GLN A 1 330 ? 17.465 -10.340 -15.235 1.00 90.12 330 GLN A O 1
ATOM 2640 N N . ALA A 1 331 ? 16.793 -9.372 -13.315 1.00 91.00 331 ALA A N 1
ATOM 2641 C CA . ALA A 1 331 ? 15.415 -9.109 -13.720 1.00 91.00 331 ALA A CA 1
ATOM 2642 C C . ALA A 1 331 ? 15.360 -8.173 -14.937 1.00 91.00 331 ALA A C 1
ATOM 2644 O O . ALA A 1 331 ? 14.807 -8.538 -15.972 1.00 91.00 331 ALA A O 1
ATOM 2645 N N . ILE A 1 332 ? 16.023 -7.010 -14.862 1.00 92.31 332 ILE A N 1
ATOM 2646 C CA . ILE A 1 332 ? 16.085 -6.045 -15.975 1.00 92.31 332 ILE A CA 1
ATOM 2647 C C . ILE A 1 332 ? 16.727 -6.686 -17.206 1.00 92.31 332 ILE A C 1
ATOM 2649 O O . ILE A 1 332 ? 16.232 -6.527 -18.321 1.00 92.31 332 ILE A O 1
ATOM 2653 N N . ARG A 1 333 ? 17.825 -7.428 -17.025 1.00 92.44 333 ARG A N 1
ATOM 2654 C CA . ARG A 1 333 ? 18.510 -8.110 -18.126 1.00 92.44 333 ARG A CA 1
ATOM 2655 C C . ARG A 1 333 ? 17.604 -9.128 -18.813 1.00 92.44 333 ARG A C 1
ATOM 2657 O O . ARG A 1 333 ? 17.523 -9.114 -20.038 1.00 92.44 333 ARG A O 1
ATOM 2664 N N . SER A 1 334 ? 16.969 -10.009 -18.045 1.00 91.56 334 SER A N 1
ATOM 2665 C CA . SER A 1 334 ? 16.131 -11.089 -18.580 1.00 91.56 334 SER A CA 1
ATOM 2666 C C . SER A 1 334 ? 14.916 -10.519 -19.305 1.00 91.56 334 SER A C 1
ATOM 2668 O O . SER A 1 334 ? 14.657 -10.902 -20.445 1.00 91.56 334 SER A O 1
ATOM 2670 N N . PHE A 1 335 ? 14.278 -9.508 -18.712 1.00 92.44 335 PHE A N 1
ATOM 2671 C CA . PHE A 1 335 ? 13.178 -8.773 -19.325 1.00 92.44 335 PHE A CA 1
ATOM 2672 C C . PHE A 1 335 ? 13.577 -8.126 -20.659 1.00 92.44 335 PHE A C 1
ATOM 2674 O O . PHE A 1 335 ? 12.967 -8.368 -21.695 1.00 92.44 335 PHE A O 1
ATOM 2681 N N . MET A 1 336 ? 14.659 -7.348 -20.680 1.00 92.94 336 MET A N 1
ATOM 2682 C CA . MET A 1 336 ? 15.080 -6.639 -21.894 1.00 92.94 336 MET A CA 1
ATOM 2683 C C . MET A 1 336 ? 15.516 -7.599 -23.013 1.00 92.94 336 MET A C 1
ATOM 2685 O O . MET A 1 336 ? 15.258 -7.335 -24.189 1.00 92.94 336 MET A O 1
ATOM 2689 N N . LEU A 1 337 ? 16.132 -8.736 -22.664 1.00 92.19 337 LEU A N 1
ATOM 2690 C CA . LEU A 1 337 ? 16.440 -9.804 -23.620 1.00 92.19 337 LEU A CA 1
ATOM 2691 C C . LEU A 1 337 ? 15.166 -10.433 -24.198 1.00 92.19 337 LEU A C 1
ATOM 2693 O O . LEU A 1 337 ? 15.112 -10.666 -25.406 1.00 92.19 337 LEU A O 1
ATOM 2697 N N . SER A 1 338 ? 14.140 -10.683 -23.377 1.00 91.00 338 SER A N 1
ATOM 2698 C CA . SER A 1 338 ? 12.883 -11.280 -23.851 1.00 91.00 338 SER A CA 1
ATOM 2699 C C . SER A 1 338 ? 12.118 -10.359 -24.806 1.00 91.00 338 SER A C 1
ATOM 2701 O O . SER A 1 338 ? 11.431 -10.832 -25.709 1.00 91.00 338 SER A O 1
ATOM 2703 N N . ARG A 1 339 ? 12.320 -9.041 -24.688 1.00 91.62 339 ARG A N 1
ATOM 2704 C CA . ARG A 1 339 ? 11.813 -8.034 -25.633 1.00 91.62 339 ARG A CA 1
ATOM 2705 C C . ARG A 1 339 ? 12.627 -7.918 -26.931 1.00 91.62 339 ARG A C 1
ATOM 2707 O O . ARG A 1 339 ? 12.329 -7.066 -27.763 1.00 91.62 339 ARG A O 1
ATOM 2714 N N . GLY A 1 340 ? 13.647 -8.753 -27.142 1.00 90.62 340 GLY A N 1
ATOM 2715 C CA . GLY A 1 340 ? 14.455 -8.768 -28.369 1.00 90.62 340 GLY A CA 1
ATOM 2716 C C . GLY A 1 340 ? 15.569 -7.715 -28.415 1.00 90.62 340 GLY A C 1
ATOM 2717 O O . GLY A 1 340 ? 16.092 -7.414 -29.490 1.00 90.62 340 GLY A O 1
ATOM 2718 N N . LEU A 1 341 ? 15.950 -7.144 -27.268 1.00 92.38 341 LEU A N 1
ATOM 2719 C CA . LEU A 1 341 ? 17.081 -6.219 -27.169 1.00 92.38 341 LEU A CA 1
ATOM 2720 C C . LEU A 1 341 ? 18.376 -6.976 -26.879 1.00 92.38 341 LEU A C 1
ATOM 2722 O O . LEU A 1 341 ? 18.382 -8.034 -26.258 1.00 92.38 341 LEU A O 1
ATOM 2726 N N . THR A 1 342 ? 19.512 -6.421 -27.299 1.00 91.94 342 THR A N 1
ATOM 2727 C CA . THR A 1 342 ? 20.822 -6.971 -26.925 1.00 91.94 342 THR A CA 1
ATOM 2728 C C . THR A 1 342 ? 21.262 -6.365 -25.600 1.00 91.94 342 THR A C 1
ATOM 2730 O O . THR A 1 342 ? 21.356 -5.143 -25.499 1.00 91.94 342 THR A O 1
ATOM 2733 N N . VAL A 1 343 ? 21.576 -7.199 -24.607 1.00 91.12 343 VAL A N 1
ATOM 2734 C CA . VAL A 1 343 ? 22.027 -6.745 -23.283 1.00 91.12 343 VAL A CA 1
ATOM 2735 C C . VAL A 1 343 ? 23.416 -7.300 -22.971 1.00 91.12 343 VAL A C 1
ATOM 2737 O O . VAL A 1 343 ? 23.609 -8.515 -22.929 1.00 91.12 343 VAL A O 1
ATOM 2740 N N . THR A 1 344 ? 24.382 -6.418 -22.718 1.00 88.62 344 THR A N 1
ATOM 2741 C CA . THR A 1 344 ? 25.751 -6.777 -22.305 1.00 88.62 344 THR A CA 1
ATOM 2742 C C . THR A 1 344 ? 26.059 -6.220 -20.920 1.00 88.62 344 THR A C 1
ATOM 2744 O O . THR A 1 344 ? 25.702 -5.081 -20.639 1.00 88.62 344 THR A O 1
ATOM 2747 N N . LEU A 1 345 ? 26.747 -6.990 -20.078 1.00 83.12 345 LEU A N 1
ATOM 2748 C CA . LEU A 1 345 ? 27.280 -6.509 -18.798 1.00 83.12 345 LEU A CA 1
ATOM 2749 C C . LEU A 1 345 ? 28.607 -5.776 -19.055 1.00 83.12 345 LEU A C 1
ATOM 2751 O O . LEU A 1 345 ? 29.511 -6.358 -19.659 1.00 83.12 345 LEU A O 1
ATOM 2755 N N . GLU A 1 346 ? 28.723 -4.514 -18.639 1.00 69.81 346 GLU A N 1
ATOM 2756 C CA . GLU A 1 346 ? 30.004 -3.789 -18.647 1.00 69.81 346 GLU A CA 1
ATOM 2757 C C . GLU A 1 346 ? 30.766 -4.042 -17.324 1.00 69.81 346 GLU A C 1
ATOM 2759 O O . GLU A 1 346 ? 30.181 -4.455 -16.327 1.00 69.81 346 GLU A O 1
ATOM 2764 N N . HIS A 1 347 ? 32.099 -3.900 -17.345 1.00 53.81 347 HIS A N 1
ATOM 2765 C CA . HIS A 1 347 ? 33.042 -4.331 -16.297 1.00 53.81 347 HIS A CA 1
ATOM 2766 C C . HIS A 1 347 ? 32.563 -4.130 -14.840 1.00 53.81 347 HIS A C 1
ATOM 2768 O O . HIS A 1 347 ? 32.446 -2.996 -14.386 1.00 53.81 347 HIS A O 1
ATOM 2774 N N . GLY A 1 348 ? 32.420 -5.232 -14.088 1.00 53.41 348 GLY A N 1
ATOM 2775 C CA . GLY A 1 348 ? 32.130 -5.223 -12.648 1.00 53.41 348 GLY A CA 1
ATOM 2776 C C . GLY A 1 348 ? 30.639 -5.183 -12.310 1.00 53.41 348 GLY A C 1
ATOM 2777 O O . GLY A 1 348 ? 30.172 -4.198 -11.767 1.00 53.41 348 GLY A O 1
ATOM 2778 N N . ASP A 1 349 ? 29.925 -6.268 -12.621 1.00 55.41 349 ASP A N 1
ATOM 2779 C CA . ASP A 1 349 ? 28.617 -6.742 -12.123 1.00 55.41 349 ASP A CA 1
ATOM 2780 C C . ASP A 1 349 ? 27.388 -5.801 -12.018 1.00 55.41 349 ASP A C 1
ATOM 2782 O O . ASP A 1 349 ? 26.289 -6.339 -11.888 1.00 55.41 349 ASP A O 1
ATOM 2786 N N . SER A 1 350 ? 27.486 -4.468 -12.120 1.00 59.34 350 SER A N 1
ATOM 2787 C CA . SER A 1 350 ? 26.363 -3.541 -11.850 1.00 59.34 350 SER A CA 1
ATOM 2788 C C . SER A 1 350 ? 25.788 -2.788 -13.053 1.00 59.34 350 SER A C 1
ATOM 2790 O O . SER A 1 350 ? 24.664 -2.284 -12.969 1.00 59.34 350 SER A O 1
ATOM 2792 N N . ASP A 1 351 ? 26.529 -2.719 -14.161 1.00 76.38 351 ASP A N 1
ATOM 2793 C CA . ASP A 1 351 ? 26.191 -1.873 -15.310 1.00 76.38 351 ASP A CA 1
ATOM 2794 C C . ASP A 1 351 ? 25.706 -2.743 -16.482 1.00 76.38 351 ASP A C 1
ATOM 2796 O O . ASP A 1 351 ? 26.412 -3.630 -16.975 1.00 76.38 351 ASP A O 1
ATOM 2800 N N . LEU A 1 352 ? 24.493 -2.473 -16.962 1.00 88.56 352 LEU A N 1
ATOM 2801 C CA . LEU A 1 352 ? 23.914 -3.090 -18.152 1.00 88.56 352 LEU A CA 1
ATOM 2802 C C . LEU A 1 352 ? 24.021 -2.123 -19.324 1.00 88.56 352 LEU A C 1
ATOM 2804 O O . LEU A 1 352 ? 23.713 -0.945 -19.211 1.00 88.56 352 LEU A O 1
ATOM 2808 N N . LYS A 1 353 ? 24.370 -2.626 -20.498 1.00 89.44 353 LYS A N 1
ATOM 2809 C CA . LYS A 1 353 ? 24.248 -1.880 -21.744 1.00 89.44 353 LYS A CA 1
ATOM 2810 C C . LYS A 1 353 ? 23.228 -2.548 -22.630 1.00 89.44 353 LYS A C 1
ATOM 2812 O O . LYS A 1 353 ? 23.405 -3.695 -23.035 1.00 89.44 353 LYS A O 1
ATOM 2817 N N . ILE A 1 354 ? 22.176 -1.804 -22.931 1.00 91.00 354 ILE A N 1
ATOM 2818 C CA . ILE A 1 354 ? 21.091 -2.237 -23.795 1.00 91.00 354 ILE A CA 1
ATOM 2819 C C . ILE A 1 354 ? 21.293 -1.615 -25.160 1.00 91.00 354 ILE A C 1
ATOM 2821 O O . ILE A 1 354 ? 21.538 -0.414 -25.288 1.00 91.00 354 ILE A O 1
ATOM 2825 N N . ARG A 1 355 ? 21.179 -2.434 -26.197 1.00 89.00 355 ARG A N 1
ATOM 2826 C CA . ARG A 1 355 ? 21.278 -2.005 -27.581 1.00 89.00 355 ARG A CA 1
ATOM 2827 C C . ARG A 1 355 ? 20.077 -2.501 -28.360 1.00 89.00 355 ARG A C 1
ATOM 2829 O O . ARG A 1 355 ? 19.752 -3.687 -28.326 1.00 89.00 355 ARG A O 1
ATOM 2836 N N . ASN A 1 356 ? 19.481 -1.590 -29.114 1.00 87.75 356 ASN A N 1
ATOM 2837 C CA . ASN A 1 356 ? 18.541 -1.961 -30.149 1.00 87.75 356 ASN A CA 1
ATOM 2838 C C . ASN A 1 356 ? 19.338 -2.517 -31.354 1.00 87.75 356 ASN A C 1
ATOM 2840 O O . ASN A 1 356 ? 20.185 -1.795 -31.905 1.00 87.75 356 ASN A O 1
ATOM 2844 N N . PRO A 1 357 ? 19.113 -3.784 -31.749 1.00 80.94 357 PRO A N 1
ATOM 2845 C CA . PRO A 1 357 ? 19.846 -4.409 -32.848 1.00 80.94 357 PRO A CA 1
ATOM 2846 C C . PRO A 1 357 ? 19.601 -3.719 -34.200 1.00 80.94 357 PRO A C 1
ATOM 2848 O O . PRO A 1 357 ? 20.505 -3.693 -35.035 1.00 80.94 357 PRO A O 1
ATOM 2851 N N . GLU A 1 358 ? 18.435 -3.100 -34.391 1.00 84.50 358 GLU A N 1
ATOM 2852 C CA . GLU A 1 358 ? 18.005 -2.471 -35.644 1.00 84.50 358 GLU A CA 1
ATOM 2853 C C . GLU A 1 358 ? 18.501 -1.023 -35.766 1.00 84.50 358 GLU A C 1
ATOM 2855 O O . GLU A 1 358 ? 19.044 -0.630 -36.797 1.00 84.50 358 GLU A O 1
ATOM 2860 N N . SER A 1 359 ? 18.383 -0.220 -34.701 1.00 78.94 359 SER A N 1
ATOM 2861 C CA . SER A 1 359 ? 18.686 1.223 -34.760 1.00 78.94 359 SER A CA 1
ATOM 2862 C C . SER A 1 359 ? 20.123 1.598 -34.376 1.00 78.94 359 SER A C 1
ATOM 2864 O O . SER A 1 359 ? 20.485 2.774 -34.392 1.00 78.94 359 SER A O 1
ATOM 2866 N N . ARG A 1 360 ? 20.966 0.622 -33.998 1.00 75.62 360 ARG A N 1
ATOM 2867 C CA . ARG A 1 360 ? 22.326 0.805 -33.435 1.00 75.62 360 ARG A CA 1
ATOM 2868 C C . ARG A 1 360 ? 22.405 1.709 -32.192 1.00 75.62 360 ARG A C 1
ATOM 2870 O O . ARG A 1 360 ? 23.512 1.869 -31.671 1.00 75.62 360 ARG A O 1
ATOM 2877 N N . ARG A 1 361 ? 21.287 2.252 -31.697 1.00 85.62 361 ARG A N 1
ATOM 2878 C CA . ARG A 1 361 ? 21.199 3.060 -30.476 1.00 85.62 361 ARG A CA 1
ATOM 2879 C C . ARG A 1 361 ? 21.488 2.189 -29.258 1.00 85.62 361 ARG A C 1
ATOM 2881 O O . ARG A 1 361 ? 21.115 1.016 -29.218 1.00 85.62 361 ARG A O 1
ATOM 2888 N N . SER A 1 362 ? 22.159 2.772 -28.271 1.00 87.50 362 SER A N 1
ATOM 2889 C CA . SER A 1 362 ? 22.462 2.106 -27.008 1.00 87.50 362 SER A CA 1
ATOM 2890 C C . SER A 1 362 ? 22.183 3.009 -25.821 1.00 87.50 362 SER A C 1
ATOM 2892 O O . SER A 1 362 ? 22.388 4.221 -25.902 1.00 87.50 362 SER A O 1
ATOM 2894 N N . LEU A 1 363 ? 21.786 2.389 -24.721 1.00 88.44 363 LEU A N 1
ATOM 2895 C CA . LEU A 1 363 ? 21.546 3.016 -23.435 1.00 88.44 363 LEU A CA 1
ATOM 2896 C C . LEU A 1 363 ? 22.287 2.214 -22.368 1.00 88.44 363 LEU A C 1
ATOM 2898 O O . LEU A 1 363 ? 22.192 0.985 -22.336 1.00 88.44 363 LEU A O 1
ATOM 2902 N N . ASN A 1 364 ? 23.023 2.908 -21.509 1.00 89.00 364 ASN A N 1
ATOM 2903 C CA . ASN A 1 364 ? 23.595 2.295 -20.320 1.00 89.00 364 ASN A CA 1
ATOM 2904 C C . ASN A 1 364 ? 22.557 2.368 -19.193 1.00 89.00 364 ASN A C 1
ATOM 2906 O O . ASN A 1 364 ? 21.921 3.402 -19.016 1.00 89.00 364 ASN A O 1
ATOM 2910 N N . ILE A 1 365 ? 22.383 1.285 -18.448 1.00 89.50 365 ILE A N 1
ATOM 2911 C CA . ILE A 1 365 ? 21.574 1.205 -17.238 1.00 89.50 365 ILE A CA 1
ATOM 2912 C C . ILE A 1 365 ? 22.494 0.867 -16.075 1.00 89.50 365 ILE A C 1
ATOM 2914 O O . ILE A 1 365 ? 23.248 -0.100 -16.137 1.00 89.50 365 ILE A O 1
ATOM 2918 N N . GLU A 1 366 ? 22.373 1.618 -14.994 1.00 87.69 366 GLU A N 1
ATOM 2919 C CA . GLU A 1 366 ? 23.010 1.304 -13.721 1.00 87.69 366 GLU A CA 1
ATOM 2920 C C . GLU A 1 366 ? 21.923 1.088 -12.668 1.00 87.69 366 GLU A C 1
ATOM 2922 O O . GLU A 1 366 ? 20.991 1.888 -12.557 1.00 87.69 366 GLU A O 1
ATOM 2927 N N . VAL A 1 367 ? 22.018 -0.007 -11.912 1.00 85.94 367 VAL A N 1
ATOM 2928 C CA . VAL A 1 367 ? 21.042 -0.344 -10.867 1.00 85.94 367 VAL A CA 1
ATOM 2929 C C . VAL A 1 367 ? 21.629 -0.014 -9.503 1.00 85.94 367 VAL A C 1
ATOM 2931 O O . VAL A 1 367 ? 22.741 -0.432 -9.194 1.00 85.94 367 VAL A O 1
ATOM 2934 N N . LYS A 1 368 ? 20.880 0.706 -8.661 1.00 80.25 368 LYS A N 1
ATOM 2935 C CA . LYS A 1 368 ? 21.307 1.044 -7.294 1.00 80.25 368 LYS A CA 1
ATOM 2936 C C . LYS A 1 368 ? 20.275 0.673 -6.242 1.00 80.25 368 LYS A C 1
ATOM 2938 O O . LYS A 1 368 ? 19.090 0.987 -6.352 1.00 80.25 368 LYS A O 1
ATOM 2943 N N . SER A 1 369 ? 20.766 0.049 -5.176 1.00 67.94 369 SER A N 1
ATOM 2944 C CA . SER A 1 369 ? 19.949 -0.596 -4.145 1.00 67.94 369 SER A CA 1
ATOM 2945 C C . SER A 1 369 ? 20.361 -0.245 -2.723 1.00 67.94 369 SER A C 1
ATOM 2947 O O . SER A 1 369 ? 20.231 -1.065 -1.828 1.00 67.94 369 SER A O 1
ATOM 2949 N N . SER A 1 370 ? 20.930 0.925 -2.461 1.00 54.78 370 SER A N 1
ATOM 2950 C CA . SER A 1 370 ? 21.300 1.289 -1.081 1.00 54.78 370 SER A CA 1
ATOM 2951 C C . SER A 1 370 ? 21.683 2.750 -0.925 1.00 54.78 370 SER A C 1
ATOM 2953 O O . SER A 1 370 ? 22.445 3.114 -0.027 1.00 54.78 370 SER A O 1
ATOM 2955 N N . THR A 1 371 ? 21.151 3.635 -1.760 1.00 48.34 371 THR A N 1
ATOM 2956 C CA . THR A 1 371 ? 21.355 5.059 -1.538 1.00 48.34 371 THR A CA 1
ATOM 2957 C C . THR A 1 371 ? 20.512 5.471 -0.340 1.00 48.34 371 THR A C 1
ATOM 2959 O O . THR A 1 371 ? 19.374 5.907 -0.463 1.00 48.34 371 THR A O 1
ATOM 2962 N N . SER A 1 372 ? 21.115 5.349 0.842 1.00 43.16 372 SER A N 1
ATOM 2963 C CA . SER A 1 372 ? 20.696 5.980 2.096 1.00 43.16 372 SER A CA 1
ATOM 2964 C C . SER A 1 372 ? 20.414 7.479 1.932 1.00 43.16 372 SER A C 1
ATOM 2966 O O . SER A 1 372 ? 19.772 8.062 2.794 1.00 43.16 372 SER A O 1
ATOM 2968 N N . ASN A 1 373 ? 20.857 8.067 0.815 1.00 46.44 373 ASN A N 1
ATOM 2969 C CA . ASN A 1 373 ? 20.324 9.262 0.187 1.00 46.44 373 ASN A CA 1
ATOM 2970 C C . ASN A 1 373 ? 20.490 9.133 -1.338 1.00 46.44 373 ASN A C 1
ATOM 2972 O O . ASN A 1 373 ? 21.635 9.082 -1.794 1.00 46.44 373 ASN A O 1
ATOM 2976 N N . ILE A 1 374 ? 19.429 9.246 -2.149 1.00 56.78 374 ILE A N 1
ATOM 2977 C CA . ILE A 1 374 ? 19.576 9.869 -3.488 1.00 56.78 374 ILE A CA 1
ATOM 2978 C C . ILE A 1 374 ? 19.699 11.373 -3.253 1.00 56.78 374 ILE A C 1
ATOM 2980 O O . ILE A 1 374 ? 18.863 12.200 -3.602 1.00 56.78 374 ILE A O 1
ATOM 2984 N N . GLY A 1 375 ? 20.732 11.708 -2.491 1.00 62.03 375 GLY A N 1
ATOM 2985 C CA . GLY A 1 375 ? 21.070 13.062 -2.149 1.00 62.03 375 GLY A CA 1
ATOM 2986 C C . GLY A 1 375 ? 21.842 13.652 -3.306 1.00 62.03 375 GLY A C 1
ATOM 2987 O O . GLY A 1 375 ? 22.527 12.945 -4.046 1.00 62.03 375 GLY A O 1
ATOM 2988 N N . ILE A 1 376 ? 21.790 14.973 -3.386 1.00 72.44 376 ILE A N 1
ATOM 2989 C CA . ILE A 1 376 ? 22.554 15.797 -4.323 1.00 72.44 376 ILE A CA 1
ATOM 2990 C C . ILE A 1 376 ? 23.993 15.274 -4.502 1.00 72.44 376 ILE A C 1
ATOM 2992 O O . ILE A 1 376 ? 24.442 15.109 -5.626 1.00 72.44 376 ILE A O 1
ATOM 2996 N N . LYS A 1 377 ? 24.687 14.914 -3.409 1.00 75.31 377 LYS A N 1
ATOM 2997 C CA . LYS A 1 377 ? 26.070 14.399 -3.445 1.00 75.31 377 LYS A CA 1
ATOM 2998 C C . LYS A 1 377 ? 26.229 13.036 -4.125 1.00 75.31 377 LYS A C 1
ATOM 3000 O O . LYS A 1 377 ? 27.229 12.825 -4.797 1.00 75.31 377 LYS A O 1
ATOM 3005 N N . ALA A 1 378 ? 25.286 12.114 -3.931 1.00 76.38 378 ALA A N 1
ATOM 3006 C CA . ALA A 1 378 ? 25.354 10.786 -4.541 1.00 76.38 378 ALA A CA 1
ATOM 3007 C C . ALA A 1 378 ? 25.125 10.879 -6.054 1.00 76.38 378 ALA A C 1
ATOM 3009 O O . ALA A 1 378 ? 25.890 10.308 -6.824 1.00 76.38 378 ALA A O 1
ATOM 3010 N N . ILE A 1 379 ? 24.133 11.678 -6.467 1.00 78.06 379 ILE A N 1
ATOM 3011 C CA . ILE A 1 379 ? 23.876 11.957 -7.884 1.00 78.06 379 ILE A CA 1
ATOM 3012 C C . ILE A 1 379 ? 25.034 12.729 -8.517 1.00 78.06 379 ILE A C 1
ATOM 3014 O O . ILE A 1 379 ? 25.444 12.383 -9.616 1.00 78.06 379 ILE A O 1
ATOM 3018 N N . GLN A 1 380 ? 25.615 13.710 -7.821 1.00 81.12 380 GLN A N 1
ATOM 3019 C CA . GLN A 1 380 ? 26.795 14.427 -8.311 1.00 81.12 380 GLN A CA 1
ATOM 3020 C C . GLN A 1 380 ? 27.985 13.481 -8.519 1.00 81.12 380 GLN A C 1
ATOM 3022 O O . GLN A 1 380 ? 28.608 13.515 -9.571 1.00 81.12 380 GLN A O 1
ATOM 3027 N N . ALA A 1 381 ? 28.264 12.588 -7.565 1.00 79.12 381 ALA A N 1
ATOM 3028 C CA . ALA A 1 381 ? 29.355 11.624 -7.693 1.00 79.12 381 ALA A CA 1
ATOM 3029 C C . ALA A 1 381 ? 29.150 10.622 -8.846 1.00 79.12 381 ALA A C 1
ATOM 3031 O O . ALA A 1 381 ? 30.128 10.117 -9.397 1.00 79.12 381 ALA A O 1
ATOM 3032 N N . GLU A 1 382 ? 27.901 10.296 -9.191 1.00 78.12 382 GLU A N 1
ATOM 3033 C CA . GLU A 1 382 ? 27.584 9.465 -10.359 1.00 78.12 382 GLU A CA 1
ATOM 3034 C C . GLU A 1 382 ? 27.680 10.272 -11.660 1.00 78.12 382 GLU A C 1
ATOM 3036 O O . GLU A 1 382 ? 28.294 9.820 -12.620 1.00 78.12 382 GLU A O 1
ATOM 3041 N N . ALA A 1 383 ? 27.186 11.513 -11.669 1.00 79.19 383 ALA A N 1
ATOM 3042 C CA . ALA A 1 383 ? 27.326 12.441 -12.788 1.00 79.19 383 ALA A CA 1
ATOM 3043 C C . ALA A 1 383 ? 28.794 12.696 -13.155 1.00 79.19 383 ALA A C 1
ATOM 3045 O O . ALA A 1 383 ? 29.151 12.651 -14.332 1.00 79.19 383 ALA A O 1
ATOM 3046 N N . ASP A 1 384 ? 29.656 12.893 -12.157 1.00 80.81 384 ASP A N 1
ATOM 3047 C CA . ASP A 1 384 ? 31.090 13.106 -12.356 1.00 80.81 384 ASP A CA 1
ATOM 3048 C C . ASP A 1 384 ? 31.773 11.848 -12.922 1.00 80.81 384 ASP A C 1
ATOM 3050 O O . ASP A 1 384 ? 32.611 11.946 -13.821 1.00 80.81 384 ASP A O 1
ATOM 3054 N N . ARG A 1 385 ? 31.380 10.651 -12.456 1.00 76.12 385 ARG A N 1
ATOM 3055 C CA . ARG A 1 385 ? 31.842 9.370 -13.026 1.00 76.12 385 ARG A CA 1
ATOM 3056 C C . ARG A 1 385 ? 31.352 9.175 -14.461 1.00 76.12 385 ARG A C 1
ATOM 3058 O O . ARG A 1 385 ? 32.096 8.676 -15.307 1.00 76.12 385 ARG A O 1
ATOM 3065 N N . HIS A 1 386 ? 30.119 9.584 -14.743 1.00 73.38 386 HIS A N 1
ATOM 3066 C CA . HIS A 1 386 ? 29.485 9.435 -16.044 1.00 73.38 386 HIS A CA 1
ATOM 3067 C C . HIS A 1 386 ? 29.984 10.445 -17.084 1.00 73.38 386 HIS A C 1
ATOM 3069 O O . HIS A 1 386 ? 30.042 10.107 -18.261 1.00 73.38 386 HIS A O 1
ATOM 3075 N N . ALA A 1 387 ? 30.429 11.641 -16.687 1.00 67.38 387 ALA A N 1
ATOM 3076 C CA . ALA A 1 387 ? 30.949 12.661 -17.606 1.00 67.38 387 ALA A CA 1
ATOM 3077 C C . ALA A 1 387 ? 32.090 12.151 -18.520 1.00 67.38 387 ALA A C 1
ATOM 3079 O O . ALA A 1 387 ? 32.321 12.702 -19.598 1.00 67.38 387 ALA A O 1
ATOM 3080 N N . ALA A 1 388 ? 32.774 11.068 -18.132 1.00 61.44 388 ALA A N 1
ATOM 3081 C CA . ALA A 1 388 ? 33.782 10.382 -18.940 1.00 61.44 388 ALA A CA 1
ATOM 3082 C C . ALA A 1 388 ? 33.209 9.419 -20.011 1.00 61.44 388 ALA A C 1
ATOM 3084 O O . ALA A 1 388 ? 33.882 9.123 -21.001 1.00 61.44 388 ALA A O 1
ATOM 3085 N N . LYS A 1 389 ? 31.978 8.921 -19.842 1.00 62.47 389 LYS A N 1
ATOM 3086 C CA . LYS A 1 389 ? 31.303 7.940 -20.705 1.00 62.47 389 LYS A CA 1
ATOM 3087 C C . LYS A 1 389 ? 30.285 8.682 -21.597 1.00 62.47 389 LYS A C 1
ATOM 3089 O O . LYS A 1 389 ? 29.216 9.056 -21.153 1.00 62.47 389 LYS A O 1
ATOM 3094 N N . ARG A 1 390 ? 30.587 8.909 -22.883 1.00 60.78 390 ARG A N 1
ATOM 3095 C CA . ARG A 1 390 ? 29.764 9.701 -23.845 1.00 60.78 390 ARG A CA 1
ATOM 3096 C C . ARG A 1 390 ? 28.347 9.157 -24.184 1.00 60.78 390 ARG A C 1
ATOM 3098 O O . ARG A 1 390 ? 27.754 9.612 -25.160 1.00 60.78 390 ARG A O 1
ATOM 3105 N N . ASN A 1 391 ? 27.803 8.185 -23.452 1.00 68.56 391 ASN A N 1
ATOM 3106 C CA . ASN A 1 391 ? 26.507 7.554 -23.760 1.00 68.56 391 ASN A CA 1
ATOM 3107 C C . ASN A 1 391 ? 25.387 8.122 -22.876 1.00 68.56 391 ASN A C 1
ATOM 3109 O O . ASN A 1 391 ? 25.672 8.734 -21.862 1.00 68.56 391 ASN A O 1
ATOM 3113 N N . LYS A 1 392 ? 24.109 7.925 -23.228 1.00 77.19 392 LYS A N 1
ATOM 3114 C CA . LYS A 1 392 ? 23.006 8.184 -22.281 1.00 77.19 392 LYS A CA 1
ATOM 3115 C C . LYS A 1 392 ? 23.041 7.122 -21.167 1.00 77.19 392 LYS A C 1
ATOM 3117 O O . LYS A 1 392 ? 23.306 5.950 -21.455 1.00 77.19 392 LYS A O 1
ATOM 3122 N N . LEU A 1 393 ? 22.738 7.528 -19.933 1.00 84.56 393 LEU A N 1
ATOM 3123 C CA . LEU A 1 393 ? 22.675 6.657 -18.753 1.00 84.56 393 LEU A CA 1
ATOM 3124 C C . LEU A 1 393 ? 21.297 6.747 -18.096 1.00 84.56 393 LEU A C 1
ATOM 3126 O O . LEU A 1 393 ? 20.817 7.844 -17.824 1.00 84.56 393 LEU A O 1
ATOM 3130 N N . ALA A 1 394 ? 20.687 5.601 -17.812 1.00 88.69 394 ALA A N 1
ATOM 3131 C CA . ALA A 1 394 ? 19.514 5.471 -16.962 1.00 88.69 394 ALA A CA 1
ATOM 3132 C C . ALA A 1 394 ? 19.923 4.858 -15.616 1.00 88.69 394 ALA A C 1
ATOM 3134 O O . ALA A 1 394 ? 20.384 3.721 -15.547 1.00 88.69 394 ALA A O 1
ATOM 3135 N N . LEU A 1 395 ? 19.756 5.614 -14.537 1.00 88.06 395 LEU A N 1
ATOM 3136 C CA . LEU A 1 395 ? 19.987 5.154 -13.177 1.00 88.06 395 LEU A CA 1
ATOM 3137 C C . LEU A 1 395 ? 18.674 4.606 -12.614 1.00 88.06 395 LEU A C 1
ATOM 3139 O O . LEU A 1 395 ? 17.801 5.379 -12.208 1.00 88.06 395 LEU A O 1
ATOM 3143 N N . VAL A 1 396 ? 18.533 3.280 -12.595 1.00 89.38 396 VAL A N 1
ATOM 3144 C CA . VAL A 1 396 ? 17.374 2.601 -12.006 1.00 89.38 396 VAL A CA 1
ATOM 3145 C C . VAL A 1 396 ? 17.622 2.415 -10.516 1.00 89.38 396 VAL A C 1
ATOM 3147 O O . VAL A 1 396 ? 18.553 1.719 -10.109 1.00 89.38 396 VAL A O 1
ATOM 3150 N N . TYR A 1 397 ? 16.793 3.029 -9.678 1.00 85.88 397 TYR A N 1
ATOM 3151 C CA . TYR A 1 397 ? 17.014 3.029 -8.235 1.00 85.88 397 TYR A CA 1
ATOM 3152 C C . TYR A 1 397 ? 15.843 2.434 -7.462 1.00 85.88 397 TYR A C 1
ATOM 3154 O O . TYR A 1 397 ? 14.677 2.702 -7.743 1.00 85.88 397 TYR A O 1
ATOM 3162 N N . ASN A 1 398 ? 16.171 1.656 -6.434 1.00 84.50 398 ASN A N 1
ATOM 3163 C CA . ASN A 1 398 ? 15.206 1.112 -5.489 1.00 84.50 398 ASN A CA 1
ATOM 3164 C C . ASN A 1 398 ? 15.647 1.488 -4.062 1.00 84.50 398 ASN A C 1
ATOM 3166 O O . ASN A 1 398 ? 16.562 0.860 -3.508 1.00 84.50 398 ASN A O 1
ATOM 3170 N N . PRO A 1 399 ? 15.081 2.560 -3.482 1.00 76.19 399 PRO A N 1
ATOM 3171 C CA . PRO A 1 399 ? 15.490 3.045 -2.179 1.00 76.19 399 PRO A CA 1
ATOM 3172 C C . PRO A 1 399 ? 14.944 2.118 -1.093 1.00 76.19 399 PRO A C 1
ATOM 3174 O O . PRO A 1 399 ? 13.780 1.737 -1.116 1.00 76.19 399 PRO A O 1
ATOM 3177 N N . HIS A 1 400 ? 15.780 1.799 -0.104 1.00 73.00 400 HIS A N 1
ATOM 3178 C CA . HIS A 1 400 ? 15.358 1.067 1.095 1.00 73.00 400 HIS A CA 1
ATOM 3179 C C . HIS A 1 400 ? 14.647 -0.262 0.788 1.00 73.00 400 HIS A C 1
ATOM 3181 O O . HIS A 1 400 ? 13.541 -0.506 1.260 1.00 73.00 400 HIS A O 1
ATOM 3187 N N . ARG A 1 401 ? 15.298 -1.142 0.012 1.00 74.88 401 ARG A N 1
ATOM 3188 C CA . ARG A 1 401 ? 14.767 -2.465 -0.386 1.00 74.88 401 ARG A CA 1
ATOM 3189 C C . ARG A 1 401 ? 14.276 -3.341 0.769 1.00 74.88 401 ARG A C 1
ATOM 3191 O O . ARG A 1 401 ? 13.449 -4.216 0.561 1.00 74.88 401 ARG A O 1
ATOM 3198 N N . ASN A 1 402 ? 14.773 -3.091 1.976 1.00 68.00 402 ASN A N 1
ATOM 3199 C CA . ASN A 1 402 ? 14.330 -3.741 3.203 1.00 68.00 402 ASN A CA 1
ATOM 3200 C C . ASN A 1 402 ? 12.917 -3.320 3.661 1.00 68.00 402 ASN A C 1
ATOM 3202 O O . ASN A 1 402 ? 12.408 -3.897 4.616 1.00 68.00 402 ASN A O 1
ATOM 3206 N N . LEU A 1 403 ? 12.311 -2.309 3.034 1.00 71.88 403 LEU A N 1
ATOM 3207 C CA . LEU A 1 403 ? 10.925 -1.895 3.256 1.00 71.88 403 LEU A CA 1
ATOM 3208 C C . LEU A 1 403 ? 9.987 -2.536 2.222 1.00 71.88 403 LEU A C 1
ATOM 3210 O O . LEU A 1 403 ? 10.428 -2.781 1.092 1.00 71.88 403 LEU A O 1
ATOM 3214 N N . PRO A 1 404 ? 8.697 -2.736 2.549 1.00 73.88 404 PRO A N 1
ATOM 3215 C CA . PRO A 1 404 ? 7.663 -3.059 1.565 1.00 73.88 404 PRO A CA 1
ATOM 3216 C C . PRO A 1 404 ? 7.633 -2.046 0.414 1.00 73.88 404 PRO A C 1
ATOM 3218 O O . PRO A 1 404 ? 7.895 -0.860 0.624 1.00 73.88 404 PRO A O 1
ATOM 3221 N N . ALA A 1 405 ? 7.331 -2.498 -0.806 1.00 79.31 405 ALA A N 1
ATOM 3222 C CA . ALA A 1 405 ? 7.418 -1.660 -2.005 1.00 79.31 405 ALA A CA 1
ATOM 3223 C C . ALA A 1 405 ? 6.517 -0.410 -1.945 1.00 79.31 405 ALA A C 1
ATOM 3225 O O . ALA A 1 405 ? 6.935 0.654 -2.400 1.00 79.31 405 ALA A O 1
ATOM 3226 N N . ASP A 1 406 ? 5.343 -0.523 -1.318 1.00 74.94 406 ASP A N 1
ATOM 3227 C CA . ASP A 1 406 ? 4.353 0.544 -1.119 1.00 74.94 406 ASP A CA 1
ATOM 3228 C C . ASP A 1 406 ? 4.685 1.503 0.044 1.00 74.94 406 ASP A C 1
ATOM 3230 O O . ASP A 1 406 ? 3.958 2.459 0.293 1.00 74.94 406 ASP A O 1
ATOM 3234 N N . GLN A 1 407 ? 5.771 1.266 0.785 1.00 74.00 407 GLN A N 1
ATOM 3235 C CA . GLN A 1 407 ? 6.236 2.143 1.874 1.00 74.00 407 GLN A CA 1
ATOM 3236 C C . GLN A 1 407 ? 7.519 2.900 1.511 1.00 74.00 407 GLN A C 1
ATOM 3238 O O . GLN A 1 407 ? 8.000 3.753 2.264 1.00 74.00 407 GLN A O 1
ATOM 3243 N N . ARG A 1 408 ? 8.106 2.595 0.351 1.00 78.75 408 ARG A N 1
ATOM 3244 C CA . ARG A 1 408 ? 9.340 3.226 -0.115 1.00 78.75 408 ARG A CA 1
ATOM 3245 C C . ARG A 1 408 ? 9.044 4.613 -0.667 1.00 78.75 408 ARG A C 1
ATOM 3247 O O . ARG A 1 408 ? 8.167 4.801 -1.505 1.00 78.75 408 ARG A O 1
ATOM 3254 N N . LYS A 1 409 ? 9.841 5.591 -0.239 1.00 74.38 409 LYS A N 1
ATOM 3255 C CA . LYS A 1 409 ? 9.808 6.951 -0.783 1.00 74.38 409 LYS A CA 1
ATOM 3256 C C . LYS A 1 409 ? 10.762 7.037 -1.968 1.00 74.38 409 LYS A C 1
ATOM 3258 O O . LYS A 1 409 ? 11.978 7.022 -1.789 1.00 74.38 409 LYS A O 1
ATOM 3263 N N . TYR A 1 410 ? 10.202 7.140 -3.168 1.00 77.38 410 TYR A N 1
ATOM 3264 C CA . TYR A 1 410 ? 10.954 7.292 -4.418 1.00 77.38 410 TYR A CA 1
ATOM 3265 C C . TYR A 1 410 ? 11.260 8.758 -4.772 1.00 77.38 410 TYR A C 1
ATOM 3267 O O . TYR A 1 410 ? 11.721 9.040 -5.876 1.00 77.38 410 TYR A O 1
ATOM 3275 N N . GLU A 1 411 ? 11.018 9.691 -3.849 1.00 73.56 411 GLU A N 1
ATOM 3276 C CA . GLU A 1 411 ? 11.217 11.127 -4.048 1.00 73.56 411 GLU A CA 1
ATOM 3277 C C . GLU A 1 411 ? 12.684 11.487 -4.324 1.00 73.56 411 GLU A C 1
ATOM 3279 O O . GLU A 1 411 ? 13.607 11.034 -3.643 1.00 73.56 411 GLU A O 1
ATOM 3284 N N . VAL A 1 412 ? 12.892 12.378 -5.294 1.00 73.88 412 VAL A N 1
ATOM 3285 C CA . VAL A 1 412 ? 14.203 12.943 -5.625 1.00 73.88 412 VAL A CA 1
ATOM 3286 C C . VAL A 1 412 ? 14.117 14.461 -5.556 1.00 73.88 412 VAL A C 1
ATOM 3288 O O . VAL A 1 412 ? 13.211 15.077 -6.116 1.00 73.88 412 VAL A O 1
ATOM 3291 N N . SER A 1 413 ? 15.076 15.091 -4.872 1.00 75.75 413 SER A N 1
ATOM 3292 C CA . SER A 1 413 ? 15.121 16.555 -4.779 1.00 75.75 413 SER A CA 1
ATOM 3293 C C . SER A 1 413 ? 15.247 17.199 -6.166 1.00 75.75 413 SER A C 1
ATOM 3295 O O . SER A 1 413 ? 16.034 16.730 -6.989 1.00 75.75 413 SER A O 1
ATOM 3297 N N . ARG A 1 414 ? 14.561 18.329 -6.400 1.00 79.88 414 ARG A N 1
ATOM 3298 C CA . ARG A 1 414 ? 14.641 19.087 -7.669 1.00 79.88 414 ARG A CA 1
ATOM 3299 C C . ARG A 1 414 ? 16.080 19.365 -8.109 1.00 79.88 414 ARG A C 1
ATOM 3301 O O . ARG A 1 414 ? 16.402 19.237 -9.281 1.00 79.88 414 ARG A O 1
ATOM 3308 N N . HIS A 1 415 ? 16.966 19.660 -7.163 1.00 80.50 415 HIS A N 1
ATOM 3309 C CA . HIS A 1 415 ? 18.366 19.923 -7.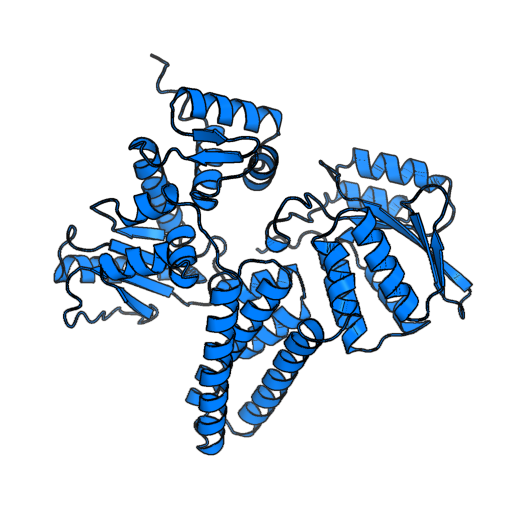472 1.00 80.50 415 HIS A CA 1
ATOM 3310 C C . HIS A 1 415 ? 19.125 18.678 -7.963 1.00 80.50 415 HIS A C 1
ATOM 3312 O O . HIS A 1 415 ? 19.926 18.763 -8.887 1.00 80.50 415 HIS A O 1
ATOM 3318 N N . ALA A 1 416 ? 18.848 17.500 -7.397 1.00 79.94 416 ALA A N 1
ATOM 3319 C CA . ALA A 1 416 ? 19.414 16.248 -7.900 1.00 79.94 416 ALA A CA 1
ATOM 3320 C C . ALA A 1 416 ? 18.896 15.919 -9.314 1.00 79.94 416 ALA A C 1
ATOM 3322 O O . ALA A 1 416 ? 19.671 15.467 -10.155 1.00 79.94 416 ALA A O 1
ATOM 3323 N N . ILE A 1 417 ? 17.624 16.223 -9.599 1.00 82.06 417 ILE A N 1
ATOM 3324 C CA . ILE A 1 417 ? 17.039 16.111 -10.945 1.00 82.06 417 ILE A CA 1
ATOM 3325 C C . ILE A 1 417 ? 17.785 17.021 -11.932 1.00 82.06 417 ILE A C 1
ATOM 3327 O O . ILE A 1 417 ? 18.163 16.588 -13.018 1.00 82.06 417 ILE A O 1
ATOM 3331 N N . GLU A 1 418 ? 18.047 18.274 -11.551 1.00 82.81 418 GLU A N 1
ATOM 3332 C CA . GLU A 1 418 ? 18.800 19.224 -12.378 1.00 82.81 418 GLU A CA 1
ATOM 3333 C C . GLU A 1 418 ? 20.234 18.762 -12.656 1.00 82.81 418 GLU A C 1
ATOM 3335 O O . GLU A 1 418 ? 20.709 18.904 -13.784 1.00 82.81 418 GLU A O 1
ATOM 3340 N N . ILE A 1 419 ? 20.924 18.207 -11.654 1.00 84.56 419 ILE A N 1
ATOM 3341 C CA . ILE A 1 419 ? 22.281 17.661 -11.812 1.00 84.56 419 ILE A CA 1
ATOM 3342 C C . ILE A 1 419 ? 22.268 16.493 -12.797 1.00 84.56 419 ILE A C 1
ATOM 3344 O O . ILE A 1 419 ? 23.043 16.501 -13.753 1.00 84.56 419 ILE A O 1
ATOM 3348 N N . ALA A 1 420 ? 21.358 15.532 -12.613 1.00 83.88 420 ALA A N 1
ATOM 3349 C CA . ALA A 1 420 ? 21.218 14.392 -13.516 1.00 83.88 420 ALA A CA 1
ATOM 3350 C C . ALA A 1 420 ? 20.926 14.852 -14.955 1.00 83.88 420 ALA A C 1
ATOM 3352 O O . ALA A 1 420 ? 21.608 14.433 -15.891 1.00 83.88 420 ALA A O 1
ATOM 3353 N N . LYS A 1 421 ? 20.001 15.807 -15.128 1.00 83.69 421 LYS A N 1
ATOM 3354 C CA . LYS A 1 421 ? 19.659 16.375 -16.440 1.00 83.69 421 LYS A CA 1
ATOM 3355 C C . LYS A 1 421 ? 20.857 17.048 -17.113 1.00 83.69 421 LYS A C 1
ATOM 3357 O O . LYS A 1 421 ? 21.085 16.827 -18.300 1.00 83.69 421 LYS A O 1
ATOM 3362 N N . LYS A 1 422 ? 21.646 17.837 -16.372 1.00 83.88 422 LYS A N 1
ATOM 3363 C CA . LYS A 1 422 ? 22.884 18.458 -16.886 1.00 83.88 422 LYS A CA 1
ATOM 3364 C C . LYS A 1 422 ? 23.929 17.418 -17.296 1.00 83.88 422 LYS A C 1
ATOM 3366 O O . LYS A 1 422 ? 24.666 17.653 -18.247 1.00 83.88 422 LYS A O 1
ATOM 3371 N N . ALA A 1 423 ? 23.967 16.280 -16.608 1.00 81.12 423 ALA A N 1
ATOM 3372 C CA . ALA A 1 423 ? 24.871 15.171 -16.895 1.00 81.12 423 ALA A CA 1
ATOM 3373 C C . ALA A 1 423 ? 24.370 14.221 -18.004 1.00 81.12 423 ALA A C 1
ATOM 3375 O O . ALA A 1 423 ? 25.046 13.240 -18.313 1.00 81.12 423 ALA A O 1
ATOM 3376 N N . GLY A 1 424 ? 23.195 14.481 -18.597 1.00 80.19 424 GLY A N 1
ATOM 3377 C CA . GLY A 1 424 ? 22.583 13.592 -19.591 1.00 80.19 424 GLY A CA 1
ATOM 3378 C C . GLY A 1 424 ? 22.127 12.248 -19.011 1.00 80.19 424 GLY A C 1
ATOM 3379 O O . GLY A 1 424 ? 22.043 11.259 -19.742 1.00 80.19 424 GLY A O 1
ATOM 3380 N N . MET A 1 425 ? 21.863 12.210 -17.704 1.00 85.25 425 MET A N 1
ATOM 3381 C CA . MET A 1 425 ? 21.400 11.037 -16.972 1.00 85.25 425 MET A CA 1
ATOM 3382 C C . MET A 1 425 ? 19.889 11.099 -16.751 1.00 85.25 425 MET A C 1
ATOM 3384 O O . MET A 1 425 ? 19.340 12.152 -16.424 1.00 85.25 425 MET A O 1
ATOM 3388 N N . CYS A 1 426 ? 19.235 9.949 -16.857 1.00 87.56 426 CYS A N 1
ATOM 3389 C CA . CYS A 1 426 ? 17.865 9.748 -16.415 1.00 87.56 426 CYS A CA 1
ATOM 3390 C C . CYS A 1 426 ? 17.846 9.061 -15.045 1.00 87.56 426 CYS A C 1
ATOM 3392 O O . CYS A 1 426 ? 18.629 8.146 -14.800 1.00 87.56 426 CYS A O 1
ATOM 3394 N N . LEU A 1 427 ? 16.936 9.481 -14.167 1.00 86.56 427 LEU A N 1
ATOM 3395 C CA . LEU A 1 427 ? 16.662 8.819 -12.894 1.00 86.56 427 LEU A CA 1
ATOM 3396 C C . LEU A 1 427 ? 15.331 8.075 -13.011 1.00 86.56 427 LEU A C 1
ATOM 3398 O O . LEU A 1 427 ? 14.299 8.715 -13.203 1.00 86.56 427 LEU A O 1
ATOM 3402 N N . VAL A 1 428 ? 15.352 6.749 -12.874 1.00 89.38 428 VAL A N 1
ATOM 3403 C CA . VAL A 1 428 ? 14.162 5.900 -13.018 1.00 89.38 428 VAL A CA 1
ATOM 3404 C C . VAL A 1 428 ? 13.891 5.163 -11.701 1.00 89.38 428 VAL A C 1
ATOM 3406 O O . VAL A 1 428 ? 14.651 4.267 -11.327 1.00 89.38 428 VAL A O 1
ATOM 3409 N N . PRO A 1 429 ? 12.819 5.510 -10.972 1.00 88.38 429 PRO A N 1
ATOM 3410 C CA . PRO A 1 429 ? 12.370 4.720 -9.830 1.00 88.38 429 PRO A CA 1
ATOM 3411 C C . PRO A 1 429 ? 12.080 3.265 -10.227 1.00 88.38 429 PRO A C 1
ATOM 3413 O O . PRO A 1 429 ? 11.493 3.016 -11.280 1.00 88.38 429 PRO A O 1
ATOM 3416 N N . SER A 1 430 ? 12.420 2.290 -9.384 1.00 89.25 430 SER A N 1
ATOM 3417 C CA . SER A 1 430 ? 12.173 0.875 -9.695 1.00 89.25 430 SER A CA 1
ATOM 3418 C C . SER A 1 430 ? 10.690 0.527 -9.813 1.00 89.25 430 SER A C 1
ATOM 3420 O O . SER A 1 430 ? 10.349 -0.343 -10.601 1.00 89.25 430 SER A O 1
ATOM 3422 N N . ASN A 1 431 ? 9.809 1.197 -9.066 1.00 87.19 431 ASN A N 1
ATOM 3423 C CA . ASN A 1 431 ? 8.359 1.041 -9.215 1.00 87.19 431 ASN A CA 1
ATOM 3424 C C . ASN A 1 431 ? 7.848 1.619 -10.544 1.00 87.19 431 ASN A C 1
ATOM 3426 O O . ASN A 1 431 ? 6.997 1.015 -11.180 1.00 87.19 431 ASN A O 1
ATOM 3430 N N . VAL A 1 432 ? 8.415 2.735 -11.007 1.00 88.94 432 VAL A N 1
ATOM 3431 C CA . VAL A 1 432 ? 8.088 3.318 -12.318 1.00 88.94 432 VAL A CA 1
ATOM 3432 C C . VAL A 1 432 ? 8.582 2.424 -13.456 1.00 88.94 432 VAL A C 1
ATOM 3434 O O . VAL A 1 432 ? 7.841 2.183 -14.404 1.00 88.94 432 VAL A O 1
ATOM 3437 N N . PHE A 1 433 ? 9.797 1.877 -13.345 1.00 91.50 433 PHE A N 1
ATOM 3438 C CA . PHE A 1 433 ? 10.280 0.869 -14.291 1.00 91.50 433 PHE A CA 1
ATOM 3439 C C . PHE A 1 433 ? 9.379 -0.370 -14.275 1.00 91.50 433 PHE A C 1
ATOM 3441 O O . PHE A 1 433 ? 9.036 -0.879 -15.334 1.00 91.50 433 PHE A O 1
ATOM 3448 N N . PHE A 1 434 ? 9.003 -0.859 -13.089 1.00 90.38 434 PHE A N 1
ATOM 3449 C CA . PHE A 1 434 ? 8.136 -2.026 -12.946 1.00 90.38 434 PHE A CA 1
ATOM 3450 C C . PHE A 1 434 ? 6.768 -1.803 -13.601 1.00 90.38 434 PHE A C 1
ATOM 3452 O O . PHE A 1 434 ? 6.343 -2.647 -14.383 1.00 90.38 434 PHE A O 1
ATOM 3459 N N . SER A 1 435 ? 6.130 -0.652 -13.353 1.00 87.94 435 SER A N 1
ATOM 3460 C CA . SER A 1 435 ? 4.871 -0.263 -14.003 1.00 87.94 435 SER A CA 1
ATOM 3461 C C . SER A 1 435 ? 5.009 -0.288 -15.523 1.00 87.94 435 SER A C 1
ATOM 3463 O O . SER A 1 435 ? 4.253 -0.982 -16.189 1.00 87.94 435 SER A O 1
ATOM 3465 N N . TRP A 1 436 ? 6.024 0.396 -16.062 1.00 91.25 436 TRP A N 1
ATOM 3466 C CA . TRP A 1 436 ? 6.285 0.416 -17.503 1.00 91.25 436 TRP A CA 1
ATOM 3467 C C . TRP A 1 436 ? 6.539 -0.986 -18.074 1.00 91.25 436 TRP A C 1
ATOM 3469 O O . TRP A 1 436 ? 6.080 -1.308 -19.166 1.00 91.25 436 TRP A O 1
ATOM 3479 N N . ALA A 1 437 ? 7.264 -1.837 -17.346 1.00 90.25 437 ALA A N 1
ATOM 3480 C CA . ALA A 1 437 ? 7.532 -3.202 -17.779 1.00 90.25 437 ALA A CA 1
ATOM 3481 C C . ALA A 1 437 ? 6.247 -4.047 -17.827 1.00 90.25 437 ALA A C 1
ATOM 3483 O O . ALA A 1 437 ? 6.105 -4.856 -18.739 1.00 90.25 437 ALA A O 1
ATOM 3484 N N . CYS A 1 438 ? 5.306 -3.836 -16.898 1.00 86.19 438 CYS A N 1
ATOM 3485 C CA . CYS A 1 438 ? 3.985 -4.470 -16.942 1.00 86.19 438 CYS A CA 1
ATOM 3486 C C . CYS A 1 438 ? 3.191 -4.015 -18.175 1.00 86.19 438 CYS A C 1
ATOM 3488 O O . CYS A 1 438 ? 2.630 -4.855 -18.877 1.00 86.19 438 CYS A O 1
ATOM 3490 N N . ASP A 1 439 ? 3.205 -2.716 -18.486 1.00 86.00 439 ASP A N 1
ATOM 3491 C CA . ASP A 1 439 ? 2.550 -2.173 -19.685 1.00 86.00 439 ASP A CA 1
ATOM 3492 C C . ASP A 1 439 ? 3.161 -2.783 -20.961 1.00 86.00 439 ASP A C 1
ATOM 3494 O O . ASP A 1 439 ? 2.454 -3.278 -21.835 1.00 86.00 439 ASP A O 1
ATOM 3498 N N . ALA A 1 440 ? 4.492 -2.870 -21.025 1.00 88.56 440 ALA A N 1
ATOM 3499 C CA . ALA A 1 440 ? 5.212 -3.465 -22.149 1.00 88.56 440 ALA A CA 1
ATOM 3500 C C . ALA A 1 440 ? 5.002 -4.986 -22.308 1.00 88.56 440 ALA A C 1
ATOM 3502 O O . ALA A 1 440 ? 5.204 -5.514 -23.407 1.00 88.56 440 ALA A O 1
ATOM 3503 N N . ILE A 1 441 ? 4.643 -5.708 -21.238 1.00 86.06 441 ILE A N 1
ATOM 3504 C CA . ILE A 1 441 ? 4.240 -7.122 -21.321 1.00 86.06 441 ILE A CA 1
ATOM 3505 C C . ILE A 1 441 ? 2.889 -7.230 -22.009 1.00 86.06 441 ILE A C 1
ATOM 3507 O O . ILE A 1 441 ? 2.754 -8.003 -22.954 1.00 86.06 441 ILE A O 1
ATOM 3511 N N . GLU A 1 442 ? 1.916 -6.453 -21.550 1.00 80.19 442 GLU A N 1
ATOM 3512 C CA . GLU A 1 442 ? 0.550 -6.532 -22.055 1.00 80.19 442 GLU A CA 1
ATOM 3513 C C . GLU A 1 442 ? 0.409 -6.005 -23.483 1.00 80.19 442 GLU A C 1
ATOM 3515 O O . GLU A 1 442 ? -0.318 -6.588 -24.282 1.00 80.19 442 GLU A O 1
ATOM 3520 N N . GLU A 1 443 ? 1.156 -4.961 -23.838 1.00 86.56 443 GLU A N 1
ATOM 3521 C CA . GLU A 1 443 ? 1.207 -4.425 -25.204 1.00 86.56 443 GLU A CA 1
ATOM 3522 C C . GLU A 1 443 ? 2.106 -5.250 -26.150 1.00 86.56 443 GLU A C 1
ATOM 3524 O O . GLU A 1 443 ? 2.236 -4.919 -27.329 1.00 86.56 443 GLU A O 1
ATOM 3529 N N . ASP A 1 444 ? 2.761 -6.306 -25.646 1.00 87.62 444 ASP A N 1
ATOM 3530 C CA . ASP A 1 444 ? 3.749 -7.128 -26.362 1.00 87.62 444 ASP A CA 1
ATOM 3531 C C . ASP A 1 444 ? 4.831 -6.296 -27.087 1.00 87.62 444 ASP A C 1
ATOM 3533 O O . ASP A 1 444 ? 5.276 -6.619 -28.195 1.00 87.62 444 ASP A O 1
ATOM 3537 N N . LEU A 1 445 ? 5.280 -5.198 -26.465 1.00 90.00 445 LEU A N 1
ATOM 3538 C CA . LEU A 1 445 ? 6.272 -4.307 -27.067 1.00 90.00 445 LEU A CA 1
ATOM 3539 C C . LEU A 1 445 ? 7.592 -5.049 -27.279 1.00 90.00 445 LEU A C 1
ATOM 3541 O O . LEU A 1 445 ? 8.191 -5.550 -26.330 1.00 90.00 445 LEU A O 1
ATOM 3545 N N . LYS A 1 446 ? 8.105 -5.061 -28.514 1.00 91.00 446 LYS A N 1
ATOM 3546 C CA . LYS A 1 446 ? 9.356 -5.747 -28.889 1.00 91.00 446 LYS A CA 1
ATOM 3547 C C . LYS A 1 446 ? 10.288 -4.862 -29.709 1.00 91.00 446 LYS A C 1
ATOM 3549 O O . LYS A 1 446 ? 9.874 -3.869 -30.309 1.00 91.00 446 LYS A O 1
ATOM 3554 N N . GLY A 1 447 ? 11.566 -5.240 -29.739 1.00 90.19 447 GLY A N 1
ATOM 3555 C CA . GLY A 1 447 ? 12.596 -4.650 -30.590 1.00 90.19 447 GLY A CA 1
ATOM 3556 C C . GLY A 1 447 ? 12.651 -3.129 -30.469 1.00 90.19 447 GLY A C 1
ATOM 3557 O O . GLY A 1 447 ? 12.817 -2.581 -29.378 1.00 90.19 447 GLY A O 1
ATOM 3558 N N . THR A 1 448 ? 12.504 -2.435 -31.596 1.00 91.12 448 THR A N 1
ATOM 3559 C CA . THR A 1 448 ? 12.560 -0.970 -31.629 1.00 91.12 448 THR A CA 1
ATOM 3560 C C . THR A 1 448 ? 11.467 -0.298 -30.797 1.00 91.12 448 THR A C 1
ATOM 3562 O O . THR A 1 448 ? 11.786 0.646 -30.079 1.00 91.12 448 THR A O 1
ATOM 3565 N N . ALA A 1 449 ? 10.236 -0.819 -30.789 1.00 92.31 449 ALA A N 1
ATOM 3566 C CA . ALA A 1 449 ? 9.136 -0.235 -30.018 1.00 92.31 449 ALA A CA 1
ATOM 3567 C C . ALA A 1 449 ? 9.391 -0.298 -28.502 1.00 92.31 449 ALA A C 1
ATOM 3569 O O . ALA A 1 449 ? 9.231 0.703 -27.806 1.00 92.31 449 ALA A O 1
ATOM 3570 N N . ALA A 1 450 ? 9.880 -1.439 -27.999 1.00 91.62 450 ALA A N 1
ATOM 3571 C CA . ALA A 1 450 ? 10.262 -1.582 -26.591 1.00 91.62 450 ALA A CA 1
ATOM 3572 C C . ALA A 1 450 ? 11.400 -0.625 -26.204 1.00 91.62 450 ALA A C 1
ATOM 3574 O O . ALA A 1 450 ? 11.355 0.020 -25.156 1.00 91.62 450 ALA A O 1
ATOM 3575 N N . PHE A 1 451 ? 12.419 -0.508 -27.064 1.00 92.56 451 PHE A N 1
ATOM 3576 C CA . PHE A 1 451 ? 13.543 0.394 -26.820 1.00 92.56 451 PHE A CA 1
ATOM 3577 C C . PHE A 1 451 ? 13.107 1.862 -26.807 1.00 92.56 451 PHE A C 1
ATOM 3579 O O . PHE A 1 451 ? 13.517 2.611 -25.923 1.00 92.56 451 PHE A O 1
ATOM 3586 N N . ASP A 1 452 ? 12.292 2.281 -27.775 1.00 92.38 452 ASP A N 1
ATOM 3587 C CA . ASP A 1 452 ? 11.840 3.667 -27.891 1.00 92.38 452 ASP A CA 1
ATOM 3588 C C . ASP A 1 452 ? 10.880 4.051 -26.762 1.00 92.38 452 ASP A C 1
ATOM 3590 O O . ASP A 1 452 ? 11.051 5.120 -26.179 1.00 92.38 452 ASP A O 1
ATOM 3594 N N . SER A 1 453 ? 9.979 3.150 -26.364 1.00 92.88 453 SER A N 1
ATOM 3595 C CA . SER A 1 453 ? 9.119 3.329 -25.187 1.00 92.88 453 SER A CA 1
ATOM 3596 C C . SER A 1 453 ? 9.941 3.490 -23.898 1.00 92.88 453 SER A C 1
ATOM 3598 O O . SER A 1 453 ? 9.712 4.415 -23.116 1.00 92.88 453 SER A O 1
ATOM 3600 N N . PHE A 1 454 ? 10.991 2.678 -23.700 1.00 92.06 454 PHE A N 1
ATOM 3601 C CA . PHE A 1 454 ? 11.877 2.845 -22.542 1.00 92.06 454 PHE A CA 1
ATOM 3602 C C . PHE A 1 454 ? 12.667 4.162 -22.580 1.00 92.06 454 PHE A C 1
ATOM 3604 O O . PHE A 1 454 ? 12.892 4.807 -21.554 1.00 92.06 454 PHE A O 1
ATOM 3611 N N . MET A 1 455 ? 13.100 4.584 -23.768 1.00 89.69 455 MET A N 1
ATOM 3612 C CA . MET A 1 455 ? 13.771 5.870 -23.950 1.00 89.69 455 MET A CA 1
ATOM 3613 C C . MET A 1 455 ? 12.834 7.044 -23.651 1.00 89.69 455 MET A C 1
ATOM 3615 O O . MET A 1 455 ? 13.267 8.008 -23.024 1.00 89.69 455 MET A O 1
ATOM 3619 N N . GLU A 1 456 ? 11.565 6.954 -24.044 1.00 91.00 456 GLU A N 1
ATOM 3620 C CA . GLU A 1 456 ? 10.542 7.948 -23.725 1.00 91.00 456 GLU A CA 1
ATOM 3621 C C . GLU A 1 456 ? 10.285 8.017 -22.214 1.00 91.00 456 GLU A C 1
ATOM 3623 O O . GLU A 1 456 ? 10.248 9.111 -21.645 1.00 91.00 456 GLU A O 1
ATOM 3628 N N . LEU A 1 457 ? 10.215 6.866 -21.531 1.00 89.56 457 LEU A N 1
ATOM 3629 C CA . LEU A 1 457 ? 10.176 6.814 -20.067 1.00 89.56 457 LEU A CA 1
ATOM 3630 C C . LEU A 1 457 ? 11.375 7.548 -19.455 1.00 89.56 457 LEU A C 1
ATOM 3632 O O . LEU A 1 457 ? 11.219 8.304 -18.491 1.00 89.56 457 LEU A O 1
ATOM 3636 N N . CYS A 1 458 ? 12.565 7.353 -20.029 1.00 86.50 458 CYS A N 1
ATOM 3637 C CA . CYS A 1 458 ? 13.778 8.011 -19.565 1.00 86.50 458 CYS A CA 1
ATOM 3638 C C . CYS A 1 458 ? 13.772 9.533 -19.802 1.00 86.50 458 CYS A C 1
ATOM 3640 O O . CYS A 1 458 ? 14.422 10.281 -19.076 1.00 86.50 458 CYS A O 1
ATOM 3642 N N . GLU A 1 459 ? 13.056 10.014 -20.814 1.00 82.69 459 GLU A N 1
ATOM 3643 C CA . GLU A 1 459 ? 12.954 11.444 -21.124 1.00 82.69 459 GLU A CA 1
ATOM 3644 C C . GLU A 1 459 ? 11.866 12.143 -20.297 1.00 82.69 459 GLU A C 1
ATOM 3646 O O . GLU A 1 459 ? 12.006 13.324 -19.970 1.00 82.69 459 GLU A O 1
ATOM 3651 N N . LYS A 1 460 ? 10.819 11.405 -19.907 1.00 78.00 460 LYS A N 1
ATOM 3652 C CA . LYS A 1 460 ? 9.737 11.879 -19.029 1.00 78.00 460 LYS A CA 1
ATOM 3653 C C . LYS A 1 460 ? 10.082 11.790 -17.538 1.00 78.00 460 LYS A C 1
ATOM 3655 O O . LYS A 1 460 ? 9.521 12.540 -16.742 1.00 78.00 460 LYS A O 1
ATOM 3660 N N . SER A 1 461 ? 10.992 10.895 -17.152 1.00 63.62 461 SER A N 1
ATOM 3661 C CA . SER A 1 461 ? 11.428 10.727 -15.761 1.00 63.62 461 SER A CA 1
ATOM 3662 C C . SER A 1 461 ? 12.542 11.718 -15.390 1.00 63.62 461 SER A C 1
ATOM 3664 O O . SER A 1 461 ? 13.452 11.950 -16.189 1.00 63.62 461 SER A O 1
ATOM 3666 N N . PRO A 1 462 ? 12.543 12.282 -14.170 1.00 54.53 462 PRO A N 1
ATOM 3667 C CA . PRO A 1 462 ? 11.741 11.875 -13.020 1.00 54.53 462 PRO A CA 1
ATOM 3668 C C . PRO A 1 462 ? 10.427 12.664 -12.926 1.00 54.53 462 PRO A C 1
ATOM 3670 O O . PRO A 1 462 ? 10.427 13.868 -13.203 1.00 54.53 462 PRO A O 1
ATOM 3673 N N . PRO A 1 463 ? 9.322 12.045 -12.468 1.00 46.16 463 PRO A N 1
ATOM 3674 C CA . PRO A 1 463 ? 8.183 12.824 -12.023 1.00 46.16 463 PRO A CA 1
ATOM 3675 C C . PRO A 1 463 ? 8.689 13.760 -10.922 1.00 46.16 463 PRO A C 1
ATOM 3677 O O . PRO A 1 463 ? 9.195 13.327 -9.884 1.00 46.16 463 PRO A O 1
ATOM 3680 N N . VAL A 1 464 ? 8.597 15.070 -11.164 1.00 41.19 464 VAL A N 1
ATOM 3681 C CA . VAL A 1 464 ? 8.548 16.040 -10.070 1.00 41.19 464 VAL A CA 1
ATOM 3682 C C . VAL A 1 464 ? 7.486 15.491 -9.138 1.00 41.19 464 VAL A C 1
ATOM 3684 O O . VAL A 1 464 ? 6.396 15.213 -9.629 1.00 41.19 464 VAL A O 1
ATOM 3687 N N . ALA A 1 465 ? 7.817 15.275 -7.862 1.00 34.25 465 ALA A N 1
ATOM 3688 C CA . ALA A 1 465 ? 6.840 14.875 -6.862 1.00 34.25 465 ALA A CA 1
ATOM 3689 C C . ALA A 1 465 ? 5.574 15.712 -7.084 1.00 34.25 465 ALA A C 1
ATOM 3691 O O . ALA A 1 465 ? 5.561 16.912 -6.792 1.00 34.25 465 ALA A O 1
ATOM 3692 N N . GLN A 1 466 ? 4.543 15.099 -7.669 1.00 29.55 466 GLN A N 1
ATOM 3693 C CA . GLN A 1 466 ? 3.192 15.545 -7.441 1.00 29.55 466 GLN A CA 1
ATOM 3694 C C . GLN A 1 466 ? 3.010 15.181 -5.979 1.00 29.55 466 GLN A C 1
ATOM 3696 O O . GLN A 1 466 ? 2.727 14.038 -5.634 1.00 29.55 466 GLN A O 1
ATOM 3701 N N . ALA A 1 467 ? 3.346 16.132 -5.106 1.00 24.59 467 ALA A N 1
ATOM 3702 C CA . ALA A 1 467 ? 2.699 16.176 -3.820 1.00 24.59 467 ALA A CA 1
ATOM 3703 C C . ALA A 1 467 ? 1.214 16.048 -4.154 1.00 24.59 467 ALA A C 1
ATOM 3705 O O . ALA A 1 467 ? 0.692 16.893 -4.886 1.00 24.59 467 ALA A O 1
ATOM 3706 N N . ALA A 1 468 ? 0.607 14.936 -3.742 1.00 26.16 468 ALA A N 1
ATOM 3707 C CA . ALA A 1 468 ? -0.829 14.887 -3.587 1.00 26.16 468 ALA A CA 1
ATOM 3708 C C . ALA A 1 468 ? -1.179 16.146 -2.786 1.00 26.16 468 ALA A C 1
ATOM 3710 O O . ALA A 1 468 ? -0.652 16.356 -1.689 1.00 26.16 468 ALA A O 1
ATOM 3711 N N . SER A 1 469 ? -1.860 17.055 -3.475 1.00 26.50 469 SER A N 1
ATOM 3712 C CA . SER A 1 469 ? -2.455 18.265 -2.928 1.00 26.50 469 SER A CA 1
ATOM 3713 C C . SER A 1 469 ? -3.441 17.909 -1.839 1.00 26.50 469 SER A C 1
ATOM 3715 O O . SER A 1 469 ? -4.184 16.934 -2.092 1.00 26.50 469 SER A O 1
#

Sequence (469 aa):
MNEQASISSTRNLILLRELAAAGPSGMSAEHASIVSRLSRPSTFRALDELRTYGIVEKNGSVWRLVAGNPYVIKAVGILDAERFMLLDESVRREVAEVARQADDFYGENHYALVAFGSAVGELPLDAEDIDILIVVEDQRDFRVITRQMKASISFLSPEEIEEQWAGGEQFIQETIARGILVRDPLEKLARLRVSRTREFNLEKALDSYLDLYRRENDLASMAYSDKNWEQVAFHQNKAAAALARIWLLGIGVRPRSRPELADQLGMLCSRLRNEYVHLTKETPDDEDHAEEREREFWAFRSSTSHLSDSTREFSELLGLLQGSEREAIQAIRSFMLSRGLTVTLEHGDSDLKIRNPESRRSLNIEVKSSTSNIGIKAIQAEADRHAAKRNKLALVYNPHRNLPADQRKYEVSRHAIEIAKKAGMCLVPSNVFFSWACDAIEEDLKGTAAFDSFMELCEKSPPVAQAAS

Secondary structure (DSSP, 8-state):
--STTSTT-HHHHHHHHHHHHHGGG-EEHHHHHHHTT--HHHHHHHHHHHHHTTSEEEETTEEEE-TT-HHHHHHHHHHHHHHHHTS-HHHHHHHHHHHHHHHHHH-TTSEEEEEESGGGSSS--S---EEEEEEES---S-----SS--EEEEEE-HHHHHHHHHTT-HHHHHHHHHSEEEE-TT-HHHHHHHHS-----HHHHHHHHHHHHHHHHHHHHHHHHTT-HHHHHHHHHHHHHHHHHHHHHHTTPPP--TTTHHHHHHTT-HHHHHHHHHHHH---SSHHHHHHHHHHHHHHHHHHHHHHTT-HHHHHHHHHHTS-HHHHHHHHHHHHHHTT-EEEEETTTTEEEEE-TTT--EEEEEEES--S---HHHHHHHHHHHTTS-SEEEEEE-TTTTS-GGG------HHHHHHHHHTTEEEEEHHHHHHHHHHHHHTT--HHHHHHHHHHHHHHPSPP-----